Protein AF-0000000083251722 (afdb_homodimer)

Sequence (498 aa):
MFTFEGQTVLITGATGGIGRHLSYGYAAAGARTIMTDKDGAAGQQLAKKIRESGGQAEFIAADLSSPAHIAALFNGVNEQGGTLDILVNNAGFGIWKSPLELSVEEWDSVMNVNLRGTFLCAREAAIRMKAQGKGRIVNIASTRAAMSEPNGEAYAATKGGIVSLTHALAVSLGGHGITVNCISPGWIENGDYDALRPADHEQHPSGRVGKPDDILKACFYLTGAGNDFVTGINLTVDGGMTHRMIYEEMFTFEGQTVLITGATGGIGRHLSYGYAAAGARTIMTDKDGAAGQQLAKKIRESGGQAEFIAADLSSPAHIAALFNGVNEQGGTLDILVNNAGFGIWKSPLELSVEEWDSVMNVNLRGTFLCAREAAIRMKAQGKGRIVNIASTRAAMSEPNGEAYAATKGGIVSLTHALAVSLGGHGITVNCISPGWIENGDYDALRPADHEQHPSGRVGKPDDILKACFYLTGAGNDFVTGINLTVDGGMTHRMIYEE

Solvent-accessible surface area (backbone atoms only — not comparable to full-atom values): 24567 Å² total; per-residue (Å²): 129,76,62,34,67,92,35,25,35,40,32,31,28,22,72,41,65,56,25,38,48,40,51,51,50,43,14,72,32,42,13,40,29,36,32,25,25,66,54,51,68,63,32,46,52,51,23,48,54,38,38,74,72,71,27,41,48,43,59,50,62,28,46,48,62,35,70,68,34,46,54,50,42,53,51,51,52,56,72,71,52,84,66,62,40,32,40,36,39,50,38,66,67,74,60,81,41,53,63,79,68,57,46,69,67,59,42,47,56,37,39,30,29,38,32,49,24,40,50,53,51,49,28,58,48,46,57,55,11,46,76,72,48,36,29,27,37,40,37,54,43,27,42,38,27,81,45,61,59,63,21,33,37,57,36,13,17,28,21,10,13,42,50,10,29,22,28,16,45,14,55,52,34,41,88,37,47,26,35,18,29,25,39,16,46,42,65,56,52,69,71,70,65,83,74,58,51,68,67,63,17,59,67,14,78,66,55,36,64,41,40,47,62,62,54,40,52,51,49,44,57,61,58,28,82,86,46,78,78,72,52,33,47,73,47,73,53,36,38,52,42,95,76,54,87,84,76,89,128,129,77,61,34,66,90,33,26,34,40,33,31,29,24,72,42,64,55,24,37,47,42,50,50,50,44,14,73,33,45,13,38,28,37,30,25,24,67,54,51,68,63,32,48,52,52,23,50,54,38,37,74,72,72,27,41,49,44,60,48,63,28,49,49,63,33,70,67,34,45,52,50,42,51,50,52,52,56,72,72,52,85,67,63,40,32,38,36,40,49,39,64,66,75,62,82,43,53,62,78,68,57,43,70,68,60,42,47,57,38,39,29,29,36,32,51,24,42,50,52,50,49,29,58,48,45,58,56,10,46,78,73,49,38,30,26,36,38,36,54,43,26,42,39,27,80,45,59,60,64,23,33,37,57,36,13,16,29,20,10,13,42,50,11,27,22,28,16,46,15,55,51,33,42,89,36,47,26,36,18,29,26,37,16,44,42,66,57,52,69,71,70,65,83,73,57,52,68,66,63,17,60,67,15,80,67,56,37,63,40,42,47,62,63,54,39,53,52,51,43,57,61,57,28,81,86,45,79,79,71,54,33,46,72,47,74,53,35,39,50,41,94,76,53,88,83,77,87,130

InterPro domains:
  IPR002347 Short-chain dehydrogenase/reductase SDR [PF13561] (13-242)
  IPR002347 Short-chain dehydrogenase/reductase SDR [PR00080] (82-93)
  IPR002347 Short-chain dehydrogenase/reductase SDR [PR00080] (135-143)
  IPR002347 Short-chain dehydrogenase/reductase SDR [PR00080] (155-174)
  IPR002347 Short-chain dehydrogenase/reductase SDR [PR00081] (8-25)
  IPR002347 Short-chain dehydrogenase/reductase SDR [PR00081] (82-93)
  IPR002347 Short-chain dehydrogenase/reductase SDR [PR00081] (129-145)
  IPR002347 Short-chain dehydrogenase/reductase SDR [PR00081] (155-174)
  IPR002347 Short-chain dehydrogenase/reductase SDR [PR00081] (176-193)
  IPR002347 Short-chain dehydrogenase/reductase SDR [PR00081] (205-225)
  IPR020904 Short-chain dehydrogenase/reductase, conserved site [PS00061] (142-170)
  IPR036291 NAD(P)-binding domain superfamily [SSF51735] (5-243)

Nearest PDB structures (foldseek):
  3ftp-assembly1_C  TM=9.431E-01  e=7.122E-26  Burkholderia pseudomallei
  3o03-assembly1_A  TM=9.396E-01  e=1.318E-25  Streptococcus suis 05ZYH33
  3sj7-assembly1_A-2  TM=9.397E-01  e=6.954E-25  Staphylococcus aureus subsp. aureus NCTC 8325
  3lyl-assembly1_B  TM=9.299E-01  e=4.805E-25  Francisella tularensis subsp. tularensis SCHU S4
  4weo-assembly1_D  TM=9.131E-01  e=3.532E-25  Burkholderia cenocepacia J2315

pLDDT: mean 95.4, std 5.18, range [64.5, 98.88]

Structure (mmCIF, N/CA/C/O backbone):
data_AF-0000000083251722-model_v1
#
loop_
_entity.id
_entity.type
_entity.pdbx_description
1 polymer 'NAD(P)-dependent dehydrogenase (Short-subunit alcohol dehydrogenase family)'
#
loop_
_atom_site.group_PDB
_atom_site.id
_atom_site.type_symbol
_atom_site.label_atom_id
_atom_site.label_alt_id
_atom_site.label_comp_id
_atom_site.label_asym_id
_atom_site.label_entity_id
_atom_site.label_seq_id
_atom_site.pdbx_PDB_ins_code
_atom_site.Cartn_x
_atom_site.Cartn_y
_atom_site.Cartn_z
_atom_site.occupancy
_atom_site.B_iso_or_equiv
_atom_site.auth_seq_id
_atom_site.auth_comp_id
_atom_site.auth_asym_id
_atom_site.auth_atom_id
_atom_site.pdbx_PDB_model_num
ATOM 1 N N . MET A 1 1 ? 6.008 -34 0.042 1 64.62 1 MET A N 1
ATOM 2 C CA . MET A 1 1 ? 6.395 -33.062 -1.015 1 64.62 1 MET A CA 1
ATOM 3 C C . MET A 1 1 ? 5.176 -32.625 -1.808 1 64.62 1 MET A C 1
ATOM 5 O O . MET A 1 1 ? 4.238 -33.375 -2.021 1 64.62 1 MET A O 1
ATOM 9 N N . PHE A 1 2 ? 4.996 -31.219 -1.867 1 80.06 2 PHE A N 1
ATOM 10 C CA . PHE A 1 2 ? 3.822 -30.734 -2.588 1 80.06 2 PHE A CA 1
ATOM 11 C C . PHE A 1 2 ? 3.883 -31.156 -4.055 1 80.06 2 PHE A C 1
ATOM 13 O O . PHE A 1 2 ? 4.965 -31.234 -4.641 1 80.06 2 PHE A O 1
ATOM 20 N N . THR A 1 3 ? 2.832 -31.766 -4.488 1 90.75 3 THR A N 1
ATOM 21 C CA . THR A 1 3 ? 2.682 -32.031 -5.914 1 90.75 3 THR A CA 1
ATOM 22 C C . THR A 1 3 ? 1.596 -31.156 -6.52 1 90.75 3 THR A C 1
ATOM 24 O O . THR A 1 3 ? 0.587 -30.859 -5.871 1 90.75 3 THR A O 1
ATOM 27 N N . PHE A 1 4 ? 1.862 -30.766 -7.805 1 96.75 4 PHE A N 1
ATOM 28 C CA . PHE A 1 4 ? 0.933 -29.875 -8.5 1 96.75 4 PHE A CA 1
ATOM 29 C C . PHE A 1 4 ? 0.532 -30.469 -9.844 1 96.75 4 PHE A C 1
ATOM 31 O O . PHE A 1 4 ? 0.292 -29.734 -10.805 1 96.75 4 PHE A O 1
ATOM 38 N N . GLU A 1 5 ? 0.574 -31.828 -9.859 1 94.81 5 GLU A N 1
ATOM 39 C CA . GLU A 1 5 ? 0.159 -32.531 -11.07 1 94.81 5 GLU A CA 1
ATOM 40 C C . GLU A 1 5 ? -1.268 -32.156 -11.461 1 94.81 5 GLU A C 1
ATOM 42 O O . GLU A 1 5 ? -2.17 -32.156 -10.625 1 94.81 5 GLU A O 1
ATOM 47 N N . GLY A 1 6 ? -1.412 -31.828 -12.727 1 94.25 6 GLY A N 1
ATOM 48 C CA . GLY A 1 6 ? -2.73 -31.5 -13.242 1 94.25 6 GLY A CA 1
ATOM 49 C C . GLY A 1 6 ? -3.137 -30.062 -12.961 1 94.25 6 GLY A C 1
ATOM 50 O O . GLY A 1 6 ? -4.227 -29.641 -13.344 1 94.25 6 GLY A O 1
ATOM 51 N N . GLN A 1 7 ? -2.289 -29.312 -12.312 1 95.69 7 GLN A N 1
ATOM 52 C CA . GLN A 1 7 ? -2.584 -27.906 -12.008 1 95.69 7 GLN A CA 1
ATOM 53 C C . GLN A 1 7 ? -1.82 -26.969 -12.93 1 95.69 7 GLN A C 1
ATOM 55 O O . GLN A 1 7 ? -0.713 -27.297 -13.375 1 95.69 7 GLN A O 1
ATOM 60 N N . THR A 1 8 ? -2.439 -25.875 -13.258 1 97.69 8 THR A N 1
ATOM 61 C CA . THR A 1 8 ? -1.793 -24.828 -14.039 1 97.69 8 THR A CA 1
ATOM 62 C C . THR A 1 8 ? -1.459 -23.625 -13.164 1 97.69 8 THR A C 1
ATOM 64 O O . THR A 1 8 ? -2.307 -23.141 -12.406 1 97.69 8 THR A O 1
ATOM 67 N N . VAL A 1 9 ? -0.208 -23.188 -13.266 1 98.5 9 VAL A N 1
ATOM 68 C CA . VAL A 1 9 ? 0.252 -22.031 -12.5 1 98.5 9 VAL A CA 1
ATOM 69 C C . VAL A 1 9 ? 0.737 -20.938 -13.461 1 98.5 9 VAL A C 1
ATOM 71 O O . VAL A 1 9 ? 1.379 -21.234 -14.469 1 98.5 9 VAL A O 1
ATOM 74 N N . LEU A 1 10 ? 0.265 -19.703 -13.242 1 98.81 10 LEU A N 1
ATOM 75 C CA . LEU A 1 10 ? 0.809 -18.531 -13.922 1 98.81 10 LEU A CA 1
ATOM 76 C C . LEU A 1 10 ? 1.748 -17.766 -13 1 98.81 10 LEU A C 1
ATOM 78 O O . LEU A 1 10 ? 1.373 -17.406 -11.875 1 98.81 10 LEU A O 1
ATOM 82 N N . ILE A 1 11 ? 2.961 -17.547 -13.445 1 98.88 11 ILE A N 1
ATOM 83 C CA . ILE A 1 11 ? 3.971 -16.812 -12.688 1 98.88 11 ILE A CA 1
ATOM 84 C C . ILE A 1 11 ? 4.371 -15.547 -13.438 1 98.88 11 ILE A C 1
ATOM 86 O O . ILE A 1 11 ? 4.848 -15.617 -14.57 1 98.88 11 ILE A O 1
ATOM 90 N N . THR A 1 12 ? 4.18 -14.414 -12.812 1 98.81 12 THR A N 1
ATOM 91 C CA . THR A 1 12 ? 4.609 -13.156 -13.414 1 98.81 12 THR A CA 1
ATOM 92 C C . THR A 1 12 ? 6.039 -12.82 -13 1 98.81 12 THR A C 1
ATOM 94 O O . THR A 1 12 ? 6.496 -13.234 -11.938 1 98.81 12 THR A O 1
ATOM 97 N N . GLY A 1 13 ? 6.711 -11.992 -13.844 1 98.38 13 GLY A N 1
ATOM 98 C CA . GLY A 1 13 ? 8.109 -11.719 -13.555 1 98.38 13 GLY A CA 1
ATOM 99 C C . GLY A 1 13 ? 8.969 -12.961 -13.547 1 98.38 13 GLY A C 1
ATOM 100 O O . GLY A 1 13 ? 9.867 -13.102 -12.711 1 98.38 13 GLY A O 1
ATOM 101 N N . ALA A 1 14 ? 8.742 -13.875 -14.422 1 98.12 14 ALA A N 1
ATOM 102 C CA . ALA A 1 14 ? 9.281 -15.227 -14.375 1 98.12 14 ALA A CA 1
ATOM 103 C C . ALA A 1 14 ? 10.781 -15.234 -14.648 1 98.12 14 ALA A C 1
ATOM 105 O O . ALA A 1 14 ? 11.484 -16.156 -14.242 1 98.12 14 ALA A O 1
ATOM 106 N N . THR A 1 15 ? 11.297 -14.227 -15.281 1 95.88 15 THR A N 1
ATOM 107 C CA . THR A 1 15 ? 12.703 -14.258 -15.656 1 95.88 15 THR A CA 1
ATOM 108 C C . THR A 1 15 ? 13.562 -13.594 -14.586 1 95.88 15 THR A C 1
ATOM 110 O O . THR A 1 15 ? 14.797 -13.594 -14.688 1 95.88 15 THR A O 1
ATOM 113 N N . GLY A 1 16 ? 12.953 -13.031 -13.625 1 93.5 16 GLY A N 1
ATOM 114 C CA . GLY A 1 16 ? 13.703 -12.461 -12.516 1 93.5 16 GLY A CA 1
ATOM 115 C C . GLY A 1 16 ? 14.273 -13.508 -11.578 1 93.5 16 GLY A C 1
ATOM 116 O O . GLY A 1 16 ? 14.102 -14.711 -11.805 1 93.5 16 GLY A O 1
ATOM 117 N N . GLY A 1 17 ? 15.008 -13.078 -10.562 1 89.81 17 GLY A N 1
ATOM 118 C CA . GLY A 1 17 ? 15.695 -13.977 -9.648 1 89.81 17 GLY A CA 1
ATOM 119 C C . GLY A 1 17 ? 14.773 -14.969 -8.977 1 89.81 17 GLY A C 1
ATOM 120 O O . GLY A 1 17 ? 14.914 -16.188 -9.164 1 89.81 17 GLY A O 1
ATOM 121 N N . ILE A 1 18 ? 13.773 -14.484 -8.258 1 94.94 18 ILE A N 1
ATOM 122 C CA . ILE A 1 18 ? 12.836 -15.359 -7.57 1 94.94 18 ILE A CA 1
ATOM 123 C C . ILE A 1 18 ? 11.93 -16.047 -8.586 1 94.94 18 ILE A C 1
ATOM 125 O O . ILE A 1 18 ? 11.664 -17.25 -8.484 1 94.94 18 ILE A O 1
ATOM 129 N N . GLY A 1 19 ? 11.492 -15.352 -9.609 1 97.75 19 GLY A N 1
ATOM 130 C CA . GLY A 1 19 ? 10.562 -15.852 -10.609 1 97.75 19 GLY A CA 1
ATOM 131 C C . GLY A 1 19 ? 11.078 -17.078 -11.344 1 97.75 19 GLY A C 1
ATOM 132 O O . GLY A 1 19 ? 10.328 -18.031 -11.57 1 97.75 19 GLY A O 1
ATOM 133 N N . ARG A 1 20 ? 12.344 -17.031 -11.664 1 96.94 20 ARG A N 1
ATOM 134 C CA . ARG A 1 20 ? 12.961 -18.156 -12.344 1 96.94 20 ARG A CA 1
ATOM 135 C C . ARG A 1 20 ? 12.906 -19.422 -11.492 1 96.94 20 ARG A C 1
ATOM 137 O O . ARG A 1 20 ? 12.578 -20.5 -11.984 1 96.94 20 ARG A O 1
ATOM 144 N N . HIS A 1 21 ? 13.18 -19.25 -10.242 1 96.62 21 HIS A N 1
ATOM 145 C CA . HIS A 1 21 ? 13.203 -20.391 -9.328 1 96.62 21 HIS A CA 1
ATOM 146 C C . HIS A 1 21 ? 11.797 -20.922 -9.078 1 96.62 21 HIS A C 1
ATOM 148 O O . HIS A 1 21 ? 11.602 -22.141 -8.961 1 96.62 21 HIS A O 1
ATOM 154 N N . LEU A 1 22 ? 10.852 -20 -8.961 1 98.25 22 LEU A N 1
ATOM 155 C CA . LEU A 1 22 ? 9.461 -20.438 -8.836 1 98.25 22 LEU A CA 1
ATOM 156 C C . LEU A 1 22 ? 9.023 -21.234 -10.047 1 98.25 22 LEU A C 1
ATOM 158 O O . LEU A 1 22 ? 8.375 -22.281 -9.914 1 98.25 22 LEU A O 1
ATOM 162 N N . SER A 1 23 ? 9.398 -20.766 -11.227 1 98.5 23 SER A N 1
ATOM 163 C CA . SER A 1 23 ? 9.023 -21.422 -12.477 1 98.5 23 SER A CA 1
ATOM 164 C C . SER A 1 23 ? 9.578 -22.844 -12.547 1 98.5 23 SER A C 1
ATOM 166 O O . SER A 1 23 ? 8.844 -23.797 -12.797 1 98.5 23 SER A O 1
ATOM 168 N N . TYR A 1 24 ? 10.875 -22.953 -12.266 1 97.56 24 TYR A N 1
ATOM 169 C CA . TYR A 1 24 ? 11.492 -24.281 -12.25 1 97.56 24 TYR A CA 1
ATOM 170 C C . TYR A 1 24 ? 10.844 -25.172 -11.203 1 97.56 24 TYR A C 1
ATOM 172 O O . TYR A 1 24 ? 10.578 -26.344 -11.469 1 97.56 24 TYR A O 1
ATOM 180 N N . GLY A 1 25 ? 10.633 -24.609 -10.023 1 97.44 25 GLY A N 1
ATOM 181 C CA . GLY A 1 25 ? 10.102 -25.375 -8.906 1 97.44 25 GLY A CA 1
ATOM 182 C C . GLY A 1 25 ? 8.719 -25.953 -9.172 1 97.44 25 GLY A C 1
ATOM 183 O O . GLY A 1 25 ? 8.477 -27.125 -8.945 1 97.44 25 GLY A O 1
ATOM 184 N N . TYR A 1 26 ? 7.816 -25.141 -9.664 1 98.31 26 TYR A N 1
ATOM 185 C CA . TYR A 1 26 ? 6.461 -25.594 -9.938 1 98.31 26 TYR A CA 1
ATOM 186 C C . TYR A 1 26 ? 6.457 -26.625 -11.07 1 98.31 26 TYR A C 1
ATOM 188 O O . TYR A 1 26 ? 5.734 -27.625 -11 1 98.31 26 TYR A O 1
ATOM 196 N N . ALA A 1 27 ? 7.262 -26.375 -12.102 1 98.31 27 ALA A N 1
ATOM 197 C CA . ALA A 1 27 ? 7.352 -27.328 -13.203 1 98.31 27 ALA A CA 1
ATOM 198 C C . ALA A 1 27 ? 7.867 -28.672 -12.719 1 98.31 27 ALA A C 1
ATOM 200 O O . ALA A 1 27 ? 7.328 -29.719 -13.078 1 98.31 27 ALA A O 1
ATOM 201 N N . ALA A 1 28 ? 8.867 -28.625 -11.891 1 97.5 28 ALA A N 1
ATOM 202 C CA . ALA A 1 28 ? 9.461 -29.859 -11.359 1 97.5 28 ALA A CA 1
ATOM 203 C C . ALA A 1 28 ? 8.469 -30.609 -10.477 1 97.5 28 ALA A C 1
ATOM 205 O O . ALA A 1 28 ? 8.523 -31.844 -10.383 1 97.5 28 ALA A O 1
ATOM 206 N N . ALA A 1 29 ? 7.586 -29.875 -9.883 1 97.19 29 ALA A N 1
ATOM 207 C CA . ALA A 1 29 ? 6.586 -30.469 -9 1 97.19 29 ALA A CA 1
ATOM 208 C C . ALA A 1 29 ? 5.367 -30.938 -9.789 1 97.19 29 ALA A C 1
ATOM 210 O O . ALA A 1 29 ? 4.371 -31.375 -9.211 1 97.19 29 ALA A O 1
ATOM 211 N N . GLY A 1 30 ? 5.418 -30.766 -11.133 1 97.56 30 GLY A N 1
ATOM 212 C CA . GLY A 1 30 ? 4.426 -31.406 -11.984 1 97.56 30 GLY A CA 1
ATOM 213 C C . GLY A 1 30 ? 3.43 -30.438 -12.57 1 97.56 30 GLY A C 1
ATOM 214 O O . GLY A 1 30 ? 2.564 -30.812 -13.359 1 97.56 30 GLY A O 1
ATOM 215 N N . AL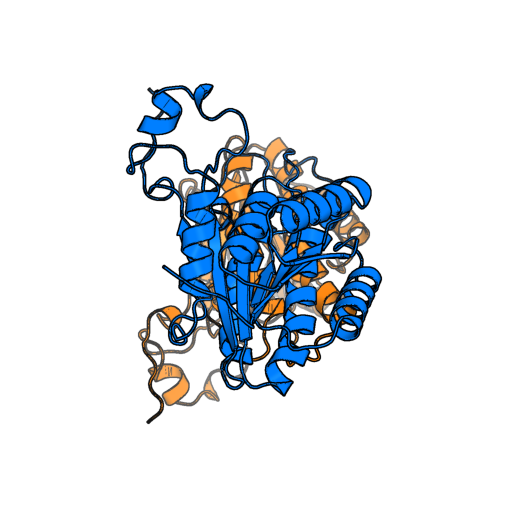A A 1 31 ? 3.514 -29.219 -12.25 1 97.88 31 ALA A N 1
ATOM 216 C CA . ALA A 1 31 ? 2.553 -28.234 -12.727 1 97.88 31 ALA A CA 1
ATOM 217 C C . ALA A 1 31 ? 2.785 -27.906 -14.203 1 97.88 31 ALA A C 1
ATOM 219 O O . ALA A 1 31 ? 3.916 -27.984 -14.688 1 97.88 31 ALA A O 1
ATOM 220 N N . ARG A 1 32 ? 1.701 -27.609 -14.883 1 97.88 32 ARG A N 1
ATOM 221 C CA . ARG A 1 32 ? 1.822 -26.844 -16.109 1 97.88 32 ARG A CA 1
ATOM 222 C C . ARG A 1 32 ? 2.107 -25.375 -15.812 1 97.88 32 ARG A C 1
ATOM 224 O O . ARG A 1 32 ? 1.247 -24.656 -15.281 1 97.88 32 ARG A O 1
ATOM 231 N N . THR A 1 33 ? 3.291 -24.953 -16.219 1 98.38 33 THR A N 1
ATOM 232 C CA . THR A 1 33 ? 3.754 -23.641 -15.797 1 98.38 33 THR A CA 1
ATOM 233 C C . THR A 1 33 ? 3.666 -22.625 -16.953 1 98.38 33 THR A C 1
ATOM 235 O O . THR A 1 33 ? 4.32 -22.797 -17.969 1 98.38 33 THR A O 1
ATOM 238 N N . ILE A 1 34 ? 2.775 -21.609 -16.797 1 98.56 34 ILE A N 1
ATOM 239 C CA . ILE A 1 34 ? 2.734 -20.469 -17.703 1 98.56 34 ILE A CA 1
ATOM 240 C C . ILE A 1 34 ? 3.496 -19.297 -17.078 1 98.56 34 ILE A C 1
ATOM 242 O O . ILE A 1 34 ? 3.293 -18.969 -15.906 1 98.56 34 ILE A O 1
ATOM 246 N N . MET A 1 35 ? 4.375 -18.766 -17.875 1 98.56 35 MET A N 1
ATOM 247 C CA . MET A 1 35 ? 5.262 -17.719 -17.391 1 98.56 35 MET A CA 1
ATOM 248 C C . MET A 1 35 ? 5.082 -16.438 -18.203 1 98.56 35 MET A C 1
ATOM 250 O O . MET A 1 35 ? 4.785 -16.484 -19.391 1 98.56 35 MET A O 1
ATOM 254 N N . THR A 1 36 ? 5.234 -15.305 -17.531 1 98.69 36 THR A N 1
ATOM 255 C CA . THR A 1 36 ? 5.211 -14.031 -18.234 1 98.69 36 THR A CA 1
ATOM 256 C C . THR A 1 36 ? 6.266 -13.086 -17.688 1 98.69 36 THR A C 1
ATOM 258 O O . THR A 1 36 ? 6.629 -13.164 -16.5 1 98.69 36 THR A O 1
ATOM 261 N N . ASP A 1 37 ? 6.738 -12.297 -18.484 1 98.31 37 ASP A N 1
ATOM 262 C CA . ASP A 1 37 ? 7.688 -11.211 -18.234 1 98.31 37 ASP A CA 1
ATOM 263 C C . ASP A 1 37 ? 7.773 -10.273 -19.438 1 98.31 37 ASP A C 1
ATOM 265 O O . ASP A 1 37 ? 7.18 -10.547 -20.484 1 98.31 37 ASP A O 1
ATOM 269 N N . LYS A 1 38 ? 8.453 -9.188 -19.219 1 95.44 38 LYS A N 1
ATOM 270 C CA . LYS A 1 38 ? 8.594 -8.219 -20.297 1 95.44 38 LYS A CA 1
ATOM 271 C C . LYS A 1 38 ? 9.586 -8.711 -21.344 1 95.44 38 LYS A C 1
ATOM 273 O O . LYS A 1 38 ? 9.383 -8.492 -22.547 1 95.44 38 LYS A O 1
ATOM 278 N N . ASP A 1 39 ? 10.586 -9.375 -20.953 1 90.62 39 ASP A N 1
ATOM 279 C CA . ASP A 1 39 ? 11.648 -9.836 -21.844 1 90.62 39 ASP A CA 1
ATOM 280 C C . ASP A 1 39 ? 11.25 -11.141 -22.531 1 90.62 39 ASP A C 1
ATOM 282 O O . ASP A 1 39 ? 11.398 -12.219 -21.953 1 90.62 39 ASP A O 1
ATOM 286 N N . GLY A 1 40 ? 11 -11.047 -23.812 1 93.75 40 GLY A N 1
ATOM 287 C CA . GLY A 1 40 ? 10.523 -12.211 -24.547 1 93.75 40 GLY A CA 1
ATOM 288 C C . GLY A 1 40 ? 11.602 -13.258 -24.766 1 93.75 40 GLY A C 1
ATOM 289 O O . GLY A 1 40 ? 11.367 -14.453 -24.609 1 93.75 40 GLY A O 1
ATOM 290 N N . ALA A 1 41 ? 12.742 -12.797 -25.094 1 95.94 41 ALA A N 1
ATOM 291 C CA . ALA A 1 41 ? 13.836 -13.711 -25.406 1 95.94 41 ALA A CA 1
ATOM 292 C C . ALA A 1 41 ? 14.258 -14.508 -24.172 1 95.94 41 ALA A C 1
ATOM 294 O O . ALA A 1 41 ? 14.383 -15.734 -24.234 1 95.94 41 ALA A O 1
ATOM 295 N N . ALA A 1 42 ? 14.484 -13.867 -23.078 1 95.69 42 ALA A N 1
ATOM 296 C CA . ALA A 1 42 ? 14.875 -14.523 -21.828 1 95.69 42 ALA A CA 1
ATOM 297 C C . ALA A 1 42 ? 13.797 -15.5 -21.359 1 95.69 42 ALA A C 1
ATOM 299 O O . ALA A 1 42 ? 14.102 -16.578 -20.844 1 95.69 42 ALA A O 1
ATOM 300 N N . GLY A 1 43 ? 12.57 -15.133 -21.594 1 97.69 43 GLY A N 1
ATOM 301 C CA . GLY A 1 43 ? 11.445 -15.969 -21.188 1 97.69 43 GLY A CA 1
ATOM 302 C C . GLY A 1 43 ? 11.336 -17.234 -22.016 1 97.69 43 GLY A C 1
ATOM 303 O O . GLY A 1 43 ? 11.094 -18.312 -21.469 1 97.69 43 GLY A O 1
ATOM 304 N N . GLN A 1 44 ? 11.508 -17.078 -23.281 1 97.88 44 GLN A N 1
ATOM 305 C CA . GLN A 1 44 ? 11.453 -18.234 -24.156 1 97.88 44 GLN A CA 1
ATOM 306 C C . GLN A 1 44 ? 12.586 -19.219 -23.844 1 97.88 44 GLN A C 1
ATOM 308 O O . GLN A 1 44 ? 12.391 -20.422 -23.891 1 97.88 44 GLN A O 1
ATOM 313 N N . GLN A 1 45 ? 13.719 -18.672 -23.578 1 97.94 45 GLN A N 1
ATOM 314 C CA . GLN A 1 45 ? 14.844 -19.516 -23.203 1 97.94 45 GLN A CA 1
ATOM 315 C C . GLN A 1 45 ? 14.555 -20.266 -21.906 1 97.94 45 GLN A C 1
ATOM 317 O O . GLN A 1 45 ? 14.891 -21.453 -21.781 1 97.94 45 GLN A O 1
ATOM 322 N N . LEU A 1 46 ? 13.945 -19.609 -20.953 1 97.62 46 LEU A N 1
ATOM 323 C CA . LEU A 1 46 ? 13.57 -20.234 -19.688 1 97.62 46 LEU A CA 1
ATOM 324 C C . LEU A 1 46 ? 12.586 -21.375 -19.922 1 97.62 46 LEU A C 1
ATOM 326 O O . LEU A 1 46 ? 12.742 -22.453 -19.359 1 97.62 46 LEU A O 1
ATOM 330 N N . ALA A 1 47 ? 11.57 -21.156 -20.719 1 98.31 47 ALA A N 1
ATOM 331 C CA . ALA A 1 47 ? 10.578 -22.188 -21.031 1 98.31 47 ALA A CA 1
ATOM 332 C C . ALA A 1 47 ? 11.227 -23.391 -21.688 1 98.31 47 ALA A C 1
ATOM 334 O O . ALA A 1 47 ? 10.906 -24.531 -21.344 1 98.31 47 ALA A O 1
ATOM 335 N N . LYS A 1 48 ? 12.133 -23.125 -22.609 1 98.31 48 LYS A N 1
ATOM 336 C CA . LYS A 1 48 ? 12.844 -24.203 -23.297 1 98.31 48 LYS A CA 1
ATOM 337 C C . LYS A 1 48 ? 13.641 -25.047 -22.312 1 98.31 48 LYS A C 1
ATOM 339 O O . LYS A 1 48 ? 13.594 -26.281 -22.375 1 98.31 48 LYS A O 1
ATOM 344 N N . LYS A 1 49 ? 14.328 -24.391 -21.469 1 98 49 LYS A N 1
ATOM 345 C CA . LYS A 1 49 ? 15.133 -25.094 -20.469 1 98 49 LYS A CA 1
ATOM 346 C C . LYS A 1 49 ? 14.258 -25.969 -19.578 1 98 49 LYS A C 1
ATOM 348 O O . LYS A 1 49 ? 14.641 -27.109 -19.25 1 98 49 LYS A O 1
ATOM 353 N N . ILE A 1 50 ? 13.109 -25.484 -19.172 1 98.31 50 ILE A N 1
ATOM 354 C CA . ILE A 1 50 ? 12.188 -26.234 -18.312 1 98.31 50 ILE A CA 1
ATOM 355 C C . ILE A 1 50 ? 11.664 -27.453 -19.078 1 98.31 50 ILE A C 1
ATOM 357 O O . ILE A 1 50 ? 11.625 -28.562 -18.531 1 98.31 50 ILE A O 1
ATOM 361 N N . ARG A 1 51 ? 11.32 -27.281 -20.328 1 98.25 51 ARG A N 1
ATOM 362 C CA . ARG A 1 51 ? 10.82 -28.375 -21.141 1 98.25 51 ARG A CA 1
ATOM 363 C C . ARG A 1 51 ? 11.898 -29.438 -21.344 1 98.25 51 ARG A C 1
ATOM 365 O O . ARG A 1 51 ? 11.617 -30.641 -21.312 1 98.25 51 ARG A O 1
ATOM 372 N N . GLU A 1 52 ? 13.086 -28.969 -21.547 1 98.06 52 GLU A N 1
ATOM 373 C CA . GLU A 1 52 ? 14.203 -29.891 -21.75 1 98.06 52 GLU A CA 1
ATOM 374 C C . GLU A 1 52 ? 14.477 -30.703 -20.484 1 98.06 52 GLU A C 1
ATOM 376 O O . GLU A 1 52 ? 15.023 -31.812 -20.562 1 98.06 52 GLU A O 1
ATOM 381 N N . SER A 1 53 ? 14.094 -30.172 -19.406 1 97.06 53 SER A N 1
ATOM 382 C CA . SER A 1 53 ? 14.281 -30.875 -18.141 1 97.06 53 SER A CA 1
ATOM 383 C C . SER A 1 53 ? 13.078 -31.766 -17.812 1 97.06 53 SER A C 1
ATOM 385 O O . SER A 1 53 ? 12.992 -32.312 -16.719 1 97.06 53 SER A O 1
ATOM 387 N N . GLY A 1 54 ? 12.086 -31.812 -18.703 1 97.31 54 GLY A N 1
ATOM 388 C CA . GLY A 1 54 ? 10.961 -32.719 -18.562 1 97.31 54 GLY A CA 1
ATOM 389 C C . GLY A 1 54 ? 9.711 -32.031 -18.031 1 97.31 54 GLY A C 1
ATOM 390 O O . GLY A 1 54 ? 8.688 -32.688 -17.812 1 97.31 54 GLY A O 1
ATOM 391 N N . GLY A 1 55 ? 9.789 -30.781 -17.766 1 97.75 55 GLY A N 1
ATOM 392 C CA . GLY A 1 55 ? 8.641 -30.047 -17.266 1 97.75 55 GLY A CA 1
ATOM 393 C C . GLY A 1 55 ? 7.75 -29.484 -18.359 1 97.75 55 GLY A C 1
ATOM 394 O O . GLY A 1 55 ? 8.055 -29.641 -19.547 1 97.75 55 GLY A O 1
ATOM 395 N N . GLN A 1 56 ? 6.617 -28.953 -17.953 1 97.56 56 GLN A N 1
ATOM 396 C CA . GLN A 1 56 ? 5.703 -28.25 -18.844 1 97.56 56 GLN A CA 1
ATOM 397 C C . GLN A 1 56 ? 5.781 -26.734 -18.609 1 97.56 56 GLN A C 1
ATOM 399 O O . GLN A 1 56 ? 5.535 -26.25 -17.516 1 97.56 56 GLN A O 1
ATOM 404 N N . ALA A 1 57 ? 6.121 -26.062 -19.703 1 98 57 ALA A N 1
ATOM 405 C CA . ALA A 1 57 ? 6.289 -24.625 -19.547 1 98 57 ALA A CA 1
ATOM 406 C C . ALA A 1 57 ? 5.945 -23.891 -20.828 1 98 57 ALA A C 1
ATOM 408 O O . ALA A 1 57 ? 6.285 -24.344 -21.922 1 98 57 ALA A O 1
ATOM 409 N N . GLU A 1 58 ? 5.211 -22.812 -20.703 1 97.69 58 GLU A N 1
ATOM 410 C CA . GLU A 1 58 ? 4.91 -21.875 -21.781 1 97.69 58 GLU A CA 1
ATOM 411 C C . GLU A 1 58 ? 5.188 -20.438 -21.344 1 97.69 58 GLU A C 1
ATOM 413 O O . GLU A 1 58 ? 4.992 -20.094 -20.172 1 97.69 58 GLU A O 1
ATOM 418 N N . PHE A 1 59 ? 5.688 -19.672 -22.328 1 98.44 59 PHE A N 1
ATOM 419 C CA . PHE A 1 59 ? 5.98 -18.266 -22.031 1 98.44 59 PHE A CA 1
ATOM 420 C C . PHE A 1 59 ? 5.141 -17.344 -22.906 1 98.44 59 PHE A C 1
ATOM 422 O O . PHE A 1 59 ? 5.055 -17.547 -24.109 1 98.44 59 PHE A O 1
ATOM 429 N N . ILE A 1 60 ? 4.449 -16.391 -22.281 1 98.25 60 ILE A N 1
ATOM 430 C CA . ILE A 1 60 ? 3.688 -15.336 -22.953 1 98.25 60 ILE A CA 1
ATOM 431 C C . ILE A 1 60 ? 4.203 -13.969 -22.5 1 98.25 60 ILE A C 1
ATOM 433 O O . ILE A 1 60 ? 4.023 -13.57 -21.344 1 98.25 60 ILE A O 1
ATOM 437 N N . ALA A 1 61 ? 4.828 -13.258 -23.406 1 98.25 61 ALA A N 1
ATOM 438 C CA . ALA A 1 61 ? 5.406 -11.953 -23.062 1 98.25 61 ALA A CA 1
ATOM 439 C C . ALA A 1 61 ? 4.316 -10.93 -22.781 1 98.25 61 ALA A C 1
ATOM 441 O O . ALA A 1 61 ? 3.291 -10.891 -23.469 1 98.25 61 ALA A O 1
ATOM 442 N N . ALA A 1 62 ? 4.496 -10.164 -21.734 1 98.31 62 ALA A N 1
ATOM 443 C CA . ALA A 1 62 ? 3.572 -9.086 -21.406 1 98.31 62 ALA A CA 1
ATOM 444 C C . ALA A 1 62 ? 4.266 -8 -20.578 1 98.31 62 ALA A C 1
ATOM 446 O O . ALA A 1 62 ? 5.059 -8.305 -19.688 1 98.31 62 ALA A O 1
ATOM 447 N N . ASP A 1 63 ? 4.035 -6.809 -20.906 1 98.44 63 ASP A N 1
ATOM 448 C CA . ASP A 1 63 ? 4.352 -5.668 -20.062 1 98.44 63 ASP A CA 1
ATOM 449 C C . ASP A 1 63 ? 3.223 -5.391 -19.062 1 98.44 63 ASP A C 1
ATOM 451 O O . ASP A 1 63 ? 2.178 -4.852 -19.438 1 98.44 63 ASP A O 1
ATOM 455 N N . LEU A 1 64 ? 3.484 -5.676 -17.828 1 98.12 64 LEU A N 1
ATOM 456 C CA . LEU A 1 64 ? 2.42 -5.648 -16.828 1 98.12 64 LEU A CA 1
ATOM 457 C C . LEU A 1 64 ? 2.1 -4.219 -16.422 1 98.12 64 LEU A C 1
ATOM 459 O O . LEU A 1 64 ? 1.168 -3.986 -15.641 1 98.12 64 LEU A O 1
ATOM 463 N N . SER A 1 65 ? 2.893 -3.254 -16.859 1 97.88 65 SER A N 1
ATOM 464 C CA . SER A 1 65 ? 2.477 -1.869 -16.672 1 97.88 65 SER A CA 1
ATOM 465 C C . SER A 1 65 ? 1.304 -1.512 -17.578 1 97.88 65 SER A C 1
ATOM 467 O O . SER A 1 65 ? 0.656 -0.48 -17.391 1 97.88 65 SER A O 1
ATOM 469 N N . SER A 1 66 ? 1.004 -2.33 -18.562 1 98.19 66 SER A N 1
ATOM 470 C CA . SER A 1 66 ? -0.023 -2.072 -19.562 1 98.19 66 SER A CA 1
ATOM 471 C C . SER A 1 66 ? -1.253 -2.941 -19.328 1 98.19 66 SER A C 1
ATOM 473 O O . SER A 1 66 ? -1.203 -4.16 -19.531 1 98.19 66 SER A O 1
ATOM 475 N N . PRO A 1 67 ? -2.393 -2.291 -19.031 1 98.19 67 PRO A N 1
ATOM 476 C CA . PRO A 1 67 ? -3.623 -3.072 -18.875 1 98.19 67 PRO A CA 1
ATOM 477 C C . PRO A 1 67 ? -3.951 -3.893 -20.125 1 98.19 67 PRO A C 1
ATOM 479 O O . PRO A 1 67 ? -4.445 -5.02 -20.016 1 98.19 67 PRO A O 1
ATOM 482 N N . ALA A 1 68 ? -3.691 -3.344 -21.266 1 98.12 68 ALA A N 1
ATOM 483 C CA . ALA A 1 68 ? -3.957 -4.055 -22.516 1 98.12 68 ALA A CA 1
ATOM 484 C C . ALA A 1 68 ? -3.1 -5.312 -22.625 1 98.12 68 ALA A C 1
ATOM 486 O O . ALA A 1 68 ? -3.564 -6.348 -23.094 1 98.12 68 ALA A O 1
ATOM 487 N N . HIS A 1 69 ? -1.853 -5.234 -22.219 1 98.38 69 HIS A N 1
ATOM 488 C CA . HIS A 1 69 ? -0.984 -6.41 -22.234 1 98.38 69 HIS A CA 1
ATOM 489 C C . HIS A 1 69 ? -1.465 -7.457 -21.234 1 98.38 69 HIS A C 1
ATOM 491 O O . HIS A 1 69 ? -1.355 -8.656 -21.484 1 98.38 69 HIS A O 1
ATOM 497 N N . ILE A 1 70 ? -1.979 -7.031 -20.125 1 98.56 70 ILE A N 1
ATOM 498 C CA . ILE A 1 70 ? -2.486 -7.961 -19.125 1 98.56 70 ILE A CA 1
ATOM 499 C C . ILE A 1 70 ? -3.711 -8.688 -19.672 1 98.56 70 ILE A C 1
ATOM 501 O O . ILE A 1 70 ? -3.83 -9.906 -19.516 1 98.56 70 ILE A O 1
ATOM 505 N N . ALA A 1 71 ? -4.574 -7.941 -20.281 1 97.75 71 ALA A N 1
ATOM 506 C CA . ALA A 1 71 ? -5.73 -8.578 -20.922 1 97.75 71 ALA A CA 1
ATOM 507 C C . ALA A 1 71 ? -5.293 -9.602 -21.953 1 97.75 71 ALA A C 1
ATOM 509 O O . ALA A 1 71 ? -5.824 -10.719 -22 1 97.75 71 ALA A O 1
ATOM 510 N N . ALA A 1 72 ? -4.328 -9.234 -22.781 1 98 72 ALA A N 1
ATOM 511 C CA . ALA A 1 72 ? -3.814 -10.133 -23.812 1 98 72 ALA A CA 1
ATOM 512 C C . ALA A 1 72 ? -3.16 -11.367 -23.203 1 98 72 ALA A C 1
ATOM 514 O O . ALA A 1 72 ? -3.281 -12.469 -23.734 1 98 72 ALA A O 1
ATOM 515 N N . LEU A 1 73 ? -2.434 -11.172 -22.156 1 98.31 73 LEU A N 1
ATOM 516 C CA . LEU A 1 73 ? -1.809 -12.273 -21.438 1 98.31 73 LEU A CA 1
ATOM 517 C C . LEU A 1 73 ? -2.846 -13.32 -21.031 1 98.31 73 LEU A C 1
ATOM 519 O O . LEU A 1 73 ? -2.678 -14.508 -21.312 1 98.31 73 LEU A O 1
ATOM 523 N N . PHE A 1 74 ? -3.945 -12.906 -20.438 1 98.25 74 PHE A N 1
ATOM 524 C CA . PHE A 1 74 ? -4.926 -13.852 -19.922 1 98.25 74 PHE A CA 1
ATOM 525 C C . PHE A 1 74 ? -5.762 -14.438 -21.047 1 98.25 74 PHE A C 1
ATOM 527 O O . PHE A 1 74 ? -6.234 -15.578 -20.953 1 98.25 74 PHE A O 1
ATOM 534 N N . ASN A 1 75 ? -5.922 -13.641 -22.125 1 97.31 75 ASN A N 1
ATOM 535 C CA . ASN A 1 75 ? -6.465 -14.258 -23.328 1 97.31 75 ASN A CA 1
ATOM 536 C C . ASN A 1 75 ? -5.582 -15.398 -23.812 1 97.31 75 ASN A C 1
ATOM 538 O O . ASN A 1 75 ? -6.086 -16.453 -24.219 1 97.31 75 ASN A O 1
ATOM 542 N N . GLY A 1 76 ? -4.305 -15.148 -23.812 1 96.62 76 GLY A N 1
ATOM 543 C CA . GLY A 1 76 ? -3.363 -16.203 -24.172 1 96.62 76 GLY A CA 1
ATOM 544 C C . GLY A 1 76 ? -3.443 -17.406 -23.25 1 96.62 76 GLY A C 1
ATOM 545 O O . GLY A 1 76 ? -3.334 -18.547 -23.719 1 96.62 76 GLY A O 1
ATOM 546 N N . VAL A 1 77 ? -3.598 -17.156 -21.953 1 96.12 77 VAL A N 1
ATOM 547 C CA . VAL A 1 77 ? -3.764 -18.234 -21 1 96.12 77 VAL A CA 1
ATOM 548 C C . VAL A 1 77 ? -4.996 -19.062 -21.344 1 96.12 77 VAL A C 1
ATOM 550 O O . VAL A 1 77 ? -4.949 -20.297 -21.328 1 96.12 77 VAL A O 1
ATOM 553 N N . ASN A 1 78 ? -6.094 -18.406 -21.719 1 94.06 78 ASN A N 1
ATOM 554 C CA . ASN A 1 78 ? -7.316 -19.094 -22.141 1 94.06 78 ASN A CA 1
ATOM 555 C C . ASN A 1 78 ? -7.09 -19.953 -23.375 1 94.06 78 ASN A C 1
ATOM 557 O O . ASN A 1 78 ? -7.641 -21.047 -23.469 1 94.06 78 ASN A O 1
ATOM 561 N N . GLU A 1 79 ? -6.348 -19.438 -24.25 1 93.44 79 GLU A N 1
ATOM 562 C CA . GLU A 1 79 ? -6.113 -20.109 -25.516 1 93.44 79 GLU A CA 1
ATOM 563 C C . GLU A 1 79 ? -5.324 -21.406 -25.312 1 93.44 79 GLU A C 1
ATOM 565 O O . GLU A 1 79 ? -5.379 -22.312 -26.156 1 93.44 79 GLU A O 1
ATOM 570 N N . GLN A 1 80 ? -4.531 -21.438 -24.25 1 89.12 80 GLN A N 1
ATOM 571 C CA . GLN A 1 80 ? -3.777 -22.641 -23.953 1 89.12 80 GLN A CA 1
ATOM 572 C C . GLN A 1 80 ? -4.703 -23.781 -23.531 1 89.12 80 GLN A C 1
ATOM 574 O O . GLN A 1 80 ? -4.316 -24.953 -23.562 1 89.12 80 GLN A O 1
ATOM 579 N N . GLY A 1 81 ? -5.91 -23.453 -23.109 1 87.06 81 GLY A N 1
ATOM 580 C CA . GLY A 1 81 ? -6.867 -24.438 -22.625 1 87.06 81 GLY A CA 1
ATOM 581 C C . GLY A 1 81 ? -6.641 -24.812 -21.172 1 87.06 81 GLY A C 1
ATOM 582 O O . GLY A 1 81 ? -5.648 -24.406 -20.562 1 87.06 81 GLY A O 1
ATOM 583 N N . GLY A 1 82 ? -7.574 -25.469 -20.531 1 88.94 82 GLY A N 1
ATOM 584 C CA . GLY A 1 82 ? -7.48 -25.906 -19.141 1 88.94 82 GLY A CA 1
ATOM 585 C C . GLY A 1 82 ? -7.867 -24.828 -18.156 1 88.94 82 GLY A C 1
ATOM 586 O O . GLY A 1 82 ? -8.422 -23.797 -18.531 1 88.94 82 GLY A O 1
ATOM 587 N N . THR A 1 83 ? -7.637 -25.156 -16.953 1 91.88 83 THR A N 1
ATOM 588 C CA . THR A 1 83 ? -7.992 -24.25 -15.859 1 91.88 83 THR A CA 1
ATOM 589 C C . THR A 1 83 ? -6.762 -23.5 -15.359 1 91.88 83 THR A C 1
ATOM 591 O O . THR A 1 83 ? -5.629 -23.953 -15.547 1 91.88 83 THR A O 1
ATOM 594 N N . LEU A 1 84 ? -6.934 -22.312 -14.898 1 97.38 84 LEU A N 1
ATOM 595 C CA . LEU A 1 84 ? -5.902 -21.625 -14.133 1 97.38 84 LEU A CA 1
ATOM 596 C C . LEU A 1 84 ? -6.109 -21.828 -12.633 1 97.38 84 LEU A C 1
ATOM 598 O O . LEU A 1 84 ? -7.035 -21.25 -12.047 1 97.38 84 LEU A O 1
ATOM 602 N N . ASP A 1 85 ? -5.227 -22.547 -12.023 1 97.56 85 ASP A N 1
ATOM 603 C CA . ASP A 1 85 ? -5.422 -22.969 -10.641 1 97.56 85 ASP A CA 1
ATOM 604 C C . ASP A 1 85 ? -4.688 -22.031 -9.68 1 97.56 85 ASP A C 1
ATOM 606 O O . ASP A 1 85 ? -5.137 -21.812 -8.547 1 97.56 85 ASP A O 1
ATOM 610 N N . ILE A 1 86 ? -3.514 -21.578 -10.109 1 98.44 86 ILE A N 1
ATOM 611 C CA . ILE A 1 86 ? -2.627 -20.812 -9.234 1 98.44 86 ILE A CA 1
ATOM 612 C C . ILE A 1 86 ? -2.092 -19.594 -9.977 1 98.44 86 ILE A C 1
ATOM 614 O O . ILE A 1 86 ? -1.699 -19.688 -11.141 1 98.44 86 ILE A O 1
ATOM 618 N N . LEU A 1 87 ? -2.193 -18.438 -9.398 1 98.81 87 LEU A N 1
ATOM 619 C CA . LEU A 1 87 ? -1.486 -17.234 -9.828 1 98.81 87 LEU A CA 1
ATOM 620 C C . LEU A 1 87 ? -0.437 -16.812 -8.805 1 98.81 87 LEU A C 1
ATOM 622 O O . LEU A 1 87 ? -0.748 -16.656 -7.617 1 98.81 87 LEU A O 1
ATOM 626 N N . VAL A 1 88 ? 0.794 -16.719 -9.195 1 98.88 88 VAL A N 1
ATOM 627 C CA . VAL A 1 88 ? 1.84 -16.109 -8.383 1 98.88 88 VAL A CA 1
ATOM 628 C C . VAL A 1 88 ? 2.234 -14.766 -8.984 1 98.88 88 VAL A C 1
ATOM 630 O O . VAL A 1 88 ? 2.957 -14.711 -9.984 1 98.88 88 VAL A O 1
ATOM 633 N N . ASN A 1 89 ? 1.717 -13.695 -8.398 1 98.88 89 ASN A N 1
ATOM 634 C CA . ASN A 1 89 ? 2.146 -12.344 -8.734 1 98.88 89 ASN A CA 1
ATOM 635 C C . ASN A 1 89 ? 3.521 -12.031 -8.148 1 98.88 89 ASN A C 1
ATOM 637 O O . ASN A 1 89 ? 3.629 -11.594 -7 1 98.88 89 ASN A O 1
ATOM 641 N N . ASN A 1 90 ? 4.504 -12.188 -8.961 1 98.62 90 ASN A N 1
ATOM 642 C CA . ASN A 1 90 ? 5.887 -12.039 -8.516 1 98.62 90 ASN A CA 1
ATOM 643 C C . ASN A 1 90 ? 6.555 -10.82 -9.156 1 98.62 90 ASN A C 1
ATOM 645 O O . ASN A 1 90 ? 7.527 -10.289 -8.617 1 98.62 90 ASN A O 1
ATOM 649 N N . ALA A 1 91 ? 5.992 -10.383 -10.266 1 98.19 91 ALA A N 1
ATOM 650 C CA . ALA A 1 91 ? 6.602 -9.273 -10.992 1 98.19 91 ALA A CA 1
ATOM 651 C C . ALA A 1 91 ? 6.684 -8.023 -10.125 1 98.19 91 ALA A C 1
ATOM 653 O O . ALA A 1 91 ? 5.75 -7.715 -9.375 1 98.19 91 ALA A O 1
ATOM 654 N N . GLY A 1 92 ? 7.746 -7.379 -10.188 1 96.69 92 GLY A N 1
ATOM 655 C CA . GLY A 1 92 ? 7.957 -6.121 -9.492 1 96.69 92 GLY A CA 1
ATOM 656 C C . GLY A 1 92 ? 9.375 -5.594 -9.625 1 96.69 92 GLY A C 1
ATOM 657 O O . GLY A 1 92 ? 10.281 -6.332 -10.023 1 96.69 92 GLY A O 1
ATOM 658 N N . PHE A 1 93 ? 9.492 -4.324 -9.367 1 96.56 93 PHE A N 1
ATOM 659 C CA . PHE A 1 93 ? 10.812 -3.693 -9.352 1 96.56 93 PHE A CA 1
ATOM 660 C C . PHE A 1 93 ? 10.797 -2.445 -8.477 1 96.56 93 PHE A C 1
ATOM 662 O O . PHE A 1 93 ? 9.742 -2.018 -8.008 1 96.56 93 PHE A O 1
ATOM 669 N N . GLY A 1 94 ? 12.039 -1.979 -8.141 1 96.94 94 GLY A N 1
ATOM 670 C CA . GLY A 1 94 ? 12.164 -0.782 -7.32 1 96.94 94 GLY A CA 1
ATOM 671 C C . GLY A 1 94 ? 13.016 0.293 -7.969 1 96.94 94 GLY A C 1
ATOM 672 O O . GLY A 1 94 ? 13.805 0.008 -8.867 1 96.94 94 GLY A O 1
ATOM 673 N N . ILE A 1 95 ? 12.75 1.513 -7.609 1 96.69 95 ILE A N 1
ATOM 674 C CA . ILE A 1 95 ? 13.602 2.67 -7.871 1 96.69 95 ILE A CA 1
ATOM 675 C C . ILE A 1 95 ? 14.078 3.268 -6.551 1 96.69 95 ILE A C 1
ATOM 677 O O . ILE A 1 95 ? 13.266 3.619 -5.691 1 96.69 95 ILE A O 1
ATOM 681 N N . TRP A 1 96 ? 15.383 3.277 -6.387 1 96.81 96 TRP A N 1
ATOM 682 C CA . TRP A 1 96 ? 15.984 3.832 -5.18 1 96.81 96 TRP A CA 1
ATOM 683 C C . TRP A 1 96 ? 16.531 5.23 -5.434 1 96.81 96 TRP A C 1
ATOM 685 O O . TRP A 1 96 ? 17.594 5.383 -6.047 1 96.81 96 TRP A O 1
ATOM 695 N N . LYS A 1 97 ? 15.773 6.121 -5.027 1 96.94 97 LYS A N 1
ATOM 696 C CA . LYS A 1 97 ? 16.016 7.543 -5.25 1 96.94 97 LYS A CA 1
ATOM 697 C C . LYS A 1 97 ? 15.414 8.391 -4.133 1 96.94 97 LYS A C 1
ATOM 699 O O . LYS A 1 97 ? 14.328 8.086 -3.641 1 96.94 97 LYS A O 1
ATOM 704 N N . SER A 1 98 ? 16.188 9.445 -3.721 1 97.06 98 SER A N 1
ATOM 705 C CA . SER A 1 98 ? 15.641 10.344 -2.715 1 97.06 98 SER A CA 1
ATOM 706 C C . SER A 1 98 ? 14.195 10.711 -3.029 1 97.06 98 SER A C 1
ATOM 708 O O . SER A 1 98 ? 13.859 11.031 -4.172 1 97.06 98 SER A O 1
ATOM 710 N N . PRO A 1 99 ? 13.281 10.625 -1.962 1 96.81 99 PRO A N 1
ATOM 711 C CA . PRO A 1 99 ? 11.891 11.031 -2.219 1 96.81 99 PRO A CA 1
ATOM 712 C C . PRO A 1 99 ? 11.781 12.492 -2.66 1 96.81 99 PRO A C 1
ATOM 714 O O . PRO A 1 99 ? 10.789 12.875 -3.289 1 96.81 99 PRO A O 1
ATOM 717 N N . LEU A 1 100 ? 12.781 13.281 -2.391 1 96.62 100 LEU A N 1
ATOM 718 C CA . LEU A 1 100 ? 12.773 14.68 -2.783 1 96.62 100 LEU A CA 1
ATOM 719 C C . LEU A 1 100 ? 12.984 14.828 -4.285 1 96.62 100 LEU A C 1
ATOM 721 O O . LEU A 1 100 ? 12.703 15.883 -4.859 1 96.62 100 LEU A O 1
ATOM 725 N N . GLU A 1 101 ? 13.477 13.773 -4.895 1 96.5 101 GLU A N 1
ATOM 726 C CA . GLU A 1 101 ? 13.875 13.836 -6.297 1 96.5 101 GLU A CA 1
ATOM 727 C C . GLU A 1 101 ? 13.078 12.844 -7.141 1 96.5 101 GLU A C 1
ATOM 729 O O . GLU A 1 101 ? 13.125 12.891 -8.375 1 96.5 101 GLU A O 1
ATOM 734 N N . LEU A 1 102 ? 12.367 11.961 -6.504 1 96.88 102 LEU A N 1
ATOM 735 C CA . LEU A 1 102 ? 11.609 10.938 -7.223 1 96.88 102 LEU A CA 1
ATOM 736 C C . LEU A 1 102 ? 10.516 11.57 -8.07 1 96.88 102 LEU A C 1
ATOM 738 O O . LEU A 1 102 ? 9.617 12.234 -7.543 1 96.88 102 LEU A O 1
ATOM 742 N N . SER A 1 103 ? 10.602 11.383 -9.422 1 97.06 103 SER A N 1
ATOM 743 C CA . SER A 1 103 ? 9.641 12 -10.328 1 97.06 103 SER A CA 1
ATOM 744 C C . SER A 1 103 ? 8.312 11.258 -10.32 1 97.06 103 SER A C 1
ATOM 746 O O . SER A 1 103 ? 8.242 10.102 -9.891 1 97.06 103 SER A O 1
ATOM 748 N N . VAL A 1 104 ? 7.309 11.945 -10.844 1 97.69 104 VAL A N 1
ATOM 749 C CA . VAL A 1 104 ? 5.996 11.328 -10.984 1 97.69 104 VAL A CA 1
ATOM 750 C C . VAL A 1 104 ? 6.086 10.125 -11.922 1 97.69 104 VAL A C 1
ATOM 752 O O . VAL A 1 104 ? 5.461 9.086 -11.672 1 97.69 104 VAL A O 1
ATOM 755 N N . GLU A 1 105 ? 6.777 10.32 -12.938 1 97.81 105 GLU A N 1
ATOM 756 C CA . GLU A 1 105 ? 6.926 9.242 -13.922 1 97.81 105 GLU A CA 1
ATOM 757 C C . GLU A 1 105 ? 7.582 8.016 -13.297 1 97.81 105 GLU A C 1
ATOM 759 O O . GLU A 1 105 ? 7.176 6.883 -13.562 1 97.81 105 GLU A O 1
ATOM 764 N N . GLU A 1 106 ? 8.625 8.227 -12.523 1 98.12 106 GLU A N 1
ATOM 765 C CA . GLU A 1 106 ? 9.289 7.133 -11.836 1 98.12 106 GLU A CA 1
ATOM 766 C C . GLU A 1 106 ? 8.352 6.457 -10.836 1 98.12 106 GLU A C 1
ATOM 768 O O . GLU A 1 106 ? 8.281 5.227 -10.773 1 98.12 106 GLU A O 1
ATOM 773 N N . TRP A 1 107 ? 7.625 7.262 -10.062 1 98.44 107 TRP A N 1
ATOM 774 C CA . TRP A 1 107 ? 6.621 6.75 -9.133 1 98.44 107 TRP A CA 1
ATOM 775 C C . TRP A 1 107 ? 5.594 5.891 -9.867 1 98.44 107 TRP A C 1
ATOM 777 O O . TRP A 1 107 ? 5.348 4.742 -9.484 1 98.44 107 TRP A O 1
ATOM 787 N N . ASP A 1 108 ? 5.078 6.43 -10.906 1 98.38 108 ASP A N 1
ATOM 788 C CA . ASP A 1 108 ? 4.02 5.758 -11.648 1 98.38 108 ASP A CA 1
ATOM 789 C C . ASP A 1 108 ? 4.527 4.449 -12.258 1 98.38 108 ASP A C 1
ATOM 791 O O . ASP A 1 108 ? 3.785 3.467 -12.336 1 98.38 108 ASP A O 1
ATOM 795 N N . SER A 1 109 ? 5.758 4.484 -12.742 1 98.19 109 SER A N 1
ATOM 796 C CA . SER A 1 109 ? 6.289 3.273 -13.359 1 98.19 109 SER A CA 1
ATOM 797 C C . SER A 1 109 ? 6.312 2.115 -12.367 1 98.19 109 SER A C 1
ATOM 799 O O . SER A 1 109 ? 5.969 0.984 -12.719 1 98.19 109 SER A O 1
ATOM 801 N N . VAL A 1 110 ? 6.664 2.412 -11.102 1 98.56 110 VAL A N 1
ATOM 802 C CA . VAL A 1 110 ? 6.707 1.391 -10.062 1 98.56 110 VAL A CA 1
ATOM 803 C C . VAL A 1 110 ? 5.289 0.967 -9.688 1 98.56 110 VAL A C 1
ATOM 805 O O . VAL A 1 110 ? 4.996 -0.227 -9.594 1 98.56 110 VAL A O 1
ATOM 808 N N . MET A 1 111 ? 4.379 1.909 -9.547 1 98.69 111 MET A N 1
ATOM 809 C CA . MET A 1 111 ? 2.998 1.633 -9.164 1 98.69 111 MET A CA 1
ATOM 810 C C . MET A 1 111 ? 2.309 0.769 -10.219 1 98.69 111 MET A C 1
ATOM 812 O O . MET A 1 111 ? 1.578 -0.164 -9.883 1 98.69 111 MET A O 1
ATOM 816 N N . ASN A 1 112 ? 2.561 1.087 -11.438 1 98.62 112 ASN A N 1
ATOM 817 C CA . ASN A 1 112 ? 1.847 0.455 -12.539 1 98.62 112 ASN A CA 1
ATOM 818 C C . ASN A 1 112 ? 2.188 -1.028 -12.656 1 98.62 112 ASN A C 1
ATOM 820 O O . ASN A 1 112 ? 1.319 -1.849 -12.953 1 98.62 112 ASN A O 1
ATOM 824 N N . VAL A 1 113 ? 3.393 -1.339 -12.383 1 98.44 113 VAL A N 1
ATOM 825 C CA . VAL A 1 113 ? 3.811 -2.732 -12.492 1 98.44 113 VAL A CA 1
ATOM 826 C C . VAL A 1 113 ? 3.506 -3.465 -11.188 1 98.44 113 VAL A C 1
ATOM 828 O O . VAL A 1 113 ? 2.793 -4.473 -11.18 1 98.44 113 VAL A O 1
ATOM 831 N N . ASN A 1 114 ? 4.02 -2.922 -10.062 1 98.75 114 ASN A N 1
ATOM 832 C CA . ASN A 1 114 ? 4.027 -3.648 -8.797 1 98.75 114 ASN A CA 1
ATOM 833 C C . ASN A 1 114 ? 2.621 -3.805 -8.227 1 98.75 114 ASN A C 1
ATOM 835 O O . ASN A 1 114 ? 2.258 -4.879 -7.742 1 98.75 114 ASN A O 1
ATOM 839 N N . LEU A 1 115 ? 1.886 -2.699 -8.258 1 98.81 115 LEU A N 1
ATOM 840 C CA . LEU A 1 115 ? 0.628 -2.699 -7.52 1 98.81 115 LEU A CA 1
ATOM 841 C C . LEU A 1 115 ? -0.559 -2.852 -8.469 1 98.81 115 LEU A C 1
ATOM 843 O O . LEU A 1 115 ? -1.345 -3.793 -8.336 1 98.81 115 LEU A O 1
ATOM 847 N N . ARG A 1 116 ? -0.684 -2.012 -9.484 1 98.62 116 ARG A N 1
ATOM 848 C CA . ARG A 1 116 ? -1.784 -2.143 -10.438 1 98.62 116 ARG A CA 1
ATOM 849 C C . ARG A 1 116 ? -1.702 -3.465 -11.188 1 98.62 116 ARG A C 1
ATOM 851 O O . ARG A 1 116 ? -2.713 -4.148 -11.367 1 98.62 116 ARG A O 1
ATOM 858 N N . GLY A 1 117 ? -0.509 -3.773 -11.688 1 98.81 117 GLY A N 1
ATOM 859 C CA . GLY A 1 117 ? -0.333 -5.047 -12.367 1 98.81 117 GLY A CA 1
ATOM 860 C C . GLY A 1 117 ? -0.765 -6.234 -11.531 1 98.81 117 GLY A C 1
ATOM 861 O O . GLY A 1 117 ? -1.422 -7.148 -12.031 1 98.81 117 GLY A O 1
ATOM 862 N N . THR A 1 118 ? -0.381 -6.215 -10.219 1 98.81 118 THR A N 1
ATOM 863 C CA . THR A 1 118 ? -0.769 -7.266 -9.289 1 98.81 118 THR A CA 1
ATOM 864 C C . THR A 1 118 ? -2.287 -7.359 -9.18 1 98.81 118 THR A C 1
ATOM 866 O O . THR A 1 118 ? -2.854 -8.453 -9.25 1 98.81 118 THR A O 1
ATOM 869 N N . PHE A 1 119 ? -2.984 -6.27 -9.031 1 98.81 119 PHE A N 1
ATOM 870 C CA . PHE A 1 119 ? -4.438 -6.262 -8.93 1 98.81 119 PHE A CA 1
ATOM 871 C C . PHE A 1 119 ? -5.078 -6.797 -10.203 1 98.81 119 PHE A C 1
ATOM 873 O O . PHE A 1 119 ? -5.953 -7.66 -10.148 1 98.81 119 PHE A O 1
ATOM 880 N N . LEU A 1 120 ? -4.641 -6.273 -11.344 1 98.81 120 LEU A N 1
ATOM 881 C CA . LEU A 1 120 ? -5.27 -6.641 -12.602 1 98.81 120 LEU A CA 1
ATOM 882 C C . LEU A 1 120 ? -5.062 -8.117 -12.906 1 98.81 120 LEU A C 1
ATOM 884 O O . LEU A 1 120 ? -5.969 -8.789 -13.406 1 98.81 120 LEU A O 1
ATOM 888 N N . CYS A 1 121 ? -3.881 -8.594 -12.633 1 98.81 121 CYS A N 1
ATOM 889 C CA . CYS A 1 121 ? -3.645 -10.023 -12.805 1 98.81 121 CYS A CA 1
ATOM 890 C C . CYS A 1 121 ? -4.531 -10.844 -11.875 1 98.81 121 CYS A C 1
ATOM 892 O O . CYS A 1 121 ? -5.102 -11.852 -12.281 1 98.81 121 CYS A O 1
ATOM 894 N N . ALA A 1 122 ? -4.625 -10.406 -10.609 1 98.81 122 ALA A N 1
ATOM 895 C CA . ALA A 1 122 ? -5.473 -11.102 -9.648 1 98.81 122 ALA A CA 1
ATOM 896 C C . ALA A 1 122 ? -6.93 -11.102 -10.102 1 98.81 122 ALA A C 1
ATOM 898 O O . ALA A 1 122 ? -7.625 -12.117 -9.992 1 98.81 122 ALA A O 1
ATOM 899 N N . ARG A 1 123 ? -7.363 -9.945 -10.578 1 98.38 123 ARG A N 1
ATOM 900 C CA . ARG A 1 123 ? -8.734 -9.828 -11.078 1 98.38 123 ARG A CA 1
ATOM 901 C C . ARG A 1 123 ? -8.992 -10.82 -12.203 1 98.38 123 ARG A C 1
ATOM 903 O O . ARG A 1 123 ? -9.953 -11.586 -12.156 1 98.38 123 ARG A O 1
ATOM 910 N N . GLU A 1 124 ? -8.148 -10.82 -13.211 1 98.25 124 GLU A N 1
ATOM 911 C CA . GLU A 1 124 ? -8.32 -11.688 -14.375 1 98.25 124 GLU A CA 1
ATOM 912 C C . GLU A 1 124 ? -8.266 -13.164 -13.977 1 98.25 124 GLU A C 1
ATOM 914 O O . GLU A 1 124 ? -9.039 -13.977 -14.477 1 98.25 124 GLU A O 1
ATOM 919 N N . ALA A 1 125 ? -7.332 -13.492 -13.102 1 98.56 125 ALA A N 1
ATOM 920 C CA . ALA A 1 125 ? -7.242 -14.859 -12.609 1 98.56 125 ALA A CA 1
ATOM 921 C C . ALA A 1 125 ? -8.5 -15.258 -11.852 1 98.56 125 ALA A C 1
ATOM 923 O O . ALA A 1 125 ? -9.039 -16.344 -12.055 1 98.56 125 ALA A O 1
ATOM 924 N N . ALA A 1 126 ? -8.961 -14.367 -10.992 1 98.31 126 ALA A N 1
ATOM 925 C CA . ALA A 1 126 ? -10.109 -14.648 -10.133 1 98.31 126 ALA A CA 1
ATOM 926 C C . ALA A 1 126 ? -11.367 -14.883 -10.961 1 98.31 126 ALA A C 1
ATOM 928 O O . ALA A 1 126 ? -12.211 -15.703 -10.602 1 98.31 126 ALA A O 1
ATOM 929 N N . ILE A 1 127 ? -11.508 -14.109 -12.078 1 97.25 127 ILE A N 1
ATOM 930 C CA . ILE A 1 127 ? -12.648 -14.297 -12.969 1 97.25 127 ILE A CA 1
ATOM 931 C C . ILE A 1 127 ? -12.688 -15.742 -13.453 1 97.25 127 ILE A C 1
ATOM 933 O O . ILE A 1 127 ? -13.742 -16.375 -13.445 1 97.25 127 ILE A O 1
ATOM 937 N N . ARG A 1 128 ? -11.609 -16.312 -13.773 1 96.19 128 ARG A N 1
ATOM 938 C CA . ARG A 1 128 ? -11.5 -17.672 -14.289 1 96.19 128 ARG A CA 1
ATOM 939 C C . ARG A 1 128 ? -11.633 -18.688 -13.164 1 96.19 128 ARG A C 1
ATOM 941 O O . ARG A 1 128 ? -12.297 -19.719 -13.328 1 96.19 128 ARG A O 1
ATOM 948 N N . MET A 1 129 ? -11.062 -18.406 -12.039 1 97.12 129 MET A N 1
ATOM 949 C CA . MET A 1 129 ? -11.086 -19.312 -10.891 1 97.12 129 MET A CA 1
ATOM 950 C C . MET A 1 129 ? -12.492 -19.422 -10.312 1 97.12 129 MET A C 1
ATOM 952 O O . MET A 1 129 ? -12.898 -20.484 -9.844 1 97.12 129 MET A O 1
ATOM 956 N N . LYS A 1 130 ? -13.148 -18.297 -10.359 1 95.81 130 LYS A N 1
ATOM 957 C CA . LYS A 1 130 ? -14.531 -18.297 -9.906 1 95.81 130 LYS A CA 1
ATOM 958 C C . LYS A 1 130 ? -15.367 -19.297 -10.703 1 95.81 130 LYS A C 1
ATOM 960 O O . LYS A 1 130 ? -16.203 -20.016 -10.141 1 95.81 130 LYS A O 1
ATOM 965 N N . ALA A 1 131 ? -15.156 -19.328 -11.984 1 93.31 131 ALA A N 1
ATOM 966 C CA . ALA A 1 131 ? -15.898 -20.234 -12.867 1 93.31 131 ALA A CA 1
ATOM 967 C C . ALA A 1 131 ? -15.641 -21.688 -12.492 1 93.31 131 ALA A C 1
ATOM 969 O O . ALA A 1 131 ? -16.516 -22.547 -12.648 1 93.31 131 ALA A O 1
ATOM 970 N N . GLN A 1 132 ? -14.531 -21.984 -11.953 1 92.44 132 GLN A N 1
ATOM 971 C CA . GLN A 1 132 ? -14.156 -23.344 -11.578 1 92.44 132 GLN A CA 1
ATOM 972 C C . GLN A 1 132 ? -14.484 -23.625 -10.109 1 92.44 132 GLN A C 1
ATOM 974 O O . GLN A 1 132 ? -14.5 -24.781 -9.68 1 92.44 132 GLN A O 1
ATOM 979 N N . GLY A 1 133 ? -14.656 -22.578 -9.305 1 94 133 GLY A N 1
ATOM 980 C CA . GLY A 1 133 ? -15.023 -22.688 -7.898 1 94 133 GLY A CA 1
ATOM 981 C C . GLY A 1 133 ? -13.828 -22.922 -6.988 1 94 133 GLY A C 1
ATOM 982 O O . GLY A 1 133 ? -13.992 -23.406 -5.863 1 94 133 GLY A O 1
ATOM 983 N N . LYS A 1 134 ? -12.625 -22.719 -7.496 1 94.69 134 LYS A N 1
ATOM 984 C CA . LYS A 1 134 ? -11.391 -22.891 -6.727 1 94.69 134 LYS A CA 1
ATOM 985 C C . LYS A 1 134 ? -10.25 -22.078 -7.34 1 94.69 134 LYS A C 1
ATOM 987 O O . LYS A 1 134 ? -10.234 -21.844 -8.547 1 94.69 134 LYS A O 1
ATOM 992 N N . GLY A 1 135 ? -9.328 -21.672 -6.516 1 97.19 135 GLY A N 1
ATOM 993 C CA . GLY A 1 135 ? -8.141 -20.969 -6.984 1 97.19 135 GLY A CA 1
ATOM 994 C C . GLY A 1 135 ? -7.234 -20.516 -5.859 1 97.19 135 GLY A C 1
ATOM 995 O O . GLY A 1 135 ? -7.672 -20.391 -4.711 1 97.19 135 GLY A O 1
ATOM 996 N N . ARG A 1 136 ? -5.973 -20.359 -6.148 1 98.25 136 ARG A N 1
ATOM 997 C CA . ARG A 1 136 ? -4.953 -19.859 -5.23 1 98.25 136 ARG A CA 1
ATOM 998 C C . ARG A 1 136 ? -4.195 -18.688 -5.84 1 98.25 136 ARG A C 1
ATOM 1000 O O . ARG A 1 136 ? -3.676 -18.781 -6.953 1 98.25 136 ARG A O 1
ATOM 1007 N N . ILE A 1 137 ? -4.242 -17.578 -5.125 1 98.62 137 ILE A N 1
ATOM 1008 C CA . ILE A 1 137 ? -3.467 -16.406 -5.543 1 98.62 137 ILE A CA 1
ATOM 1009 C C . ILE A 1 137 ? -2.418 -16.078 -4.48 1 98.62 137 ILE A C 1
ATOM 1011 O O . ILE A 1 137 ? -2.738 -15.969 -3.297 1 98.62 137 ILE A O 1
ATOM 1015 N N . VAL A 1 138 ? -1.161 -16.047 -4.879 1 98.81 138 VAL A N 1
ATOM 1016 C CA . VAL A 1 138 ? -0.072 -15.602 -4.012 1 98.81 138 VAL A CA 1
ATOM 1017 C C . VAL A 1 138 ? 0.551 -14.328 -4.57 1 98.81 138 VAL A C 1
ATOM 1019 O O . VAL A 1 138 ? 1.02 -14.305 -5.711 1 98.81 138 VAL A O 1
ATOM 1022 N N . ASN A 1 139 ? 0.493 -13.234 -3.826 1 98.88 139 ASN A N 1
ATOM 1023 C CA . ASN A 1 139 ? 1.165 -11.984 -4.156 1 98.88 139 ASN A CA 1
ATOM 1024 C C . ASN A 1 139 ? 2.52 -11.875 -3.463 1 98.88 139 ASN A C 1
ATOM 1026 O O . ASN A 1 139 ? 2.617 -12.07 -2.25 1 98.88 139 ASN A O 1
ATOM 1030 N N . ILE A 1 140 ? 3.566 -11.609 -4.246 1 98.69 140 ILE A N 1
ATOM 1031 C CA . ILE A 1 140 ? 4.867 -11.406 -3.621 1 98.69 140 ILE A CA 1
ATOM 1032 C C . ILE A 1 140 ? 5.027 -9.938 -3.229 1 98.69 140 ILE A C 1
ATOM 1034 O O . ILE A 1 140 ? 5.125 -9.062 -4.094 1 98.69 140 ILE A O 1
ATOM 1038 N N . ALA A 1 141 ? 4.992 -9.703 -1.98 1 98.31 141 ALA A N 1
ATOM 1039 C CA . ALA A 1 141 ? 5.258 -8.391 -1.399 1 98.31 141 ALA A CA 1
ATOM 1040 C C . ALA A 1 141 ? 6.742 -8.227 -1.074 1 98.31 141 ALA A C 1
ATOM 1042 O O . ALA A 1 141 ? 7.598 -8.383 -1.949 1 98.31 141 ALA A O 1
ATOM 1043 N N . SER A 1 142 ? 7.07 -7.738 0.112 1 97.62 142 SER A N 1
ATOM 1044 C CA . SER A 1 142 ? 8.414 -7.523 0.634 1 97.62 142 SER A CA 1
ATOM 1045 C C . SER A 1 142 ? 8.383 -7.094 2.096 1 97.62 142 SER A C 1
ATOM 1047 O O . SER A 1 142 ? 7.395 -6.516 2.555 1 97.62 142 SER A O 1
ATOM 1049 N N . THR A 1 143 ? 9.484 -7.418 2.795 1 95.81 143 THR A N 1
ATOM 1050 C CA . THR A 1 143 ? 9.617 -6.871 4.141 1 95.81 143 THR A CA 1
ATOM 1051 C C . THR A 1 143 ? 9.648 -5.344 4.102 1 95.81 143 THR A C 1
ATOM 1053 O O . THR A 1 143 ? 9.484 -4.688 5.133 1 95.81 143 THR A O 1
ATOM 1056 N N . ARG A 1 144 ? 9.805 -4.797 2.898 1 95.25 144 ARG A N 1
ATOM 1057 C CA . ARG A 1 144 ? 9.742 -3.346 2.74 1 95.25 144 ARG A CA 1
ATOM 1058 C C . ARG A 1 144 ? 8.328 -2.828 2.979 1 95.25 144 ARG A C 1
ATOM 1060 O O . ARG A 1 144 ? 8.125 -1.621 3.117 1 95.25 144 ARG A O 1
ATOM 1067 N N . ALA A 1 145 ? 7.379 -3.693 3.084 1 96 145 ALA A N 1
ATOM 1068 C CA . ALA A 1 145 ? 6.047 -3.303 3.535 1 96 145 ALA A CA 1
ATOM 1069 C C . ALA A 1 145 ? 6.059 -2.908 5.012 1 96 145 ALA A C 1
ATOM 1071 O O . ALA A 1 145 ? 5.242 -2.098 5.449 1 96 145 ALA A O 1
ATOM 1072 N N . ALA A 1 146 ? 7.016 -3.475 5.727 1 92.19 146 ALA A N 1
ATOM 1073 C CA . ALA A 1 146 ? 7.031 -3.309 7.176 1 92.19 146 ALA A CA 1
ATOM 1074 C C . ALA A 1 146 ? 8.188 -2.418 7.617 1 92.19 146 ALA A C 1
ATOM 1076 O O . ALA A 1 146 ? 8.117 -1.777 8.672 1 92.19 146 ALA A O 1
ATOM 1077 N N . MET A 1 147 ? 9.266 -2.465 6.867 1 92.12 147 MET A N 1
ATOM 1078 C CA . MET A 1 147 ? 10.492 -1.743 7.207 1 92.12 147 MET A CA 1
ATOM 1079 C C . MET A 1 147 ? 11.18 -1.225 5.953 1 92.12 147 MET A C 1
ATOM 1081 O O . MET A 1 147 ? 10.984 -1.761 4.859 1 92.12 147 MET A O 1
ATOM 1085 N N . SER A 1 148 ? 11.93 -0.077 6.168 1 92.81 148 SER A N 1
ATOM 1086 C CA . SER A 1 148 ? 12.547 0.508 4.977 1 92.81 148 SER A CA 1
ATOM 1087 C C . SER A 1 148 ? 13.961 1 5.27 1 92.81 148 SER A C 1
ATOM 1089 O O . SER A 1 148 ? 14.289 1.303 6.418 1 92.81 148 SER A O 1
ATOM 1091 N N . GLU A 1 149 ? 14.82 0.95 4.258 1 90.5 149 GLU A N 1
ATOM 1092 C CA . GLU A 1 149 ? 15.992 1.815 4.16 1 90.5 149 GLU A CA 1
ATOM 1093 C C . GLU A 1 149 ? 15.664 3.107 3.42 1 90.5 149 GLU A C 1
ATOM 1095 O O . GLU A 1 149 ? 14.625 3.205 2.758 1 90.5 149 GLU A O 1
ATOM 1100 N N . PRO A 1 150 ? 16.531 4.07 3.529 1 93.44 150 PRO A N 1
ATOM 1101 C CA . PRO A 1 150 ? 16.25 5.32 2.826 1 93.44 150 PRO A CA 1
ATOM 1102 C C . PRO A 1 150 ? 16.094 5.133 1.32 1 93.44 150 PRO A C 1
ATOM 1104 O O . PRO A 1 150 ? 16.734 4.262 0.733 1 93.44 150 PRO A O 1
ATOM 1107 N N . ASN A 1 151 ? 15.164 5.938 0.704 1 96.12 151 ASN A N 1
ATOM 1108 C CA . ASN A 1 151 ? 15.102 6.172 -0.735 1 96.12 151 ASN A CA 1
ATOM 1109 C C . ASN A 1 151 ? 14.391 5.035 -1.461 1 96.12 151 ASN A C 1
ATOM 1111 O O . ASN A 1 151 ? 14.672 4.77 -2.631 1 96.12 151 ASN A O 1
ATOM 1115 N N . GLY A 1 152 ? 13.484 4.328 -0.737 1 96.81 152 GLY A N 1
ATOM 1116 C CA . GLY A 1 152 ? 12.711 3.254 -1.348 1 96.81 152 GLY A CA 1
ATOM 1117 C C . GLY A 1 152 ? 11.219 3.488 -1.302 1 96.81 152 GLY A C 1
ATOM 1118 O O . GLY A 1 152 ? 10.438 2.539 -1.205 1 96.81 152 GLY A O 1
ATOM 1119 N N . GLU A 1 153 ? 10.75 4.707 -1.367 1 97.94 153 GLU A N 1
ATOM 1120 C CA . GLU A 1 153 ? 9.391 5.098 -1.016 1 97.94 153 GLU A CA 1
ATOM 1121 C C . GLU A 1 153 ? 8.375 4.484 -1.977 1 97.94 153 GLU A C 1
ATOM 1123 O O . GLU A 1 153 ? 7.344 3.965 -1.549 1 97.94 153 GLU A O 1
ATOM 1128 N N . ALA A 1 154 ? 8.672 4.629 -3.301 1 98.25 154 ALA A N 1
ATOM 1129 C CA . ALA A 1 154 ? 7.719 4.066 -4.254 1 98.25 154 ALA A CA 1
ATOM 1130 C C . ALA A 1 154 ? 7.578 2.559 -4.066 1 98.25 154 ALA A C 1
ATOM 1132 O O . ALA A 1 154 ? 6.469 2.025 -4.059 1 98.25 154 ALA A O 1
ATOM 1133 N N . TYR A 1 155 ? 8.68 1.907 -3.916 1 98.06 155 TYR A N 1
ATOM 1134 C CA . TYR A 1 155 ? 8.695 0.462 -3.725 1 98.06 155 TYR A CA 1
ATOM 1135 C C . TYR A 1 155 ? 7.973 0.072 -2.441 1 98.06 155 TYR A C 1
ATOM 1137 O O . TYR A 1 155 ? 7.082 -0.779 -2.459 1 98.06 155 TYR A O 1
ATOM 1145 N N . ALA A 1 156 ? 8.312 0.736 -1.332 1 98.12 156 ALA A N 1
ATOM 1146 C CA . ALA A 1 156 ? 7.68 0.457 -0.047 1 98.12 156 ALA A CA 1
ATOM 1147 C C . ALA A 1 156 ? 6.168 0.644 -0.129 1 98.12 156 ALA A C 1
ATOM 1149 O O . ALA A 1 156 ? 5.402 -0.177 0.386 1 98.12 156 ALA A O 1
ATOM 1150 N N . ALA A 1 157 ? 5.77 1.687 -0.76 1 98.5 157 ALA A N 1
ATOM 1151 C CA . ALA A 1 157 ? 4.344 1.964 -0.906 1 98.5 157 ALA A CA 1
ATOM 1152 C C . ALA A 1 157 ? 3.633 0.821 -1.626 1 98.5 157 ALA A C 1
ATOM 1154 O O . ALA A 1 157 ? 2.557 0.388 -1.207 1 98.5 157 ALA A O 1
ATOM 1155 N N . THR A 1 158 ? 4.211 0.32 -2.732 1 98.62 158 THR A N 1
ATOM 1156 C CA . THR A 1 158 ? 3.576 -0.761 -3.479 1 98.62 158 THR A CA 1
ATOM 1157 C C . THR A 1 158 ? 3.506 -2.031 -2.637 1 98.62 158 THR A C 1
ATOM 1159 O O . THR A 1 158 ? 2.508 -2.754 -2.676 1 98.62 158 THR A O 1
ATOM 1162 N N . LYS A 1 159 ? 4.539 -2.295 -1.91 1 98.62 159 LYS A N 1
ATOM 1163 C CA . LYS A 1 159 ? 4.57 -3.541 -1.151 1 98.62 159 LYS A CA 1
ATOM 1164 C C . LYS A 1 159 ? 3.615 -3.486 0.036 1 98.62 159 LYS A C 1
ATOM 1166 O O . LYS A 1 159 ? 2.979 -4.488 0.374 1 98.62 159 LYS A O 1
ATOM 1171 N N . GLY A 1 160 ? 3.537 -2.35 0.703 1 98.44 160 GLY A N 1
ATOM 1172 C CA . GLY A 1 160 ? 2.457 -2.176 1.662 1 98.44 160 GLY A CA 1
ATOM 1173 C C . GLY A 1 160 ? 1.08 -2.295 1.038 1 98.44 160 GLY A C 1
ATOM 1174 O O . GLY A 1 160 ? 0.177 -2.896 1.624 1 98.44 160 GLY A O 1
ATOM 1175 N N . GLY A 1 161 ? 0.887 -1.688 -0.13 1 98.69 161 GLY A N 1
ATOM 1176 C CA . GLY A 1 161 ? -0.356 -1.811 -0.875 1 98.69 161 GLY A CA 1
ATOM 1177 C C . GLY A 1 161 ? -0.714 -3.246 -1.208 1 98.69 161 GLY A C 1
ATOM 1178 O O . GLY A 1 161 ? -1.88 -3.637 -1.119 1 98.69 161 GLY A O 1
ATOM 1179 N N . ILE A 1 162 ? 0.258 -4.016 -1.592 1 98.75 162 ILE A N 1
ATOM 1180 C CA . ILE A 1 162 ? 0.047 -5.418 -1.932 1 98.75 162 ILE A CA 1
ATOM 1181 C C . ILE A 1 162 ? -0.42 -6.184 -0.695 1 98.75 162 ILE A C 1
ATOM 1183 O O . ILE A 1 162 ? -1.319 -7.023 -0.78 1 98.75 162 ILE A O 1
ATOM 1187 N N . VAL A 1 163 ? 0.199 -5.934 0.487 1 98.5 163 VAL A N 1
ATOM 1188 C CA . VAL A 1 163 ? -0.201 -6.605 1.718 1 98.5 163 VAL A CA 1
ATOM 1189 C C . VAL A 1 163 ? -1.677 -6.332 2 1 98.5 163 VAL A C 1
ATOM 1191 O O . VAL A 1 163 ? -2.447 -7.262 2.262 1 98.5 163 VAL A O 1
ATOM 1194 N N . SER A 1 164 ? -2.076 -5.09 1.883 1 98.5 164 SER A N 1
ATOM 1195 C CA . SER A 1 164 ? -3.463 -4.738 2.166 1 98.5 164 SER A CA 1
ATOM 1196 C C . SER A 1 164 ? -4.395 -5.246 1.071 1 98.5 164 SER A C 1
ATOM 1198 O O . SER A 1 164 ? -5.52 -5.668 1.353 1 98.5 164 SER A O 1
ATOM 1200 N N . LEU A 1 165 ? -3.973 -5.168 -0.191 1 98.5 165 LEU A N 1
ATOM 1201 C CA . LEU A 1 165 ? -4.742 -5.711 -1.308 1 98.5 165 LEU A CA 1
ATOM 1202 C C . LEU A 1 165 ? -5.016 -7.199 -1.105 1 98.5 165 LEU A C 1
ATOM 1204 O O . LEU A 1 165 ? -6.094 -7.688 -1.456 1 98.5 165 LEU A O 1
ATOM 1208 N N . THR A 1 166 ? -4.074 -7.883 -0.513 1 98.56 166 THR A N 1
ATOM 1209 C CA . THR A 1 166 ? -4.152 -9.328 -0.316 1 98.56 166 THR A CA 1
ATOM 1210 C C . THR A 1 166 ? -5.328 -9.688 0.59 1 98.56 166 THR A C 1
ATOM 1212 O O . THR A 1 166 ? -6.176 -10.5 0.222 1 98.56 166 THR A O 1
ATOM 1215 N N . HIS A 1 167 ? -5.414 -9.062 1.789 1 96.94 167 HIS A N 1
ATOM 1216 C CA . HIS A 1 167 ? -6.516 -9.438 2.67 1 96.94 167 HIS A CA 1
ATOM 1217 C C . HIS A 1 167 ? -7.852 -8.93 2.131 1 96.94 167 HIS A C 1
ATOM 1219 O O . HIS A 1 167 ? -8.891 -9.57 2.334 1 96.94 167 HIS A O 1
ATOM 1225 N N . ALA A 1 168 ? -7.816 -7.809 1.403 1 97.94 168 ALA A N 1
ATOM 1226 C CA . ALA A 1 168 ? -9.047 -7.32 0.788 1 97.94 168 ALA A CA 1
ATOM 1227 C C . ALA A 1 168 ? -9.578 -8.32 -0.237 1 97.94 168 ALA A C 1
ATOM 1229 O O . ALA A 1 168 ? -10.773 -8.633 -0.244 1 97.94 168 ALA A O 1
ATOM 1230 N N . LEU A 1 169 ? -8.742 -8.797 -1.12 1 98.44 169 LEU A N 1
ATOM 1231 C CA . LEU A 1 169 ? -9.125 -9.805 -2.109 1 98.44 169 LEU A CA 1
ATOM 1232 C C . LEU A 1 169 ? -9.594 -11.086 -1.43 1 98.44 169 LEU A C 1
ATOM 1234 O O . LEU A 1 169 ? -10.555 -11.711 -1.873 1 98.44 169 LEU A O 1
ATOM 1238 N N . ALA A 1 170 ? -8.867 -11.477 -0.358 1 97.81 170 ALA A N 1
ATOM 1239 C CA . ALA A 1 170 ? -9.227 -12.695 0.36 1 97.81 170 ALA A CA 1
ATOM 1240 C C . ALA A 1 170 ? -10.672 -12.633 0.85 1 97.81 170 ALA A C 1
ATOM 1242 O O . ALA A 1 170 ? -11.422 -13.602 0.72 1 97.81 170 ALA A O 1
ATOM 1243 N N . VAL A 1 171 ? -11.039 -11.477 1.383 1 96.25 171 VAL A N 1
ATOM 1244 C CA . VAL A 1 171 ? -12.375 -11.297 1.934 1 96.25 171 VAL A CA 1
ATOM 1245 C C . VAL A 1 171 ? -13.406 -11.312 0.806 1 96.25 171 VAL A C 1
ATOM 1247 O O . VAL A 1 171 ? -14.469 -11.93 0.93 1 96.25 171 VAL A O 1
ATOM 1250 N N . SER A 1 172 ? -13.109 -10.75 -0.337 1 97.31 172 SER A N 1
ATOM 1251 C CA . SER A 1 172 ? -14.047 -10.617 -1.447 1 97.31 172 SER A CA 1
ATOM 1252 C C . SER A 1 172 ? -14.195 -11.938 -2.197 1 97.31 172 SER A C 1
ATOM 1254 O O . SER A 1 172 ? -15.266 -12.234 -2.734 1 97.31 172 SER A O 1
ATOM 1256 N N . LEU A 1 173 ? -13.148 -12.727 -2.227 1 97.12 173 LEU A N 1
ATOM 1257 C CA . LEU A 1 173 ? -13.117 -13.852 -3.15 1 97.12 173 LEU A CA 1
ATOM 1258 C C . LEU A 1 173 ? -13.305 -15.172 -2.404 1 97.12 173 LEU A C 1
ATOM 1260 O O . LEU A 1 173 ? -13.492 -16.219 -3.025 1 97.12 173 LEU A O 1
ATOM 1264 N N . GLY A 1 174 ? -13.258 -15.133 -1.079 1 95.19 174 GLY A N 1
ATOM 1265 C CA . GLY A 1 174 ? -13.336 -16.344 -0.28 1 95.19 174 GLY A CA 1
ATOM 1266 C C . GLY A 1 174 ? -14.555 -17.188 -0.601 1 95.19 174 GLY A C 1
ATOM 1267 O O . GLY A 1 174 ? -14.469 -18.422 -0.643 1 95.19 174 GLY A O 1
ATOM 1268 N N . GLY A 1 175 ? -15.672 -16.516 -0.856 1 94.12 175 GLY A N 1
ATOM 1269 C CA . GLY A 1 175 ? -16.922 -17.219 -1.134 1 94.12 175 GLY A CA 1
ATOM 1270 C C . GLY A 1 175 ? -16.891 -18 -2.432 1 94.12 175 GLY A C 1
ATOM 1271 O O . GLY A 1 175 ? -17.75 -18.844 -2.676 1 94.12 175 GLY A O 1
ATOM 1272 N N . HIS A 1 176 ? -15.859 -17.766 -3.244 1 95.25 176 HIS A N 1
ATOM 1273 C CA . HIS A 1 176 ? -15.727 -18.453 -4.523 1 95.25 176 HIS A CA 1
ATOM 1274 C C . HIS A 1 176 ? -14.688 -19.562 -4.445 1 95.25 176 HIS A C 1
ATOM 1276 O O . HIS A 1 176 ? -14.273 -20.109 -5.469 1 95.25 176 HIS A O 1
ATOM 1282 N N . GLY A 1 177 ? -14.219 -19.906 -3.174 1 94.81 177 GLY A N 1
ATOM 1283 C CA . GLY A 1 177 ? -13.227 -20.938 -3.008 1 94.81 177 GLY A CA 1
ATOM 1284 C C . GLY A 1 177 ? -11.82 -20.5 -3.383 1 94.81 177 GLY A C 1
ATOM 1285 O O . GLY A 1 177 ? -10.961 -21.328 -3.666 1 94.81 177 GLY A O 1
ATOM 1286 N N . ILE A 1 178 ? -11.617 -19.188 -3.459 1 96.81 178 ILE A N 1
ATOM 1287 C CA . ILE A 1 178 ? -10.32 -18.641 -3.838 1 96.81 178 ILE A CA 1
ATOM 1288 C C . ILE A 1 178 ? -9.609 -18.094 -2.602 1 96.81 178 ILE A C 1
ATOM 1290 O O . ILE A 1 178 ? -10.156 -17.281 -1.87 1 96.81 178 ILE A O 1
ATOM 1294 N N . THR A 1 179 ? -8.406 -18.656 -2.311 1 97.31 179 THR A N 1
ATOM 1295 C CA . THR A 1 179 ? -7.586 -18.062 -1.264 1 97.31 179 THR A CA 1
ATOM 1296 C C . THR A 1 179 ? -6.617 -17.031 -1.853 1 97.31 179 THR A C 1
ATOM 1298 O O . THR A 1 179 ? -6.141 -17.203 -2.979 1 97.31 179 THR A O 1
ATOM 1301 N N . VAL A 1 180 ? -6.418 -15.938 -1.157 1 98.56 180 VAL A N 1
ATOM 1302 C CA . VAL A 1 180 ? -5.457 -14.906 -1.525 1 98.56 180 VAL A CA 1
ATOM 1303 C C . VAL A 1 180 ? -4.527 -14.617 -0.349 1 98.56 180 VAL A C 1
ATOM 1305 O O . VAL A 1 180 ? -4.98 -14.234 0.732 1 98.56 180 VAL A O 1
ATOM 1308 N N . ASN A 1 181 ? -3.209 -14.859 -0.546 1 98.44 181 ASN A N 1
ATOM 1309 C CA . ASN A 1 181 ? -2.182 -14.586 0.452 1 98.44 181 ASN A CA 1
ATOM 1310 C C . ASN A 1 181 ? -0.995 -13.844 -0.155 1 98.44 181 ASN A C 1
ATOM 1312 O O . ASN A 1 181 ? -0.881 -13.742 -1.378 1 98.44 181 ASN A O 1
ATOM 1316 N N . CYS A 1 182 ? -0.231 -13.234 0.677 1 98.5 182 CYS A N 1
ATOM 1317 C CA . CYS A 1 182 ? 1.02 -12.68 0.171 1 98.5 182 CYS A CA 1
ATOM 1318 C C . CYS A 1 182 ? 2.205 -13.172 0.995 1 98.5 182 CYS A C 1
ATOM 1320 O O . CYS A 1 182 ? 2.029 -13.688 2.1 1 98.5 182 CYS A O 1
ATOM 1322 N N . ILE A 1 183 ? 3.373 -13.242 0.349 1 98 183 ILE A N 1
ATOM 1323 C CA . ILE A 1 183 ? 4.668 -13.516 0.967 1 98 183 ILE A CA 1
ATOM 1324 C C . ILE A 1 183 ? 5.512 -12.242 0.977 1 98 183 ILE A C 1
ATOM 1326 O O . ILE A 1 183 ? 5.551 -11.508 -0.013 1 98 183 ILE A O 1
ATOM 1330 N N . SER A 1 184 ? 6.094 -11.93 2.102 1 98.5 184 SER A N 1
ATOM 1331 C CA . SER A 1 184 ? 7.055 -10.836 2.215 1 98.5 184 SER A CA 1
ATOM 1332 C C . SER A 1 184 ? 8.477 -11.359 2.4 1 98.5 184 SER A C 1
ATOM 1334 O O . SER A 1 184 ? 8.891 -11.656 3.521 1 98.5 184 SER A O 1
ATOM 1336 N N . PRO A 1 185 ? 9.234 -11.43 1.223 1 97.62 185 PRO A N 1
ATOM 1337 C CA . PRO A 1 185 ? 10.633 -11.859 1.335 1 97.62 185 PRO A CA 1
ATOM 1338 C C . PRO A 1 185 ? 11.523 -10.797 1.971 1 97.62 185 PRO A C 1
ATOM 1340 O O . PRO A 1 185 ? 11.328 -9.594 1.737 1 97.62 185 PRO A O 1
ATOM 1343 N N . GLY A 1 186 ? 12.422 -11.234 2.785 1 96.75 186 GLY A N 1
ATOM 1344 C CA . GLY A 1 186 ? 13.562 -10.406 3.127 1 96.75 186 GLY A CA 1
ATOM 1345 C C . GLY A 1 186 ? 14.68 -10.469 2.1 1 96.75 186 GLY A C 1
ATOM 1346 O O . GLY A 1 186 ? 14.422 -10.406 0.896 1 96.75 186 GLY A O 1
ATOM 1347 N N . TRP A 1 187 ? 15.898 -10.461 2.58 1 95.31 187 TRP A N 1
ATOM 1348 C CA . TRP A 1 187 ? 17.031 -10.609 1.672 1 95.31 187 TRP A CA 1
ATOM 1349 C C . TRP A 1 187 ? 17.094 -12.023 1.107 1 95.31 187 TRP A C 1
ATOM 1351 O O . TRP A 1 187 ? 17.344 -12.984 1.844 1 95.31 187 TRP A O 1
ATOM 1361 N N . ILE A 1 188 ? 16.812 -12.156 -0.143 1 96.38 188 ILE A N 1
ATOM 1362 C CA . ILE A 1 188 ? 16.938 -13.406 -0.889 1 96.38 188 ILE A CA 1
ATOM 1363 C C . ILE A 1 188 ? 18.062 -13.273 -1.917 1 96.38 188 ILE A C 1
ATOM 1365 O O . ILE A 1 188 ? 17.953 -12.492 -2.865 1 96.38 188 ILE A O 1
ATOM 1369 N N . GLU A 1 189 ? 19.062 -13.938 -1.744 1 95.56 189 GLU A N 1
ATOM 1370 C CA . GLU A 1 189 ? 20.188 -13.875 -2.68 1 95.56 189 GLU A CA 1
ATOM 1371 C C . GLU A 1 189 ? 19.953 -14.789 -3.877 1 95.56 189 GLU A C 1
ATOM 1373 O O . GLU A 1 189 ? 19.703 -15.984 -3.711 1 95.56 189 GLU A O 1
ATOM 1378 N N . ASN A 1 190 ? 20 -14.203 -5.094 1 91.56 190 ASN A N 1
ATOM 1379 C CA . ASN A 1 190 ? 19.734 -14.977 -6.305 1 91.56 190 ASN A CA 1
ATOM 1380 C C . ASN A 1 190 ? 20.953 -15.008 -7.227 1 91.56 190 ASN A C 1
ATOM 1382 O O . ASN A 1 190 ? 20.859 -15.484 -8.359 1 91.56 190 ASN A O 1
ATOM 1386 N N . GLY A 1 191 ? 21.984 -14.406 -6.793 1 92.69 191 GLY A N 1
ATOM 1387 C CA . GLY A 1 191 ? 23.25 -14.453 -7.52 1 92.69 191 GLY A CA 1
ATOM 1388 C C . GLY A 1 191 ? 24.266 -15.398 -6.898 1 92.69 191 GLY A C 1
ATOM 1389 O O . GLY A 1 191 ? 23.969 -16.578 -6.691 1 92.69 191 GLY A O 1
ATOM 1390 N N . ASP A 1 192 ? 25.469 -14.836 -6.625 1 94.56 192 ASP A N 1
ATOM 1391 C CA . ASP A 1 192 ? 26.547 -15.625 -6.051 1 94.56 192 ASP A CA 1
ATOM 1392 C C . ASP A 1 192 ? 26.438 -15.68 -4.527 1 94.56 192 ASP A C 1
ATOM 1394 O O . ASP A 1 192 ? 27.047 -14.867 -3.83 1 94.56 192 ASP A O 1
ATOM 1398 N N . TYR A 1 193 ? 25.781 -16.75 -4.102 1 94.62 193 TYR A N 1
ATOM 1399 C CA . TYR A 1 193 ? 25.531 -16.922 -2.674 1 94.62 193 TYR A CA 1
ATOM 1400 C C . TYR A 1 193 ? 26.828 -17.031 -1.899 1 94.62 193 TYR A C 1
ATOM 1402 O O . TYR A 1 193 ? 26.922 -16.578 -0.76 1 94.62 193 TYR A O 1
ATOM 1410 N N . ASP A 1 194 ? 27.828 -17.531 -2.475 1 94.94 194 ASP A N 1
ATOM 1411 C CA . ASP A 1 194 ? 29.109 -17.781 -1.806 1 94.94 194 ASP A CA 1
ATOM 1412 C C . ASP A 1 194 ? 29.891 -16.484 -1.634 1 94.94 194 ASP A C 1
ATOM 1414 O O . ASP A 1 194 ? 30.859 -16.438 -0.873 1 94.94 194 ASP A O 1
ATOM 1418 N N . ALA A 1 195 ? 29.469 -15.453 -2.355 1 96.19 195 ALA A N 1
ATOM 1419 C CA . ALA A 1 195 ? 30.141 -14.164 -2.26 1 96.19 195 ALA A CA 1
ATOM 1420 C C . ALA A 1 195 ? 29.688 -13.391 -1.03 1 96.19 195 ALA A C 1
ATOM 1422 O O . ALA A 1 195 ? 30.297 -12.391 -0.655 1 96.19 195 ALA A O 1
ATOM 1423 N N . LEU A 1 196 ? 28.641 -13.883 -0.362 1 96.44 196 LEU A N 1
ATOM 1424 C CA . LEU A 1 196 ? 28.109 -13.211 0.819 1 96.44 196 LEU A CA 1
ATOM 1425 C C . LEU A 1 196 ? 29.078 -13.336 1.995 1 96.44 196 LEU A C 1
ATOM 1427 O O . LEU A 1 196 ? 29.703 -14.391 2.186 1 96.44 196 LEU A O 1
ATOM 1431 N N . ARG A 1 197 ? 29.219 -12.25 2.766 1 95.75 197 ARG A N 1
ATOM 1432 C CA . ARG A 1 197 ? 30.062 -12.219 3.945 1 95.75 197 ARG A CA 1
ATOM 1433 C C . ARG A 1 197 ? 29.406 -12.93 5.121 1 95.75 197 ARG A C 1
ATOM 1435 O O . ARG A 1 197 ? 28.172 -13.008 5.191 1 95.75 197 ARG A O 1
ATOM 1442 N N . PRO A 1 198 ? 30.156 -13.438 5.98 1 94 198 PRO A N 1
ATOM 1443 C CA . PRO A 1 198 ? 29.578 -14.023 7.195 1 94 198 PRO A CA 1
ATOM 1444 C C . PRO A 1 198 ? 28.625 -13.078 7.91 1 94 198 PRO A C 1
ATOM 1446 O O . PRO A 1 198 ? 27.562 -13.516 8.383 1 94 198 PRO A O 1
ATOM 1449 N N . ALA A 1 199 ? 28.953 -11.82 7.992 1 92.69 199 ALA A N 1
ATOM 1450 C CA . ALA A 1 199 ? 28.109 -10.836 8.664 1 92.69 199 ALA A CA 1
ATOM 1451 C C . ALA A 1 199 ? 26.75 -10.734 8 1 92.69 199 ALA A C 1
ATOM 1453 O O . ALA A 1 199 ? 25.734 -10.477 8.664 1 92.69 199 ALA A O 1
ATOM 1454 N N . ASP A 1 200 ? 26.703 -10.883 6.707 1 94.19 200 ASP A N 1
ATOM 1455 C CA . ASP A 1 200 ? 25.438 -10.875 5.98 1 94.19 200 ASP A CA 1
ATOM 1456 C C . ASP A 1 200 ? 24.531 -11.992 6.469 1 94.19 200 ASP A C 1
ATOM 1458 O O . ASP A 1 200 ? 23.312 -11.805 6.578 1 94.19 200 ASP A O 1
ATOM 1462 N N . HIS A 1 201 ? 25.078 -13.133 6.723 1 93.94 201 HIS A N 1
ATOM 1463 C CA . HIS A 1 201 ? 24.312 -14.273 7.223 1 93.94 201 HIS A CA 1
ATOM 1464 C C . HIS A 1 201 ? 23.938 -14.086 8.688 1 93.94 201 HIS A C 1
ATOM 1466 O O . HIS A 1 201 ? 22.781 -14.242 9.062 1 93.94 201 HIS A O 1
ATOM 1472 N N . GLU A 1 202 ? 24.875 -13.648 9.492 1 90.06 202 GLU A N 1
ATOM 1473 C CA . GLU A 1 202 ? 24.766 -13.641 10.945 1 90.06 202 GLU A CA 1
ATOM 1474 C C . GLU A 1 202 ? 23.766 -12.594 11.422 1 90.06 202 GLU A C 1
ATOM 1476 O O . GLU A 1 202 ? 23.203 -12.711 12.516 1 90.06 202 GLU A O 1
ATOM 1481 N N . GLN A 1 203 ? 23.516 -11.68 10.547 1 90.44 203 GLN A N 1
ATOM 1482 C CA . GLN A 1 203 ? 22.594 -10.641 10.977 1 90.44 203 GLN A CA 1
ATOM 1483 C C . GLN A 1 203 ? 21.156 -11.148 10.977 1 90.44 203 GLN A C 1
ATOM 1485 O O . GLN A 1 203 ? 20.266 -10.523 11.562 1 90.44 203 GLN A O 1
ATOM 1490 N N . HIS A 1 204 ? 20.938 -12.227 10.438 1 91.94 204 HIS A N 1
ATOM 1491 C CA . HIS A 1 204 ? 19.625 -12.852 10.461 1 91.94 204 HIS A CA 1
ATOM 1492 C C . HIS A 1 204 ? 19.484 -13.805 11.641 1 91.94 204 HIS A C 1
ATOM 1494 O O . HIS A 1 204 ? 20.328 -14.664 11.852 1 91.94 204 HIS A O 1
ATOM 1500 N N . PRO A 1 205 ? 18.406 -13.742 12.43 1 87.31 205 PRO A N 1
ATOM 1501 C CA . PRO A 1 205 ? 18.156 -14.727 13.484 1 87.31 205 PRO A CA 1
ATOM 1502 C C . PRO A 1 205 ? 18.234 -16.172 12.984 1 87.31 205 PRO A C 1
ATOM 1504 O O . PRO A 1 205 ? 18.625 -17.062 13.727 1 87.31 205 PRO A O 1
ATOM 1507 N N . SER A 1 206 ? 17.922 -16.438 11.734 1 91.56 206 SER A N 1
ATOM 1508 C CA . SER A 1 206 ? 17.984 -17.766 11.148 1 91.56 206 SER A CA 1
ATOM 1509 C C . SER A 1 206 ? 19.422 -18.219 10.914 1 91.56 206 SER A C 1
ATOM 1511 O O . SER A 1 206 ? 19.672 -19.391 10.641 1 91.56 206 SER A O 1
ATOM 1513 N N . GLY A 1 207 ? 20.328 -17.203 10.977 1 90.31 207 GLY A N 1
ATOM 1514 C CA . GLY A 1 207 ? 21.75 -17.5 10.805 1 90.31 207 GLY A CA 1
ATOM 1515 C C . GLY A 1 207 ? 22.188 -17.531 9.352 1 90.31 207 GLY A C 1
ATOM 1516 O O . GLY A 1 207 ? 23.281 -17.969 9.039 1 90.31 207 GLY A O 1
ATOM 1517 N N . ARG A 1 208 ? 21.219 -17.094 8.469 1 93.81 208 ARG A N 1
ATOM 1518 C CA . ARG A 1 208 ? 21.609 -17.078 7.062 1 93.81 208 ARG A CA 1
ATOM 1519 C C . ARG A 1 208 ? 20.734 -16.141 6.258 1 93.81 208 ARG A C 1
ATOM 1521 O O . ARG A 1 208 ? 19.594 -15.844 6.648 1 93.81 208 ARG A O 1
ATOM 1528 N N . VAL A 1 209 ? 21.359 -15.656 5.117 1 95.75 209 VAL A N 1
ATOM 1529 C CA . VAL A 1 209 ? 20.609 -14.961 4.074 1 95.75 209 VAL A CA 1
ATOM 1530 C C . VAL A 1 209 ? 19.703 -15.953 3.352 1 95.75 209 VAL A C 1
ATOM 1532 O O . VAL A 1 209 ? 20.031 -17.125 3.217 1 95.75 209 VAL A O 1
ATOM 1535 N N . GLY A 1 210 ? 18.547 -15.555 2.939 1 96.12 210 GLY A N 1
ATOM 1536 C CA . GLY A 1 210 ? 17.594 -16.406 2.262 1 96.12 210 GLY A CA 1
ATOM 1537 C C . GLY A 1 210 ? 18.016 -16.781 0.855 1 96.12 210 GLY A C 1
ATOM 1538 O O . GLY A 1 210 ? 18.844 -16.109 0.254 1 96.12 210 GLY A O 1
ATOM 1539 N N . LYS A 1 211 ? 17.422 -17.859 0.396 1 95.38 211 LYS A N 1
ATOM 1540 C CA . LYS A 1 211 ? 17.547 -18.344 -0.977 1 95.38 211 LYS A CA 1
ATOM 1541 C C . LYS A 1 211 ? 16.188 -18.406 -1.663 1 95.38 211 LYS A C 1
ATOM 1543 O O . LYS A 1 211 ? 15.156 -18.484 -0.996 1 95.38 211 LYS A O 1
ATOM 1548 N N . PRO A 1 212 ? 16.172 -18.375 -3.006 1 95.69 212 PRO A N 1
ATOM 1549 C CA . PRO A 1 212 ? 14.898 -18.438 -3.719 1 95.69 212 PRO A CA 1
ATOM 1550 C C . PRO A 1 212 ? 14.062 -19.641 -3.332 1 95.69 212 PRO A C 1
ATOM 1552 O O . PRO A 1 212 ? 12.828 -19.578 -3.328 1 95.69 212 PRO A O 1
ATOM 1555 N N . ASP A 1 213 ? 14.656 -20.688 -2.893 1 94.19 213 ASP A N 1
ATOM 1556 C CA . ASP A 1 213 ? 13.945 -21.891 -2.475 1 94.19 213 ASP A CA 1
ATOM 1557 C C . ASP A 1 213 ? 13.109 -21.625 -1.227 1 94.19 213 ASP A C 1
ATOM 1559 O O . ASP A 1 213 ? 12.07 -22.266 -1.023 1 94.19 213 ASP A O 1
ATOM 1563 N N . ASP A 1 214 ? 13.547 -20.781 -0.413 1 95.19 214 ASP A N 1
ATOM 1564 C CA . ASP A 1 214 ? 12.773 -20.422 0.775 1 95.19 214 ASP A CA 1
ATOM 1565 C C . ASP A 1 214 ? 11.43 -19.797 0.394 1 95.19 214 ASP A C 1
ATOM 1567 O O . ASP A 1 214 ? 10.43 -20.016 1.075 1 95.19 214 ASP A O 1
ATOM 1571 N N . ILE A 1 215 ? 11.445 -19.031 -0.689 1 97.12 215 ILE A N 1
ATOM 1572 C CA . ILE A 1 215 ? 10.203 -18.422 -1.176 1 97.12 215 ILE A CA 1
ATOM 1573 C C . ILE A 1 215 ? 9.352 -19.484 -1.874 1 97.12 215 ILE A C 1
ATOM 1575 O O . ILE A 1 215 ? 8.133 -19.516 -1.717 1 97.12 215 ILE A O 1
ATOM 1579 N N . LEU A 1 216 ? 10 -20.391 -2.611 1 96.44 216 LEU A N 1
ATOM 1580 C CA . LEU A 1 216 ? 9.297 -21.469 -3.297 1 96.44 216 LEU A CA 1
ATOM 1581 C C . LEU A 1 216 ? 8.523 -22.328 -2.305 1 96.44 216 LEU A C 1
ATOM 1583 O O . LEU A 1 216 ? 7.355 -22.641 -2.535 1 96.44 216 LEU A O 1
ATOM 1587 N N . LYS A 1 217 ? 9.156 -22.672 -1.182 1 94.12 217 LYS A N 1
ATOM 1588 C CA . LYS A 1 217 ? 8.508 -23.5 -0.172 1 94.12 217 LYS A CA 1
ATOM 1589 C C . LYS A 1 217 ? 7.277 -22.812 0.401 1 94.12 217 LYS A C 1
ATOM 1591 O O . LYS A 1 217 ? 6.262 -23.453 0.674 1 94.12 217 LYS A O 1
ATOM 1596 N N . ALA A 1 218 ? 7.434 -21.547 0.592 1 95.56 218 ALA A N 1
ATOM 1597 C CA . ALA A 1 218 ? 6.289 -20.766 1.073 1 95.56 218 ALA A CA 1
ATOM 1598 C C . ALA A 1 218 ? 5.152 -20.781 0.054 1 95.56 218 ALA A C 1
ATOM 1600 O O . ALA A 1 218 ? 3.986 -20.938 0.417 1 95.56 218 ALA A O 1
ATOM 1601 N N . CYS A 1 219 ? 5.465 -20.609 -1.245 1 97.56 219 CYS A N 1
ATOM 1602 C CA . CYS A 1 219 ? 4.465 -20.672 -2.303 1 97.56 219 CYS A CA 1
ATOM 1603 C C . CYS A 1 219 ? 3.799 -22.031 -2.342 1 97.56 219 CYS A C 1
ATOM 1605 O O . CYS A 1 219 ? 2.576 -22.141 -2.463 1 97.56 219 CYS A O 1
ATOM 1607 N N . PHE A 1 220 ? 4.609 -23.094 -2.205 1 96.56 220 PHE A N 1
ATOM 1608 C CA . PHE A 1 220 ? 4.074 -24.453 -2.205 1 96.56 220 PHE A CA 1
ATOM 1609 C C . PHE A 1 220 ? 3.066 -24.641 -1.077 1 96.56 220 PHE A C 1
ATOM 1611 O O . PHE A 1 220 ? 1.985 -25.188 -1.287 1 96.56 220 PHE A O 1
ATOM 1618 N N . TYR A 1 221 ? 3.436 -24.203 0.064 1 93.75 221 TYR A N 1
ATOM 1619 C CA . TYR A 1 221 ? 2.543 -24.312 1.212 1 93.75 221 TYR A CA 1
ATOM 1620 C C . TYR A 1 221 ? 1.225 -23.594 0.951 1 93.75 221 TYR A C 1
ATOM 1622 O O . TYR A 1 221 ? 0.149 -24.172 1.138 1 93.75 221 TYR A O 1
ATOM 1630 N N . LEU A 1 222 ? 1.316 -22.375 0.438 1 96.5 222 LEU A N 1
ATOM 1631 C CA . LEU A 1 222 ? 0.136 -21.531 0.314 1 96.5 222 LEU A CA 1
ATOM 1632 C C . LEU A 1 222 ? -0.737 -21.984 -0.853 1 96.5 222 LEU A C 1
ATOM 1634 O O . LEU A 1 222 ? -1.93 -21.672 -0.896 1 96.5 222 LEU A O 1
ATOM 1638 N N . THR A 1 223 ? -0.167 -22.734 -1.841 1 97.19 223 THR A N 1
ATOM 1639 C CA . THR A 1 223 ? -0.927 -23.078 -3.037 1 97.19 223 THR A CA 1
ATOM 1640 C C . THR A 1 223 ? -1.183 -24.578 -3.102 1 97.19 223 THR A C 1
ATOM 1642 O O . THR A 1 223 ? -1.774 -25.078 -4.062 1 97.19 223 THR A O 1
ATOM 1645 N N . GLY A 1 224 ? -0.649 -25.281 -2.131 1 92.12 224 GLY A N 1
ATOM 1646 C CA . GLY A 1 224 ? -0.813 -26.734 -2.111 1 92.12 224 GLY A CA 1
ATOM 1647 C C . GLY A 1 224 ? -2.264 -27.172 -2.039 1 92.12 224 GLY A C 1
ATOM 1648 O O . GLY A 1 224 ? -3.076 -26.531 -1.363 1 92.12 224 GLY A O 1
ATOM 1649 N N . ALA A 1 225 ? -2.471 -28.297 -2.697 1 86.69 225 ALA A N 1
ATOM 1650 C CA . ALA A 1 225 ? -3.816 -28.859 -2.652 1 86.69 225 ALA A CA 1
ATOM 1651 C C . ALA A 1 225 ? -4.234 -29.172 -1.218 1 86.69 225 ALA A C 1
ATOM 1653 O O . ALA A 1 225 ? -3.447 -29.703 -0.437 1 86.69 225 ALA A O 1
ATOM 1654 N N . GLY A 1 226 ? -5.367 -28.766 -0.792 1 81 226 GLY A N 1
ATOM 1655 C CA . GLY A 1 226 ? -5.895 -29.047 0.531 1 81 226 GLY A CA 1
ATOM 1656 C C . GLY A 1 226 ? -5.652 -27.938 1.529 1 81 226 GLY A C 1
ATOM 1657 O O . GLY A 1 226 ? -6.27 -27.906 2.596 1 81 226 GLY A O 1
ATOM 1658 N N . ASN A 1 227 ? -4.648 -27.078 1.254 1 84.81 227 ASN A N 1
ATOM 1659 C CA . ASN A 1 227 ? -4.438 -25.938 2.143 1 84.81 227 ASN A CA 1
ATOM 1660 C C . ASN A 1 227 ? -5.387 -24.797 1.819 1 84.81 227 ASN A C 1
ATOM 1662 O O . ASN A 1 227 ? -4.977 -23.781 1.238 1 84.81 227 ASN A O 1
ATOM 1666 N N . ASP A 1 228 ? -6.574 -25.016 2.199 1 87.88 228 ASP A N 1
ATOM 1667 C CA . ASP A 1 228 ? -7.617 -24.109 1.745 1 87.88 228 ASP A CA 1
ATOM 1668 C C . ASP A 1 228 ? -8.141 -23.25 2.898 1 87.88 228 ASP A C 1
ATOM 1670 O O . ASP A 1 228 ? -9.141 -22.547 2.754 1 87.88 228 ASP A O 1
ATOM 1674 N N . PHE A 1 229 ? -7.371 -23.312 4.012 1 88.62 229 PHE A N 1
ATOM 1675 C CA . PHE A 1 229 ? -7.879 -22.594 5.18 1 88.62 229 PHE A CA 1
ATOM 1676 C C . PHE A 1 229 ? -7.133 -21.281 5.375 1 88.62 229 PHE A C 1
ATOM 1678 O O . PHE A 1 229 ? -7.652 -20.359 5.996 1 88.62 229 PHE A O 1
ATOM 1685 N N . VAL A 1 230 ? -5.918 -21.141 4.922 1 92.5 230 VAL A N 1
ATOM 1686 C CA . VAL A 1 230 ? -5.102 -19.953 5.102 1 92.5 230 VAL A CA 1
ATOM 1687 C C . VAL A 1 230 ? -5.387 -18.953 3.979 1 92.5 230 VAL A C 1
ATOM 1689 O O . VAL A 1 230 ? -5.129 -19.25 2.807 1 92.5 230 VAL A O 1
ATOM 1692 N N . THR A 1 231 ? -5.961 -17.844 4.348 1 95.94 231 THR A N 1
ATOM 1693 C CA . THR A 1 231 ? -6.238 -16.797 3.379 1 95.94 231 THR A CA 1
ATOM 1694 C C . THR A 1 231 ? -6.129 -15.422 4.031 1 95.94 231 THR A C 1
ATOM 1696 O O . THR A 1 231 ? -6.328 -15.281 5.238 1 95.94 231 THR A O 1
ATOM 1699 N N . GLY A 1 232 ? -5.648 -14.406 3.273 1 96.88 232 GLY A N 1
ATOM 1700 C CA . GLY A 1 232 ? -5.625 -13.016 3.686 1 96.88 232 GLY A CA 1
ATOM 1701 C C . GLY A 1 232 ? -4.383 -12.641 4.473 1 96.88 232 GLY A C 1
ATOM 1702 O O . GLY A 1 232 ? -4.273 -11.523 4.973 1 96.88 232 GLY A O 1
ATOM 1703 N N . ILE A 1 233 ? -3.383 -13.555 4.57 1 92.94 233 ILE A N 1
ATOM 1704 C CA . ILE A 1 233 ? -2.279 -13.281 5.484 1 92.94 233 ILE A CA 1
ATOM 1705 C C . ILE A 1 233 ? -1.067 -12.789 4.699 1 92.94 233 ILE A C 1
ATOM 1707 O O . ILE A 1 233 ? -1.026 -12.906 3.473 1 92.94 233 ILE A O 1
ATOM 1711 N N . ASN A 1 234 ? -0.187 -12.086 5.375 1 97.06 234 ASN A N 1
ATOM 1712 C CA . ASN A 1 234 ? 1.18 -11.812 4.941 1 97.06 234 ASN A CA 1
ATOM 1713 C C . ASN A 1 234 ? 2.178 -12.75 5.617 1 97.06 234 ASN A C 1
ATOM 1715 O O . ASN A 1 234 ? 2.404 -12.656 6.824 1 97.06 234 ASN A O 1
ATOM 1719 N N . LEU A 1 235 ? 2.713 -13.664 4.828 1 93.31 235 LEU A N 1
ATOM 1720 C CA . LEU A 1 235 ? 3.738 -14.57 5.332 1 93.31 235 LEU A CA 1
ATOM 1721 C C . LEU A 1 235 ? 5.129 -13.977 5.16 1 93.31 235 LEU A C 1
ATOM 1723 O O . LEU A 1 235 ? 5.652 -13.922 4.043 1 93.31 235 LEU A O 1
ATOM 1727 N N . THR A 1 236 ? 5.715 -13.531 6.258 1 95.69 236 THR A N 1
ATOM 1728 C CA . THR A 1 236 ? 7.043 -12.938 6.203 1 95.69 236 THR A CA 1
ATOM 1729 C C . THR A 1 236 ? 8.125 -14.016 6.168 1 95.69 236 THR A C 1
ATOM 1731 O O . THR A 1 236 ? 8.156 -14.891 7.035 1 95.69 236 THR A O 1
ATOM 1734 N N . VAL A 1 237 ? 8.922 -14.023 5.152 1 95 237 VAL A N 1
ATOM 1735 C CA . VAL A 1 237 ? 10.023 -14.961 4.961 1 95 237 VAL A CA 1
ATOM 1736 C C . VAL A 1 237 ? 11.344 -14.203 4.871 1 95 237 VAL A C 1
ATOM 1738 O O . VAL A 1 237 ? 11.82 -13.906 3.773 1 95 237 VAL A O 1
ATOM 1741 N N . ASP A 1 238 ? 11.906 -13.922 6.078 1 95.62 238 ASP A N 1
ATOM 1742 C CA . ASP A 1 238 ? 13.039 -13 6.07 1 95.62 238 ASP A CA 1
ATOM 1743 C C . ASP A 1 238 ? 14.109 -13.438 7.07 1 95.62 238 ASP A C 1
ATOM 1745 O O . ASP A 1 238 ? 14.914 -12.617 7.523 1 95.62 238 ASP A O 1
ATOM 1749 N N . GLY A 1 239 ? 14.086 -14.68 7.484 1 91.88 239 GLY A N 1
ATOM 1750 C CA . GLY A 1 239 ? 15.047 -15.156 8.461 1 91.88 239 GLY A CA 1
ATOM 1751 C C . GLY A 1 239 ? 14.969 -14.422 9.789 1 91.88 239 GLY A C 1
ATOM 1752 O O . GLY A 1 239 ? 15.953 -14.367 10.531 1 91.88 239 GLY A O 1
ATOM 1753 N N . GLY A 1 240 ? 13.945 -13.742 10.039 1 88.62 240 GLY A N 1
ATOM 1754 C CA . GLY A 1 240 ? 13.711 -13.047 11.297 1 88.62 240 GLY A CA 1
ATOM 1755 C C . GLY A 1 240 ? 14.172 -11.602 11.273 1 88.62 240 GLY A C 1
ATOM 1756 O O . GLY A 1 240 ? 14.102 -10.906 12.289 1 88.62 240 GLY A O 1
ATOM 1757 N N . MET A 1 241 ? 14.547 -11.062 10.125 1 89.25 241 MET A N 1
ATOM 1758 C CA . MET A 1 241 ? 15.234 -9.781 10.023 1 89.25 241 MET A CA 1
ATOM 1759 C C . MET A 1 241 ? 14.336 -8.648 10.508 1 89.25 241 MET A C 1
ATOM 1761 O O . MET A 1 241 ? 14.805 -7.73 11.195 1 89.25 241 MET A O 1
ATOM 1765 N N . THR A 1 242 ? 13.031 -8.68 10.234 1 90.75 242 THR A N 1
ATOM 1766 C CA . THR A 1 242 ? 12.156 -7.562 10.57 1 90.75 242 THR A CA 1
ATOM 1767 C C . THR A 1 242 ? 11.891 -7.516 12.07 1 90.75 242 THR A C 1
ATOM 1769 O O . THR A 1 242 ? 11.344 -6.531 12.578 1 90.75 242 THR A O 1
ATOM 1772 N N . HIS A 1 243 ? 12.398 -8.555 12.75 1 81.25 243 HIS A N 1
ATOM 1773 C CA . HIS A 1 243 ? 12.164 -8.586 14.188 1 81.25 243 HIS A CA 1
ATOM 1774 C C . HIS A 1 243 ? 13.461 -8.383 14.961 1 81.25 243 HIS A C 1
ATOM 1776 O O . HIS A 1 243 ? 13.453 -8.344 16.203 1 81.25 243 HIS A O 1
ATOM 1782 N N . ARG A 1 244 ? 14.508 -8.273 14.195 1 80.06 244 ARG A N 1
ATOM 1783 C CA . ARG A 1 244 ? 15.812 -8.109 14.828 1 80.06 244 ARG A CA 1
ATOM 1784 C C . ARG A 1 244 ? 16.109 -6.637 15.094 1 80.06 244 ARG A C 1
ATOM 1786 O O . ARG A 1 244 ? 15.992 -5.801 14.195 1 80.06 244 ARG A O 1
ATOM 1793 N N . MET A 1 245 ? 16.5 -6.355 16.344 1 73 245 MET A N 1
ATOM 1794 C CA . MET A 1 245 ? 17.047 -5.027 16.625 1 73 245 MET A CA 1
ATOM 1795 C C . MET A 1 245 ? 18.5 -4.918 16.172 1 73 245 MET A C 1
ATOM 1797 O O . MET A 1 245 ? 19.312 -5.777 16.5 1 73 245 MET A O 1
ATOM 1801 N N . ILE A 1 246 ? 18.828 -3.984 15.25 1 74.5 246 ILE A N 1
ATOM 1802 C CA . ILE A 1 246 ? 20.188 -3.842 14.727 1 74.5 246 ILE A CA 1
ATOM 1803 C C . ILE A 1 246 ? 20.766 -2.502 15.172 1 74.5 246 ILE A C 1
ATOM 1805 O O . ILE A 1 246 ? 20.172 -1.449 14.938 1 74.5 246 ILE A O 1
ATOM 1809 N N . TYR A 1 247 ? 21.859 -2.553 15.969 1 72.38 247 TYR A N 1
ATOM 1810 C CA . TYR A 1 247 ? 22.656 -1.381 16.312 1 72.38 247 TYR A CA 1
ATOM 1811 C C . TYR A 1 247 ? 24.016 -1.413 15.625 1 72.38 247 TYR A C 1
ATOM 1813 O O . TYR A 1 247 ? 24.609 -2.479 15.477 1 72.38 247 TYR A O 1
ATOM 1821 N N . GLU A 1 248 ? 24.328 -0.3 14.898 1 74.69 248 GLU A N 1
ATOM 1822 C CA . GLU A 1 248 ? 25.656 -0.215 14.297 1 74.69 248 GLU A CA 1
ATOM 1823 C C . GLU A 1 248 ? 26.75 -0.222 15.359 1 74.69 248 GLU A C 1
ATOM 1825 O O . GLU A 1 248 ? 26.594 0.388 16.422 1 74.69 248 GLU A O 1
ATOM 1830 N N . GLU A 1 249 ? 27.75 -1.079 15.242 1 67.06 249 GLU A N 1
ATOM 1831 C CA . GLU A 1 249 ? 28.906 -1.053 16.141 1 67.06 249 GLU A CA 1
ATOM 1832 C C . GLU A 1 249 ? 29.828 0.125 15.836 1 67.06 249 GLU A C 1
ATOM 1834 O O . GLU A 1 249 ? 29.938 0.542 14.68 1 67.06 249 GLU A O 1
ATOM 1839 N N . MET B 1 1 ? -2.953 21.484 26.594 1 64.5 1 MET B N 1
ATOM 1840 C CA . MET B 1 1 ? -3.605 21.656 25.297 1 64.5 1 MET B CA 1
ATOM 1841 C C . MET B 1 1 ? -2.594 22.062 24.234 1 64.5 1 MET B C 1
ATOM 1843 O O . MET B 1 1 ? -1.645 22.797 24.516 1 64.5 1 MET B O 1
ATOM 1847 N N . PHE B 1 2 ? -2.555 21.219 23.109 1 80 2 PHE B N 1
ATOM 1848 C CA . PHE B 1 2 ? -1.572 21.547 22.078 1 80 2 PHE B CA 1
ATOM 1849 C C . PHE B 1 2 ? -1.862 22.906 21.469 1 80 2 PHE B C 1
ATOM 1851 O O . PHE B 1 2 ? -3.023 23.312 21.344 1 80 2 PHE B O 1
ATOM 1858 N N . THR B 1 3 ? -0.865 23.734 21.484 1 90.62 3 THR B N 1
ATOM 1859 C CA . THR B 1 3 ? -0.951 25 20.75 1 90.62 3 THR B CA 1
ATOM 1860 C C . THR B 1 3 ? -0.073 24.969 19.5 1 90.62 3 THR B C 1
ATOM 1862 O O . THR B 1 3 ? 1.006 24.359 19.516 1 90.62 3 THR B O 1
ATOM 1865 N N . PHE B 1 4 ? -0.603 25.656 18.438 1 96.75 4 PHE B N 1
ATOM 1866 C CA . PHE B 1 4 ? 0.108 25.688 17.172 1 96.75 4 PHE B CA 1
ATOM 1867 C C . PHE B 1 4 ? 0.304 27.109 16.688 1 96.75 4 PHE B C 1
ATOM 1869 O O . PHE B 1 4 ? 0.312 27.375 15.484 1 96.75 4 PHE B O 1
ATOM 1876 N N . GLU B 1 5 ? 0.362 28.016 17.719 1 94.88 5 GLU B N 1
ATOM 1877 C CA . GLU B 1 5 ? 0.606 29.422 17.406 1 94.88 5 GLU B CA 1
ATOM 1878 C C . GLU B 1 5 ? 1.9 29.594 16.609 1 94.88 5 GLU B C 1
ATOM 1880 O O . GLU B 1 5 ? 2.938 29.031 16.984 1 94.88 5 GLU B O 1
ATOM 1885 N N . GLY B 1 6 ? 1.786 30.344 15.547 1 94.25 6 GLY B N 1
ATOM 1886 C CA . GLY B 1 6 ? 2.957 30.625 14.734 1 94.25 6 GLY B CA 1
ATOM 1887 C C . GLY B 1 6 ? 3.293 29.516 13.758 1 94.25 6 GLY B C 1
ATOM 1888 O O . GLY B 1 6 ? 4.254 29.609 12.992 1 94.25 6 GLY B O 1
ATOM 1889 N N . GLN B 1 7 ? 2.529 28.438 13.758 1 95.75 7 GLN B N 1
ATOM 1890 C CA . GLN B 1 7 ? 2.762 27.328 12.844 1 95.75 7 GLN B CA 1
ATOM 1891 C C . GLN B 1 7 ? 1.771 27.344 11.688 1 95.75 7 GLN B C 1
ATOM 1893 O O . GLN B 1 7 ? 0.63 27.781 11.844 1 95.75 7 GLN B O 1
ATOM 1898 N N . THR B 1 8 ? 2.234 26.938 10.547 1 97.69 8 THR B N 1
ATOM 1899 C CA . THR B 1 8 ? 1.377 26.781 9.375 1 97.69 8 THR B CA 1
ATOM 1900 C C . THR B 1 8 ? 1.109 25.312 9.086 1 97.69 8 THR B C 1
ATOM 1902 O O . THR B 1 8 ? 2.039 24.5 9.055 1 97.69 8 THR B O 1
ATOM 1905 N N . VAL B 1 9 ? -0.169 25 8.914 1 98.5 9 VAL B N 1
ATOM 1906 C CA . VAL B 1 9 ? -0.576 23.625 8.609 1 98.5 9 VAL B CA 1
ATOM 1907 C C . VAL B 1 9 ? -1.313 23.594 7.273 1 98.5 9 VAL B C 1
ATOM 1909 O O . VAL B 1 9 ? -2.102 24.5 6.969 1 98.5 9 VAL B O 1
ATOM 1912 N N . LEU B 1 10 ? -0.917 22.672 6.391 1 98.81 10 LEU B N 1
ATOM 1913 C CA . LEU B 1 10 ? -1.67 22.359 5.18 1 98.81 10 LEU B CA 1
ATOM 1914 C C . LEU B 1 10 ? -2.486 21.094 5.352 1 98.81 10 LEU B C 1
ATOM 1916 O O . LEU B 1 10 ? -1.945 20.047 5.727 1 98.81 10 LEU B O 1
ATOM 1920 N N . ILE B 1 11 ? -3.773 21.172 5.121 1 98.88 11 ILE B N 1
ATOM 1921 C CA . ILE B 1 11 ? -4.684 20.047 5.238 1 98.88 11 ILE B CA 1
ATOM 1922 C C . ILE B 1 11 ? -5.316 19.75 3.879 1 98.88 11 ILE B C 1
ATOM 1924 O O . ILE B 1 11 ? -5.98 20.609 3.297 1 98.88 11 ILE B O 1
ATOM 1928 N N . THR B 1 12 ? -5.105 18.562 3.383 1 98.81 12 THR B N 1
ATOM 1929 C CA . THR B 1 12 ? -5.742 18.141 2.135 1 98.81 12 THR B CA 1
ATOM 1930 C C . THR B 1 12 ? -7.094 17.5 2.402 1 98.81 12 THR B C 1
ATOM 1932 O O . THR B 1 12 ? -7.312 16.922 3.475 1 98.81 12 THR B O 1
ATOM 1935 N N . GLY B 1 13 ? -7.969 17.531 1.364 1 98.38 13 GLY B N 1
ATOM 1936 C CA . GLY B 1 13 ? -9.312 17.016 1.593 1 98.38 13 GLY B CA 1
ATOM 1937 C C . GLY B 1 13 ? -10.055 17.75 2.689 1 98.38 13 GLY B C 1
ATOM 1938 O O . GLY B 1 13 ? -10.773 17.141 3.482 1 98.38 13 GLY B O 1
ATOM 1939 N N . ALA B 1 14 ? -9.906 19.016 2.773 1 98.19 14 ALA B N 1
ATOM 1940 C CA . ALA B 1 14 ? -10.312 19.828 3.92 1 98.19 14 ALA B CA 1
ATOM 1941 C C . ALA B 1 14 ? -11.836 19.922 4.016 1 98.19 14 ALA B C 1
ATOM 1943 O O . ALA B 1 14 ? -12.383 20.156 5.094 1 98.19 14 ALA B O 1
ATOM 1944 N N . THR B 1 15 ? -12.531 19.688 2.945 1 96 15 THR B N 1
ATOM 1945 C CA . THR B 1 15 ? -13.977 19.875 2.977 1 96 15 THR B CA 1
ATOM 1946 C C . THR B 1 15 ? -14.688 18.562 3.309 1 96 15 THR B C 1
ATOM 1948 O O . THR B 1 15 ? -15.914 18.547 3.455 1 96 15 THR B O 1
ATOM 1951 N N . GLY B 1 16 ? -13.977 17.516 3.395 1 93.75 16 GLY B N 1
ATOM 1952 C CA . GLY B 1 16 ? -14.555 16.25 3.797 1 93.75 16 GLY B CA 1
ATOM 1953 C C . GLY B 1 16 ? -14.875 16.172 5.277 1 93.75 16 GLY B C 1
ATOM 1954 O O . GLY B 1 16 ? -14.656 17.156 6.008 1 93.75 16 GLY B O 1
ATOM 1955 N N . GLY B 1 17 ? -15.43 15.07 5.734 1 89.81 17 GLY B N 1
ATOM 1956 C CA . GLY B 1 17 ? -15.883 14.906 7.109 1 89.81 17 GLY B CA 1
ATOM 1957 C C . GLY B 1 17 ? -14.773 15.133 8.125 1 89.81 17 GLY B C 1
ATOM 1958 O O . GLY B 1 17 ? -14.859 16.047 8.945 1 89.81 17 GLY B O 1
ATOM 1959 N N . ILE B 1 18 ? -13.695 14.375 8.023 1 95 18 ILE B N 1
ATOM 1960 C CA . ILE B 1 18 ? -12.594 14.508 8.961 1 95 18 ILE B CA 1
ATOM 1961 C C . ILE B 1 18 ? -11.828 15.797 8.672 1 95 18 ILE B C 1
ATOM 1963 O O . ILE B 1 18 ? -11.461 16.531 9.602 1 95 18 ILE B O 1
ATOM 1967 N N . GLY B 1 19 ? -11.633 16.141 7.43 1 97.75 19 GLY B N 1
ATOM 1968 C CA . GLY B 1 19 ? -10.859 17.297 7.008 1 97.75 19 GLY B CA 1
ATOM 1969 C C . GLY B 1 19 ? -11.398 18.609 7.555 1 97.75 19 GLY B C 1
ATOM 1970 O O . GLY B 1 19 ? -10.625 19.469 7.992 1 97.75 19 GLY B O 1
ATOM 1971 N N . ARG B 1 20 ? -12.703 18.719 7.547 1 96.94 20 ARG B N 1
ATOM 1972 C CA . ARG B 1 20 ? -13.336 19.922 8.078 1 96.94 20 ARG B CA 1
ATOM 1973 C C . ARG B 1 20 ? -13.023 20.094 9.555 1 96.94 20 ARG B C 1
ATOM 1975 O O . ARG B 1 20 ? -12.703 21.203 10 1 96.94 20 ARG B O 1
ATOM 1982 N N . HIS B 1 21 ? -13.078 19.031 10.266 1 96.62 21 HIS B N 1
ATOM 1983 C CA . HIS B 1 21 ? -12.844 19.094 11.703 1 96.62 21 HIS B CA 1
ATOM 1984 C C . HIS B 1 21 ? -11.375 19.359 12.016 1 96.62 21 HIS B C 1
ATOM 1986 O O . HIS B 1 21 ? -11.062 20.094 12.969 1 96.62 21 HIS B O 1
ATOM 1992 N N . LEU B 1 22 ? -10.508 18.75 11.219 1 98.25 22 LEU B N 1
ATOM 1993 C CA . LEU B 1 22 ? -9.086 19.047 11.383 1 98.25 22 LEU B CA 1
ATOM 1994 C C . LEU B 1 22 ? -8.805 20.531 11.141 1 98.25 22 LEU B C 1
ATOM 1996 O O . LEU B 1 22 ? -8.062 21.156 11.898 1 98.25 22 LEU B O 1
ATOM 2000 N N . SER B 1 23 ? -9.422 21.078 10.102 1 98.5 23 SER B N 1
ATOM 2001 C CA . SER B 1 23 ? -9.219 22.469 9.734 1 98.5 23 SER B CA 1
ATOM 2002 C C . SER B 1 23 ? -9.664 23.406 10.859 1 98.5 23 SER B C 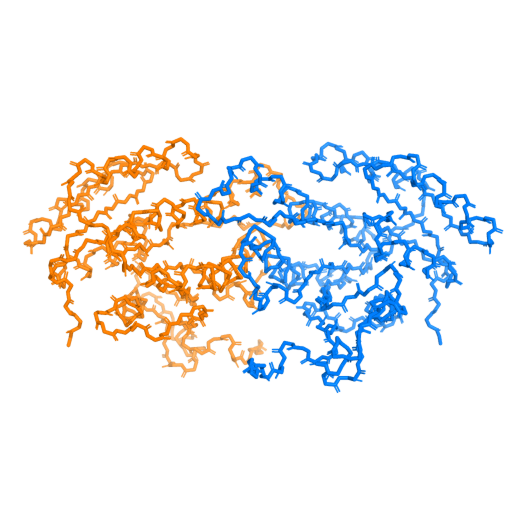1
ATOM 2004 O O . SER B 1 23 ? -8.914 24.281 11.281 1 98.5 23 SER B O 1
ATOM 2006 N N . TYR B 1 24 ? -10.867 23.172 11.352 1 97.56 24 TYR B N 1
ATOM 2007 C CA . TYR B 1 24 ? -11.367 23.969 12.469 1 97.56 24 TYR B CA 1
ATOM 2008 C C . TYR B 1 24 ? -10.477 23.812 13.695 1 97.56 24 TYR B C 1
ATOM 2010 O O . TYR B 1 24 ? -10.164 24.797 14.367 1 97.56 24 TYR B O 1
ATOM 2018 N N . GLY B 1 25 ? -10.094 22.578 13.984 1 97.44 25 GLY B N 1
ATOM 2019 C CA . GLY B 1 25 ? -9.32 22.297 15.172 1 97.44 25 GLY B CA 1
ATOM 2020 C C . GLY B 1 25 ? -7.961 22.969 15.188 1 97.44 25 GLY B C 1
ATOM 2021 O O . GLY B 1 25 ? -7.582 23.594 16.172 1 97.44 25 GLY B O 1
ATOM 2022 N N . TYR B 1 26 ? -7.23 22.891 14.102 1 98.31 26 TYR B N 1
ATOM 2023 C CA . TYR B 1 26 ? -5.914 23.516 14.031 1 98.31 26 TYR B CA 1
ATOM 2024 C C . TYR B 1 26 ? -6.027 25.031 14.086 1 98.31 26 TYR B C 1
ATOM 2026 O O . TYR B 1 26 ? -5.227 25.688 14.75 1 98.31 26 TYR B O 1
ATOM 2034 N N . ALA B 1 27 ? -7.023 25.578 13.391 1 98.31 27 ALA B N 1
ATOM 2035 C CA . ALA B 1 27 ? -7.23 27.016 13.43 1 98.31 27 ALA B CA 1
ATOM 2036 C C . ALA B 1 27 ? -7.539 27.484 14.852 1 98.31 27 ALA B C 1
ATOM 2038 O O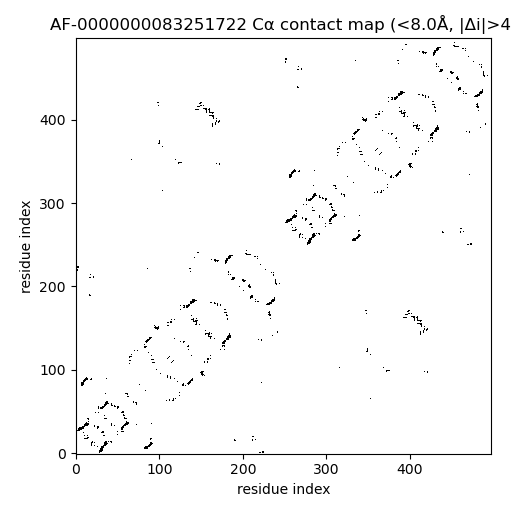 . ALA B 1 27 ? -6.992 28.5 15.312 1 98.31 27 ALA B O 1
ATOM 2039 N N . ALA B 1 28 ? -8.375 26.75 15.508 1 97.44 28 ALA B N 1
ATOM 2040 C CA . ALA B 1 28 ? -8.766 27.094 16.875 1 97.44 28 ALA B CA 1
ATOM 2041 C C . ALA B 1 28 ? -7.574 27.016 17.828 1 97.44 28 ALA B C 1
ATOM 2043 O O . ALA B 1 28 ? -7.508 27.734 18.812 1 97.44 28 ALA B O 1
ATOM 2044 N N . ALA B 1 29 ? -6.66 26.172 17.484 1 97.19 29 ALA B N 1
ATOM 2045 C CA . ALA B 1 29 ? -5.473 25.969 18.312 1 97.19 29 ALA B CA 1
ATOM 2046 C C . ALA B 1 29 ? -4.379 26.969 17.938 1 97.19 29 ALA B C 1
ATOM 2048 O O . ALA B 1 29 ? -3.26 26.891 18.453 1 97.19 29 ALA B O 1
ATOM 2049 N N . GLY B 1 30 ? -4.68 27.875 16.984 1 97.56 30 GLY B N 1
ATOM 2050 C CA . GLY B 1 30 ? -3.807 29.016 16.75 1 97.56 30 GLY B CA 1
ATOM 2051 C C . GLY B 1 30 ? -3.018 28.906 15.453 1 97.56 30 GLY B C 1
ATOM 2052 O O . GLY B 1 30 ? -2.289 29.828 15.086 1 97.56 30 GLY B O 1
ATOM 2053 N N . ALA B 1 31 ? -3.15 27.859 14.766 1 97.88 31 ALA B N 1
ATOM 2054 C CA . ALA B 1 31 ? -2.375 27.656 13.547 1 97.88 31 ALA B CA 1
ATOM 2055 C C . ALA B 1 31 ? -2.895 28.531 12.414 1 97.88 31 ALA B C 1
ATOM 2057 O O . ALA B 1 31 ? -4.082 28.859 12.367 1 97.88 31 ALA B O 1
ATOM 2058 N N . ARG B 1 32 ? -1.977 28.953 11.562 1 97.88 32 ARG B N 1
ATOM 2059 C CA . ARG B 1 32 ? -2.381 29.359 10.219 1 97.88 32 ARG B CA 1
ATOM 2060 C C . ARG B 1 32 ? -2.725 28.156 9.359 1 97.88 32 ARG B C 1
ATOM 2062 O O . ARG B 1 32 ? -1.846 27.359 9.008 1 97.88 32 ARG B O 1
ATOM 2069 N N . THR B 1 33 ? -3.994 28.094 9 1 98.38 33 THR B N 1
ATOM 2070 C CA . THR B 1 33 ? -4.477 26.875 8.359 1 98.38 33 THR B CA 1
ATOM 2071 C C . THR B 1 33 ? -4.68 27.094 6.859 1 98.38 33 THR B C 1
ATOM 2073 O O . THR B 1 33 ? -5.488 27.922 6.453 1 98.38 33 THR B O 1
ATOM 2076 N N . ILE B 1 34 ? -3.859 26.375 6.031 1 98.56 34 ILE B N 1
ATOM 2077 C CA . ILE B 1 34 ? -4.074 26.312 4.59 1 98.56 34 ILE B CA 1
ATOM 2078 C C . ILE B 1 34 ? -4.805 25.016 4.238 1 98.56 34 ILE B C 1
ATOM 2080 O O . ILE B 1 34 ? -4.422 23.938 4.691 1 98.56 34 ILE B O 1
ATOM 2084 N N . MET B 1 35 ? -5.859 25.188 3.494 1 98.56 35 MET B N 1
ATOM 2085 C CA . MET B 1 35 ? -6.727 24.062 3.164 1 98.56 35 MET B CA 1
ATOM 2086 C C . MET B 1 35 ? -6.793 23.859 1.655 1 98.56 35 MET B C 1
ATOM 2088 O O . MET B 1 35 ? -6.711 24.812 0.886 1 98.56 35 MET B O 1
ATOM 2092 N N . THR B 1 36 ? -6.918 22.594 1.259 1 98.69 36 THR B N 1
ATOM 2093 C CA . THR B 1 36 ? -7.121 22.297 -0.155 1 98.69 36 THR B CA 1
ATOM 2094 C C . THR B 1 36 ? -8.133 21.172 -0.332 1 98.69 36 THR B C 1
ATOM 2096 O O . THR B 1 36 ? -8.258 20.312 0.536 1 98.69 36 THR B O 1
ATOM 2099 N N . ASP B 1 37 ? -8.805 21.219 -1.353 1 98.38 37 ASP B N 1
ATOM 2100 C CA . ASP B 1 37 ? -9.773 20.25 -1.847 1 98.38 37 ASP B CA 1
ATOM 2101 C C . ASP B 1 37 ? -10.148 20.531 -3.299 1 98.38 37 ASP B C 1
ATOM 2103 O O . ASP B 1 37 ? -9.734 21.562 -3.861 1 98.38 37 ASP B O 1
ATOM 2107 N N . LYS B 1 38 ? -10.867 19.609 -3.85 1 95.56 38 LYS B N 1
ATOM 2108 C CA . LYS B 1 38 ? -11.281 19.781 -5.238 1 95.56 38 LYS B CA 1
ATOM 2109 C C . LYS B 1 38 ? -12.398 20.812 -5.355 1 95.56 38 LYS B C 1
ATOM 2111 O O . LYS B 1 38 ? -12.445 21.578 -6.316 1 95.56 38 LYS B O 1
ATOM 2116 N N . ASP B 1 39 ? -13.25 20.844 -4.414 1 90.88 39 ASP B N 1
ATOM 2117 C CA . ASP B 1 39 ? -14.422 21.734 -4.438 1 90.88 39 ASP B CA 1
ATOM 2118 C C . ASP B 1 39 ? -14.055 23.141 -3.967 1 90.88 39 ASP B C 1
ATOM 2120 O O . ASP B 1 39 ? -14.008 23.406 -2.764 1 90.88 39 ASP B O 1
ATOM 2124 N N . GLY B 1 40 ? -14.047 24.062 -4.895 1 93.88 40 GLY B N 1
ATOM 2125 C CA . GLY B 1 40 ? -13.617 25.422 -4.574 1 93.88 40 GLY B CA 1
ATOM 2126 C C . GLY B 1 40 ? -14.633 26.188 -3.742 1 93.88 40 GLY B C 1
ATOM 2127 O O . GLY B 1 40 ? -14.266 26.859 -2.777 1 93.88 40 GLY B O 1
ATOM 2128 N N . ALA B 1 41 ? -15.844 26.016 -4.078 1 96.12 41 ALA B N 1
ATOM 2129 C CA . ALA B 1 41 ? -16.891 26.766 -3.395 1 96.12 41 ALA B CA 1
ATOM 2130 C C . ALA B 1 41 ? -17.016 26.328 -1.94 1 96.12 41 ALA B C 1
ATOM 2132 O O . ALA B 1 41 ? -17.047 27.156 -1.032 1 96.12 41 ALA B O 1
ATOM 2133 N N . ALA B 1 42 ? -17.094 25.062 -1.68 1 95.81 42 ALA B N 1
ATOM 2134 C CA . ALA B 1 42 ? -17.203 24.516 -0.326 1 95.81 42 ALA B CA 1
ATOM 2135 C C . ALA B 1 42 ? -15.977 24.891 0.509 1 95.81 42 ALA B C 1
ATOM 2137 O O . ALA B 1 42 ? -16.094 25.188 1.702 1 95.81 42 ALA B O 1
ATOM 2138 N N . GLY B 1 43 ? -14.852 24.922 -0.138 1 97.75 43 GLY B N 1
ATOM 2139 C CA . GLY B 1 43 ? -13.609 25.266 0.544 1 97.75 43 GLY B CA 1
ATOM 2140 C C . GLY B 1 43 ? -13.547 26.719 0.96 1 97.75 43 GLY B C 1
ATOM 2141 O O . GLY B 1 43 ? -13.125 27.047 2.076 1 97.75 43 GLY B O 1
ATOM 2142 N N . GLN B 1 44 ? -13.953 27.547 0.064 1 97.88 44 GLN B N 1
ATOM 2143 C CA . GLN B 1 44 ? -13.961 28.984 0.376 1 97.88 44 GLN B CA 1
ATOM 2144 C C . GLN B 1 44 ? -14.938 29.281 1.507 1 97.88 44 GLN B C 1
ATOM 2146 O O . GLN B 1 44 ? -14.656 30.125 2.363 1 97.88 44 GLN B O 1
ATOM 2151 N N . GLN B 1 45 ? -16.047 28.625 1.47 1 98 45 GLN B N 1
ATOM 2152 C CA . GLN B 1 45 ? -17.016 28.797 2.547 1 98 45 GLN B CA 1
ATOM 2153 C C . GLN B 1 45 ? -16.438 28.344 3.885 1 98 45 GLN B C 1
ATOM 2155 O O . GLN B 1 45 ? -16.656 29 4.91 1 98 45 GLN B O 1
ATOM 2160 N N . LEU B 1 46 ? -15.727 27.25 3.889 1 97.62 46 LEU B N 1
ATOM 2161 C CA . LEU B 1 46 ? -15.086 26.734 5.094 1 97.62 46 LEU B CA 1
ATOM 2162 C C . LEU B 1 46 ? -14.062 27.734 5.625 1 97.62 46 LEU B C 1
ATOM 2164 O O . LEU B 1 46 ? -14.031 28.016 6.824 1 97.62 46 LEU B O 1
ATOM 2168 N N . ALA B 1 47 ? -13.227 28.281 4.781 1 98.31 47 ALA B N 1
ATOM 2169 C CA . ALA B 1 47 ? -12.227 29.281 5.168 1 98.31 47 ALA B CA 1
ATOM 2170 C C . ALA B 1 47 ? -12.883 30.516 5.785 1 98.31 47 ALA B C 1
ATOM 2172 O O . ALA B 1 47 ? -12.414 31.031 6.801 1 98.31 47 ALA B O 1
ATOM 2173 N N . LYS B 1 48 ? -13.953 30.953 5.16 1 98.31 48 LYS B N 1
ATOM 2174 C CA . LYS B 1 48 ? -14.688 32.125 5.656 1 98.31 48 LYS B CA 1
ATOM 2175 C C . LYS B 1 48 ? -15.219 31.859 7.062 1 98.31 48 LYS B C 1
ATOM 2177 O O . LYS B 1 48 ? -15.086 32.719 7.941 1 98.31 48 LYS B O 1
ATOM 2182 N N . LYS B 1 49 ? -15.805 30.719 7.223 1 98.06 49 LYS B N 1
ATOM 2183 C CA . LYS B 1 49 ? -16.359 30.375 8.531 1 98.06 49 LYS B CA 1
ATOM 2184 C C . LYS B 1 49 ? -15.266 30.359 9.602 1 98.06 49 LYS B C 1
ATOM 2186 O O . LYS B 1 49 ? -15.484 30.828 10.719 1 98.06 49 LYS B O 1
ATOM 2191 N N . ILE B 1 50 ? -14.102 29.812 9.289 1 98.31 50 ILE B N 1
ATOM 2192 C CA . ILE B 1 50 ? -12.984 29.75 10.227 1 98.31 50 ILE B CA 1
ATOM 2193 C C . ILE B 1 50 ? -12.508 31.156 10.562 1 98.31 50 ILE B C 1
ATOM 2195 O O . ILE B 1 50 ? -12.289 31.484 11.734 1 98.31 50 ILE B O 1
ATOM 2199 N N . ARG B 1 51 ? -12.414 32.031 9.586 1 98.25 51 ARG B N 1
ATOM 2200 C CA . ARG B 1 51 ? -11.977 33.406 9.812 1 98.25 51 ARG B CA 1
ATOM 2201 C C . ARG B 1 51 ? -12.984 34.156 10.664 1 98.25 51 ARG B C 1
ATOM 2203 O O . ARG B 1 51 ? -12.602 34.938 11.539 1 98.25 51 ARG B O 1
ATOM 2210 N N . GLU B 1 52 ? -14.227 33.906 10.398 1 98.06 52 GLU B N 1
ATOM 2211 C CA . GLU B 1 52 ? -15.281 34.562 11.164 1 98.06 52 GLU B CA 1
ATOM 2212 C C . GLU B 1 52 ? -15.258 34.125 12.625 1 98.06 52 GLU B C 1
ATOM 2214 O O . GLU B 1 52 ? -15.719 34.875 13.5 1 98.06 52 GLU B O 1
ATOM 2219 N N . SER B 1 53 ? -14.734 33 12.836 1 97.06 53 SER B N 1
ATOM 2220 C CA . SER B 1 53 ? -14.633 32.5 14.203 1 97.06 53 SER B CA 1
ATOM 2221 C C . SER B 1 53 ? -13.328 32.938 14.859 1 97.06 53 SER B C 1
ATOM 2223 O O . SER B 1 53 ? -13 32.469 15.961 1 97.06 53 SER B O 1
ATOM 2225 N N . GLY B 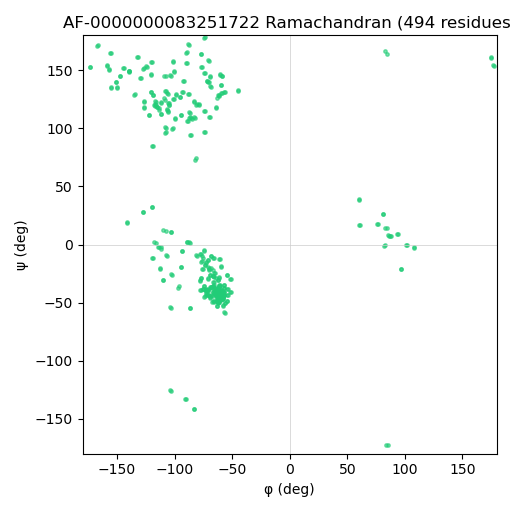1 54 ? -12.508 33.719 14.164 1 97.31 54 GLY B N 1
ATOM 2226 C CA . GLY B 1 54 ? -11.297 34.281 14.734 1 97.31 54 GLY B CA 1
ATOM 2227 C C . GLY B 1 54 ? -10.039 33.531 14.336 1 97.31 54 GLY B C 1
ATOM 2228 O O . GLY B 1 54 ? -8.945 33.875 14.781 1 97.31 54 GLY B O 1
ATOM 2229 N N . GLY B 1 55 ? -10.172 32.5 13.57 1 97.75 55 GLY B N 1
ATOM 2230 C CA . GLY B 1 55 ? -9.016 31.75 13.141 1 97.75 55 GLY B CA 1
ATOM 2231 C C . GLY B 1 55 ? -8.391 32.281 11.867 1 97.75 55 GLY B C 1
ATOM 2232 O O . GLY B 1 55 ? -8.883 33.25 11.289 1 97.75 55 GLY B O 1
ATOM 2233 N N . GLN B 1 56 ? -7.242 31.719 11.516 1 97.56 56 GLN B N 1
ATOM 2234 C CA . GLN B 1 56 ? -6.566 32 10.25 1 97.56 56 GLN B CA 1
ATOM 2235 C C . GLN B 1 56 ? -6.723 30.844 9.273 1 97.56 56 GLN B C 1
ATOM 2237 O O . GLN B 1 56 ? -6.328 29.703 9.57 1 97.56 56 GLN B O 1
ATOM 2242 N N . ALA B 1 57 ? -7.305 31.188 8.133 1 98 57 ALA B N 1
ATOM 2243 C CA . ALA B 1 57 ? -7.559 30.109 7.18 1 98 57 ALA B CA 1
ATOM 2244 C C . ALA B 1 57 ? -7.512 30.625 5.746 1 98 57 ALA B C 1
ATOM 2246 O O . ALA B 1 57 ? -8 31.719 5.457 1 98 57 ALA B O 1
ATOM 2247 N N . GLU B 1 58 ? -6.855 29.906 4.898 1 97.75 58 GLU B N 1
ATOM 2248 C CA . GLU B 1 58 ? -6.828 30.109 3.455 1 97.75 58 GLU B CA 1
ATOM 2249 C C . GLU B 1 58 ? -7.141 28.828 2.699 1 97.75 58 GLU B C 1
ATOM 2251 O O . GLU B 1 58 ? -6.77 27.734 3.143 1 97.75 58 GLU B O 1
ATOM 2256 N N . PHE B 1 59 ? -7.863 29.016 1.584 1 98.44 59 PHE B N 1
ATOM 2257 C CA . PHE B 1 59 ? -8.211 27.859 0.768 1 98.44 59 PHE B CA 1
ATOM 2258 C C . PHE B 1 59 ? -7.617 27.984 -0.629 1 98.44 59 PHE B C 1
ATOM 2260 O O . PHE B 1 59 ? -7.734 29.031 -1.27 1 98.44 59 PHE B O 1
ATOM 2267 N N . ILE B 1 60 ? -6.914 26.938 -1.079 1 98.31 60 ILE B N 1
ATOM 2268 C CA . ILE B 1 60 ? -6.375 26.812 -2.43 1 98.31 60 ILE B CA 1
ATOM 2269 C C . ILE B 1 60 ? -6.914 25.547 -3.086 1 98.31 60 ILE B C 1
ATOM 2271 O O . ILE B 1 60 ? -6.562 24.438 -2.684 1 98.31 60 ILE B O 1
ATOM 2275 N N . ALA B 1 61 ? -7.746 25.703 -4.082 1 98.25 61 ALA B N 1
ATOM 2276 C CA . ALA B 1 61 ? -8.359 24.562 -4.746 1 98.25 61 ALA B CA 1
ATOM 2277 C C . ALA B 1 61 ? -7.316 23.766 -5.527 1 98.25 61 ALA B C 1
ATOM 2279 O O . ALA B 1 61 ? -6.438 24.344 -6.172 1 98.25 61 ALA B O 1
ATOM 2280 N N . ALA B 1 62 ? -7.371 22.453 -5.406 1 98.38 62 ALA B N 1
ATOM 2281 C CA . ALA B 1 62 ? -6.492 21.578 -6.176 1 98.38 62 ALA B CA 1
ATOM 2282 C C . ALA B 1 62 ? -7.109 20.188 -6.344 1 98.38 62 ALA B C 1
ATOM 2284 O O . ALA B 1 62 ? -7.707 19.656 -5.41 1 98.38 62 ALA B O 1
ATOM 2285 N N . ASP B 1 63 ? -7.047 19.688 -7.496 1 98.44 63 ASP B N 1
ATOM 2286 C CA . ASP B 1 63 ? -7.293 18.266 -7.762 1 98.44 63 ASP B CA 1
ATOM 2287 C C . ASP B 1 63 ? -6.031 17.438 -7.543 1 98.44 63 ASP B C 1
ATOM 2289 O O . ASP B 1 63 ? -5.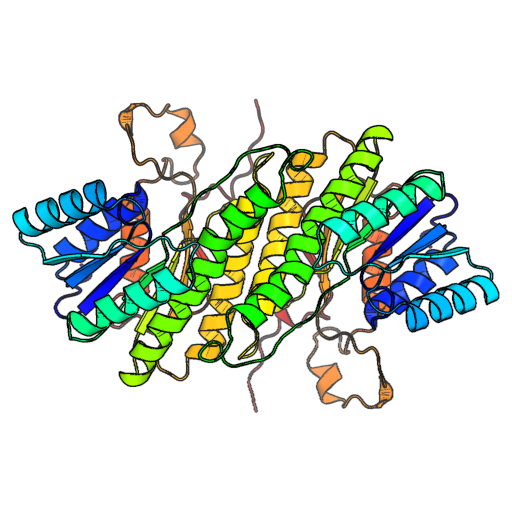121 17.453 -8.375 1 98.44 63 ASP B O 1
ATOM 2293 N N . LEU B 1 64 ? -6.035 16.688 -6.5 1 98.12 64 LEU B N 1
ATOM 2294 C CA . LEU B 1 64 ? -4.812 16 -6.078 1 98.12 64 LEU B CA 1
ATOM 2295 C C . LEU B 1 64 ? -4.539 14.781 -6.949 1 98.12 64 LEU B C 1
ATOM 2297 O O . LEU B 1 64 ? -3.506 14.125 -6.801 1 98.12 64 LEU B O 1
ATOM 2301 N N . SER B 1 65 ? -5.477 14.422 -7.816 1 97.81 65 SER B N 1
ATOM 2302 C CA . SER B 1 65 ? -5.145 13.406 -8.812 1 97.81 65 SER B CA 1
ATOM 2303 C C . SER B 1 65 ? -4.188 13.953 -9.867 1 97.81 65 SER B C 1
ATOM 2305 O O . SER B 1 65 ? -3.604 13.188 -10.641 1 97.81 65 SER B O 1
ATOM 2307 N N . SER B 1 66 ? -4.012 15.25 -9.922 1 98.25 66 SER B N 1
ATOM 2308 C CA . SER B 1 66 ? -3.205 15.922 -10.938 1 98.25 66 SER B CA 1
ATOM 2309 C C . SER B 1 66 ? -1.887 16.422 -10.352 1 98.25 66 SER B C 1
ATOM 2311 O O . SER B 1 66 ? -1.87 17.359 -9.555 1 98.25 66 SER B O 1
ATOM 2313 N N . PRO B 1 67 ? -0.766 15.859 -10.859 1 98.19 67 PRO B N 1
ATOM 2314 C CA . PRO B 1 67 ? 0.531 16.359 -10.398 1 98.19 67 PRO B CA 1
ATOM 2315 C C . PRO B 1 67 ? 0.697 17.859 -10.625 1 98.19 67 PRO B C 1
ATOM 2317 O O . PRO B 1 67 ? 1.293 18.562 -9.797 1 98.19 67 PRO B O 1
ATOM 2320 N N . ALA B 1 68 ? 0.194 18.328 -11.711 1 98.12 68 ALA B N 1
ATOM 2321 C CA . ALA B 1 68 ? 0.292 19.766 -12.016 1 98.12 68 ALA B CA 1
ATOM 2322 C C . ALA B 1 68 ? -0.466 20.594 -10.984 1 98.12 68 ALA B C 1
ATOM 2324 O O . ALA B 1 68 ? -0.011 21.672 -10.594 1 98.12 68 ALA B O 1
ATOM 2325 N N . HIS B 1 69 ? -1.63 20.141 -10.555 1 98.44 69 HIS B N 1
ATOM 2326 C CA . HIS B 1 69 ? -2.385 20.844 -9.523 1 98.44 69 HIS B CA 1
ATOM 2327 C C . HIS B 1 69 ? -1.648 20.812 -8.188 1 98.44 69 HIS B C 1
ATOM 2329 O O . HIS B 1 69 ? -1.703 21.781 -7.426 1 98.44 69 HIS B O 1
ATOM 2335 N N . ILE B 1 70 ? -0.973 19.75 -7.906 1 98.56 70 ILE B N 1
ATOM 2336 C CA . ILE B 1 70 ? -0.22 19.656 -6.66 1 98.56 70 ILE B CA 1
ATOM 2337 C C . ILE B 1 70 ? 0.943 20.641 -6.676 1 98.56 70 ILE B C 1
ATOM 2339 O O . ILE B 1 70 ? 1.186 21.328 -5.688 1 98.56 70 ILE B O 1
ATOM 2343 N N . ALA B 1 71 ? 1.617 20.688 -7.793 1 97.75 71 ALA B N 1
ATOM 2344 C CA . ALA B 1 71 ? 2.688 21.672 -7.922 1 97.75 71 ALA B CA 1
ATOM 2345 C C . ALA B 1 71 ? 2.156 23.078 -7.727 1 97.75 71 ALA B C 1
ATOM 2347 O O . ALA B 1 71 ? 2.758 23.891 -7.008 1 97.75 71 ALA B O 1
ATOM 2348 N N . ALA B 1 72 ? 1.035 23.375 -8.344 1 98.06 72 ALA B N 1
ATOM 2349 C CA . ALA B 1 72 ? 0.418 24.703 -8.234 1 98.06 72 ALA B CA 1
ATOM 2350 C C . ALA B 1 72 ? -0.015 24.984 -6.801 1 98.06 72 ALA B C 1
ATOM 2352 O O . ALA B 1 72 ? 0.097 26.125 -6.328 1 98.06 72 ALA B O 1
ATOM 2353 N N . LEU B 1 73 ? -0.555 24.016 -6.16 1 98.31 73 LEU B N 1
ATOM 2354 C CA . LEU B 1 73 ? -0.95 24.141 -4.762 1 98.31 73 LEU B CA 1
ATOM 2355 C C . LEU B 1 73 ? 0.222 24.609 -3.902 1 98.31 73 LEU B C 1
ATOM 2357 O O . LEU B 1 73 ? 0.104 25.578 -3.152 1 98.31 73 LEU B O 1
ATOM 2361 N N . PHE B 1 74 ? 1.363 23.984 -4.035 1 98.25 74 PHE B N 1
ATOM 2362 C CA . PHE B 1 74 ? 2.496 24.297 -3.168 1 98.25 74 PHE B CA 1
ATOM 2363 C C . PHE B 1 74 ? 3.16 25.594 -3.584 1 98.25 74 PHE B C 1
ATOM 2365 O O . PHE B 1 74 ? 3.734 26.297 -2.75 1 98.25 74 PHE B O 1
ATOM 2372 N N . ASN B 1 75 ? 3.068 25.891 -4.895 1 97.31 75 ASN B N 1
ATOM 2373 C CA . ASN B 1 75 ? 3.436 27.25 -5.289 1 97.31 75 ASN B CA 1
ATOM 2374 C C . ASN B 1 75 ? 2.574 28.297 -4.578 1 97.31 75 ASN B C 1
ATOM 2376 O O . ASN B 1 75 ? 3.08 29.312 -4.125 1 97.31 75 ASN B O 1
ATOM 2380 N N . GLY B 1 76 ? 1.295 28.016 -4.543 1 96.69 76 GLY B N 1
ATOM 2381 C CA . GLY B 1 76 ? 0.392 28.891 -3.807 1 96.69 76 GLY B CA 1
ATOM 2382 C C . GLY B 1 76 ? 0.732 29 -2.332 1 96.69 76 GLY B C 1
ATOM 2383 O O . GLY B 1 76 ? 0.632 30.078 -1.741 1 96.69 76 GLY B O 1
ATOM 2384 N N . VAL B 1 77 ? 1.103 27.875 -1.729 1 96.19 77 VAL B N 1
ATOM 2385 C CA . VAL B 1 77 ? 1.528 27.859 -0.333 1 96.19 77 VAL B CA 1
ATOM 2386 C C . VAL B 1 77 ? 2.736 28.781 -0.151 1 96.19 77 VAL B C 1
ATOM 2388 O O . VAL B 1 77 ? 2.791 29.562 0.802 1 96.19 77 VAL B O 1
ATOM 2391 N N . ASN B 1 78 ? 3.691 28.719 -1.083 1 94.12 78 ASN B N 1
ATOM 2392 C CA . ASN B 1 78 ? 4.871 29.578 -1.045 1 94.12 78 ASN B CA 1
ATOM 2393 C C . ASN B 1 78 ? 4.492 31.062 -1.131 1 94.12 78 ASN B C 1
ATOM 2395 O O . ASN B 1 78 ? 5.098 31.906 -0.466 1 94.12 78 ASN B O 1
ATOM 2399 N N . GLU B 1 79 ? 3.559 31.312 -1.94 1 93.5 79 GLU B N 1
ATOM 2400 C CA . GLU B 1 79 ? 3.154 32.688 -2.188 1 93.5 79 GLU B CA 1
ATOM 2401 C C . GLU B 1 79 ? 2.52 33.312 -0.944 1 93.5 79 GLU B C 1
ATOM 2403 O O . GLU B 1 79 ? 2.49 34.531 -0.801 1 93.5 79 GLU B O 1
ATOM 2408 N N . GLN B 1 80 ? 1.933 32.469 -0.102 1 89.12 80 GLN B N 1
ATOM 2409 C CA . GLN B 1 80 ? 1.347 32.969 1.137 1 89.12 80 GLN B CA 1
ATOM 2410 C C . GLN B 1 80 ? 2.426 33.5 2.086 1 89.12 80 GLN B C 1
ATOM 2412 O O . GLN B 1 80 ? 2.135 34.25 3.012 1 89.12 80 GLN B O 1
ATOM 2417 N N . GLY B 1 81 ? 3.652 33.031 1.888 1 86.88 81 GLY B N 1
ATOM 2418 C CA . GLY B 1 81 ? 4.758 33.406 2.762 1 86.88 81 GLY B CA 1
ATOM 2419 C C . GLY B 1 81 ? 4.84 32.562 4.008 1 86.88 81 GLY B C 1
ATOM 2420 O O . GLY B 1 81 ? 3.947 31.734 4.27 1 86.88 81 GLY B O 1
ATOM 2421 N N . GLY B 1 82 ? 5.93 32.562 4.727 1 88.94 82 GLY B N 1
ATOM 2422 C CA . GLY B 1 82 ? 6.129 31.812 5.945 1 88.94 82 GLY B CA 1
ATOM 2423 C C . GLY B 1 82 ? 6.59 30.391 5.684 1 88.94 82 GLY B C 1
ATOM 2424 O O . GLY B 1 82 ? 6.961 30.047 4.559 1 88.94 82 GLY B O 1
ATOM 2425 N N . THR B 1 83 ? 6.621 29.672 6.727 1 91.88 83 THR B N 1
ATOM 2426 C CA . THR B 1 83 ? 7.082 28.281 6.668 1 91.88 83 THR B CA 1
ATOM 2427 C C . THR B 1 83 ? 5.902 27.328 6.645 1 91.88 83 THR B C 1
ATOM 2429 O O . THR B 1 83 ? 4.801 27.672 7.07 1 91.88 83 THR B O 1
ATOM 2432 N N . LEU B 1 84 ? 6.059 26.203 6.008 1 97.38 84 LEU B N 1
ATOM 2433 C CA . LEU B 1 84 ? 5.125 25.094 6.164 1 97.38 84 LEU B CA 1
ATOM 2434 C C . LEU B 1 84 ? 5.613 24.125 7.227 1 97.38 84 LEU B C 1
ATOM 2436 O O . LEU B 1 84 ? 6.578 23.391 7.004 1 97.38 84 LEU B O 1
ATOM 2440 N N . ASP B 1 85 ? 4.918 24.078 8.32 1 97.56 85 ASP B N 1
ATOM 2441 C CA . ASP B 1 85 ? 5.395 23.312 9.477 1 97.56 85 ASP B CA 1
ATOM 2442 C C . ASP B 1 85 ? 4.773 21.922 9.516 1 97.56 85 ASP B C 1
ATOM 2444 O O . ASP B 1 85 ? 5.398 20.969 9.984 1 97.56 85 ASP B O 1
ATOM 2448 N N . ILE B 1 86 ? 3.51 21.844 9.102 1 98.44 8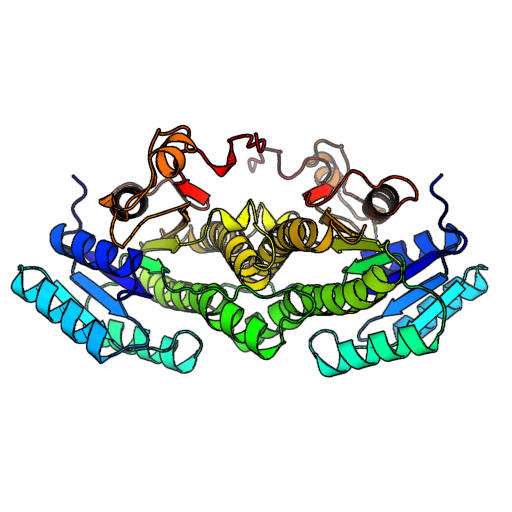6 ILE B N 1
ATOM 2449 C CA . ILE B 1 86 ? 2.734 20.625 9.25 1 98.44 86 ILE B CA 1
ATOM 2450 C C . ILE B 1 86 ? 1.978 20.328 7.953 1 98.44 86 ILE B C 1
ATOM 2452 O O . ILE B 1 86 ? 1.395 21.234 7.355 1 98.44 86 ILE B O 1
ATOM 2456 N N . LEU B 1 87 ? 2.08 19.141 7.426 1 98.88 87 LEU B N 1
ATOM 2457 C CA . LEU B 1 87 ? 1.212 18.625 6.379 1 98.88 87 LEU B CA 1
ATOM 2458 C C . LEU B 1 87 ? 0.334 17.5 6.906 1 98.88 87 LEU B C 1
ATOM 2460 O O . LEU B 1 87 ? 0.839 16.531 7.48 1 98.88 87 LEU B O 1
ATOM 2464 N N . VAL B 1 88 ? -0.951 17.625 6.812 1 98.88 88 VAL B N 1
ATOM 2465 C CA . VAL B 1 88 ? -1.88 16.531 7.051 1 98.88 88 VAL B CA 1
ATOM 2466 C C . VAL B 1 88 ? -2.484 16.062 5.727 1 98.88 88 VAL B C 1
ATOM 2468 O O . VAL B 1 88 ? -3.377 16.719 5.184 1 98.88 88 VAL B O 1
ATOM 2471 N N . ASN B 1 89 ? -1.953 14.977 5.207 1 98.88 89 ASN B N 1
ATOM 2472 C CA . ASN B 1 89 ? -2.547 14.305 4.051 1 98.88 89 ASN B CA 1
ATOM 2473 C C . ASN B 1 89 ? -3.814 13.547 4.434 1 98.88 89 ASN B C 1
ATOM 2475 O O . ASN B 1 89 ? -3.75 12.391 4.855 1 98.88 89 ASN B O 1
ATOM 2479 N N . ASN B 1 90 ? -4.906 14.188 4.211 1 98.62 90 ASN B N 1
ATOM 2480 C CA . ASN B 1 90 ? -6.191 13.633 4.629 1 98.62 90 ASN B CA 1
ATOM 2481 C C . ASN B 1 90 ? -7.062 13.266 3.432 1 98.62 90 ASN B C 1
ATOM 2483 O O . ASN B 1 90 ? -7.965 12.438 3.545 1 98.62 90 ASN B O 1
ATOM 2487 N N . ALA B 1 91 ? -6.75 13.844 2.297 1 98.19 91 ALA B N 1
ATOM 2488 C CA . ALA B 1 91 ? -7.562 13.625 1.105 1 98.19 91 ALA B CA 1
ATOM 2489 C C . ALA B 1 91 ? -7.594 12.141 0.735 1 98.19 91 ALA B C 1
ATOM 2491 O O . ALA B 1 91 ? -6.574 11.453 0.808 1 98.19 91 ALA B O 1
ATOM 2492 N N . GLY B 1 92 ? -8.703 11.688 0.391 1 96.69 92 GLY B N 1
ATOM 2493 C CA . GLY B 1 92 ? -8.891 10.32 -0.07 1 96.69 92 GLY B CA 1
ATOM 2494 C C . GLY B 1 92 ? -10.352 9.969 -0.302 1 96.69 92 GLY B C 1
ATOM 2495 O O . GLY B 1 92 ? -11.25 10.672 0.16 1 96.69 92 GLY B O 1
ATOM 2496 N N . PHE B 1 93 ? -10.523 8.93 -1.065 1 96.62 93 PHE B N 1
ATOM 2497 C CA . PHE B 1 93 ? -11.859 8.406 -1.301 1 96.62 93 PHE B CA 1
ATOM 2498 C C . PHE B 1 93 ? 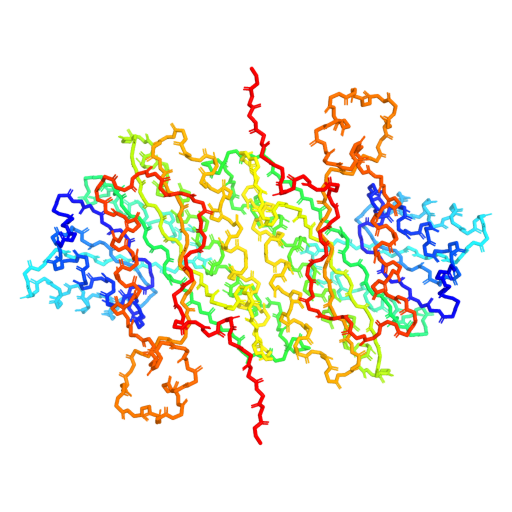-11.805 6.934 -1.687 1 96.62 93 PHE B C 1
ATOM 2500 O O . PHE B 1 93 ? -10.719 6.383 -1.898 1 96.62 93 PHE B O 1
ATOM 2507 N N . GLY B 1 94 ? -13 6.273 -1.605 1 97 94 GLY B N 1
ATOM 2508 C CA . GLY B 1 94 ? -13.078 4.867 -1.966 1 97 94 GLY B CA 1
ATOM 2509 C C . GLY B 1 94 ? -14.117 4.582 -3.037 1 97 94 GLY B C 1
ATOM 2510 O O . GLY B 1 94 ? -15.023 5.387 -3.26 1 97 94 GLY B O 1
ATOM 2511 N N . ILE B 1 95 ? -13.883 3.547 -3.775 1 96.69 95 ILE B N 1
ATOM 2512 C CA . ILE B 1 95 ? -14.859 2.916 -4.66 1 96.69 95 ILE B CA 1
ATOM 2513 C C . ILE B 1 95 ? -15.141 1.492 -4.188 1 96.69 95 ILE B C 1
ATOM 2515 O O . ILE B 1 95 ? -14.219 0.683 -4.047 1 96.69 95 ILE B O 1
ATOM 2519 N N . TRP B 1 96 ? -16.391 1.246 -3.863 1 96.75 96 TRP B N 1
ATOM 2520 C CA . TRP B 1 96 ? -16.812 -0.072 -3.396 1 96.75 96 TRP B CA 1
ATOM 2521 C C . TRP B 1 96 ? -17.516 -0.843 -4.508 1 96.75 96 TRP B C 1
ATOM 2523 O O . TRP B 1 96 ? -18.672 -0.578 -4.816 1 96.75 96 TRP B O 1
ATOM 2533 N N . LYS B 1 97 ? -16.766 -1.663 -5.059 1 96.88 97 LYS B N 1
ATOM 2534 C CA . LYS B 1 97 ? -17.156 -2.445 -6.227 1 96.88 97 LYS B CA 1
ATOM 2535 C C . LYS B 1 97 ? -16.438 -3.789 -6.262 1 96.88 97 LYS B C 1
ATOM 2537 O O . LYS B 1 97 ? -15.258 -3.873 -5.918 1 96.88 97 LYS B O 1
ATOM 2542 N N . SER B 1 98 ? -17.203 -4.859 -6.66 1 97 98 SER B N 1
ATOM 2543 C CA . SER B 1 98 ? -16.562 -6.164 -6.801 1 97 98 SER B CA 1
ATOM 2544 C C . SER B 1 98 ? -15.234 -6.047 -7.535 1 97 98 SER B C 1
ATOM 2546 O O . SER B 1 98 ? -15.148 -5.371 -8.562 1 97 98 SER B O 1
ATOM 2548 N N . PRO B 1 99 ? -14.133 -6.703 -6.957 1 96.88 99 PRO B N 1
ATOM 2549 C CA . PRO B 1 99 ? -12.859 -6.656 -7.672 1 96.88 99 PRO B CA 1
ATOM 2550 C C . PRO B 1 99 ? -12.938 -7.273 -9.07 1 96.88 99 PRO B C 1
ATOM 2552 O O . PRO B 1 99 ? -12.117 -6.969 -9.93 1 96.88 99 PRO B O 1
ATOM 2555 N N . LEU B 1 100 ? -13.953 -8.078 -9.312 1 96.62 100 LEU B N 1
ATOM 2556 C CA . LEU B 1 100 ? -14.125 -8.703 -10.617 1 96.62 100 LEU B CA 1
ATOM 2557 C C . LEU B 1 100 ? -14.609 -7.684 -11.641 1 96.62 100 LEU B C 1
ATOM 2559 O O . LEU B 1 100 ? -14.523 -7.922 -12.852 1 96.62 100 LEU B O 1
ATOM 2563 N N . GLU B 1 101 ? -15.125 -6.586 -11.156 1 96.5 101 GLU B N 1
ATOM 2564 C CA . GLU B 1 101 ? -15.766 -5.602 -12.016 1 96.5 101 GLU B CA 1
ATOM 2565 C C . GLU B 1 101 ? -15.055 -4.258 -11.953 1 96.5 101 GLU B C 1
ATOM 2567 O O . GLU B 1 101 ? -15.336 -3.361 -12.758 1 96.5 101 GLU B O 1
ATOM 2572 N N . LEU B 1 102 ? -14.172 -4.098 -11.008 1 96.88 102 LEU B N 1
ATOM 2573 C CA . LEU B 1 102 ? -13.477 -2.828 -10.828 1 96.88 102 LEU B CA 1
ATOM 2574 C C . LEU B 1 102 ? -12.602 -2.51 -12.039 1 96.88 102 LEU B C 1
ATOM 2576 O O . LEU B 1 102 ? -11.68 -3.262 -12.367 1 96.88 102 LEU B O 1
ATOM 2580 N N . SER B 1 103 ? -12.914 -1.373 -12.727 1 97.12 103 SER B N 1
ATOM 2581 C CA . SER B 1 103 ? -12.188 -1.014 -13.938 1 97.12 103 SER B CA 1
ATOM 2582 C C . SER B 1 103 ? -10.82 -0.425 -13.609 1 97.12 103 SER B C 1
ATOM 2584 O O . SER B 1 103 ? -10.578 0.004 -12.484 1 97.12 103 SER B O 1
ATOM 2586 N N . VAL B 1 104 ? -9.984 -0.391 -14.648 1 97.75 104 VAL B N 1
ATOM 2587 C CA . VAL B 1 104 ? -8.672 0.224 -14.508 1 97.75 104 VAL B CA 1
ATOM 2588 C C . VAL B 1 104 ? -8.82 1.706 -14.172 1 97.75 104 VAL B C 1
ATOM 2590 O O . VAL B 1 104 ? -8.086 2.244 -13.344 1 97.75 104 VAL B O 1
ATOM 2593 N N . GLU B 1 105 ? -9.703 2.297 -14.844 1 97.81 105 GLU B N 1
ATOM 2594 C CA . GLU B 1 105 ? -9.938 3.721 -14.625 1 97.81 105 GLU B CA 1
ATOM 2595 C C . GLU B 1 105 ? -10.367 3.994 -13.188 1 97.81 105 GLU B C 1
ATOM 2597 O O . GLU B 1 105 ? -9.922 4.969 -12.57 1 97.81 105 GLU B O 1
ATOM 2602 N N . GLU B 1 106 ? -11.266 3.186 -12.672 1 98.12 106 GLU B N 1
ATOM 2603 C CA . GLU B 1 106 ? -11.703 3.322 -11.289 1 98.12 106 GLU B CA 1
ATOM 2604 C C . GLU B 1 106 ? -10.547 3.09 -10.32 1 98.12 106 GLU B C 1
ATOM 2606 O O . GLU B 1 106 ? -10.367 3.854 -9.367 1 98.12 106 GLU B O 1
ATOM 2611 N N . TRP B 1 107 ? -9.758 2.041 -10.57 1 98.44 107 TRP B N 1
ATOM 2612 C CA . TRP B 1 107 ? -8.57 1.761 -9.773 1 98.44 107 TRP B CA 1
ATOM 2613 C C . TRP B 1 107 ? -7.621 2.955 -9.773 1 98.44 107 TRP B C 1
ATOM 2615 O O . TRP B 1 107 ? -7.219 3.434 -8.711 1 98.44 107 TRP B O 1
ATOM 2625 N N . ASP B 1 108 ? -7.344 3.428 -10.922 1 98.38 108 ASP B N 1
ATOM 2626 C CA . ASP B 1 108 ? -6.387 4.52 -11.078 1 98.38 108 ASP B CA 1
ATOM 2627 C C . ASP B 1 108 ? -6.883 5.789 -10.391 1 98.38 108 ASP B C 1
ATOM 2629 O O . ASP B 1 108 ? -6.086 6.547 -9.836 1 98.38 108 ASP B O 1
ATOM 2633 N N . SER B 1 109 ? -8.18 6.031 -10.5 1 98.19 109 SER B N 1
ATOM 2634 C CA . SER B 1 109 ? -8.711 7.242 -9.883 1 98.19 109 SER B CA 1
ATOM 2635 C C . SER B 1 109 ? -8.461 7.246 -8.375 1 98.19 109 SER B C 1
ATOM 2637 O O . SER B 1 109 ? -8.094 8.273 -7.805 1 98.19 109 SER B O 1
ATOM 2639 N N . VAL B 1 110 ? -8.609 6.074 -7.742 1 98.56 110 VAL B N 1
ATOM 2640 C CA . VAL B 1 110 ? -8.383 5.949 -6.305 1 98.56 110 VAL B CA 1
ATOM 2641 C C . VAL B 1 110 ? -6.891 6.059 -6.004 1 98.56 110 VAL B C 1
ATOM 2643 O O . VAL B 1 110 ? -6.488 6.785 -5.094 1 98.56 110 VAL B O 1
ATOM 2646 N N . MET B 1 111 ? -6.051 5.414 -6.793 1 98.69 111 MET B N 1
ATOM 2647 C CA . MET B 1 111 ? -4.605 5.422 -6.594 1 98.69 111 MET B CA 1
ATOM 2648 C C . MET B 1 111 ? -4.043 6.832 -6.73 1 98.69 111 MET B C 1
ATOM 2650 O O . MET B 1 111 ? -3.191 7.246 -5.941 1 98.69 111 MET B O 1
ATOM 2654 N N . ASN B 1 112 ? -4.531 7.523 -7.691 1 98.62 112 ASN B N 1
ATOM 2655 C CA . ASN B 1 112 ? -3.98 8.828 -8.039 1 98.62 112 ASN B CA 1
ATOM 2656 C C . ASN B 1 112 ? -4.215 9.852 -6.934 1 98.62 112 ASN B C 1
ATOM 2658 O O . ASN B 1 112 ? -3.35 10.68 -6.652 1 98.62 112 ASN B O 1
ATOM 2662 N N . VAL B 1 113 ? -5.324 9.75 -6.316 1 98.44 113 VAL B N 1
ATOM 2663 C CA . VAL B 1 113 ? -5.641 10.711 -5.262 1 98.44 113 VAL B CA 1
ATOM 2664 C C . VAL B 1 113 ? -5.055 10.234 -3.936 1 98.44 113 VAL B C 1
ATOM 2666 O O . VAL B 1 113 ? -4.277 10.953 -3.301 1 98.44 113 VAL B O 1
ATOM 2669 N N . ASN B 1 114 ? -5.402 8.984 -3.545 1 98.75 114 ASN B N 1
ATOM 2670 C CA . ASN B 1 114 ? -5.121 8.508 -2.195 1 98.75 114 ASN B CA 1
ATOM 2671 C C . ASN B 1 114 ? -3.625 8.305 -1.975 1 98.75 114 ASN B C 1
ATOM 2673 O O . ASN B 1 114 ? -3.09 8.68 -0.931 1 98.75 114 ASN B O 1
ATOM 2677 N N . LEU B 1 115 ? -3.004 7.66 -2.951 1 98.81 115 LEU B N 1
ATOM 2678 C CA . LEU B 1 115 ? -1.638 7.207 -2.711 1 98.81 115 LEU B CA 1
ATOM 2679 C C . LEU B 1 115 ? -0.632 8.117 -3.408 1 98.81 115 LEU B C 1
ATOM 2681 O O . LEU B 1 115 ? 0.24 8.695 -2.758 1 98.81 115 LEU B O 1
ATOM 2685 N N . ARG B 1 116 ? -0.757 8.344 -4.711 1 98.62 116 ARG B N 1
ATOM 2686 C CA . ARG B 1 116 ? 0.161 9.234 -5.414 1 98.62 116 ARG B CA 1
ATOM 2687 C C . ARG B 1 116 ? 0.057 10.656 -4.883 1 98.62 116 ARG B C 1
ATOM 2689 O O . ARG B 1 116 ? 1.073 11.32 -4.668 1 98.62 116 ARG B O 1
ATOM 2696 N N . GLY B 1 117 ? -1.181 11.125 -4.742 1 98.81 117 GLY B N 1
ATOM 2697 C CA . GLY B 1 117 ? -1.372 12.461 -4.184 1 98.81 117 GLY B CA 1
ATOM 2698 C C . GLY B 1 117 ? -0.7 12.641 -2.836 1 98.81 117 GLY B C 1
ATOM 2699 O O . GLY B 1 117 ? -0.075 13.672 -2.584 1 98.81 117 GLY B O 1
ATOM 2700 N N . THR B 1 118 ? -0.834 11.617 -1.959 1 98.81 118 THR B N 1
ATOM 2701 C CA . THR B 1 118 ? -0.198 11.633 -0.646 1 98.81 118 THR B CA 1
ATOM 2702 C C . THR B 1 118 ? 1.318 11.742 -0.782 1 98.81 118 THR B C 1
ATOM 2704 O O . THR B 1 118 ? 1.949 12.562 -0.109 1 98.81 118 THR B O 1
ATOM 2707 N N . PHE B 1 119 ? 1.943 10.977 -1.631 1 98.81 119 PHE B N 1
ATOM 2708 C CA . PHE B 1 119 ? 3.387 11.016 -1.834 1 98.81 119 PHE B CA 1
ATOM 2709 C C . PHE B 1 119 ? 3.826 12.375 -2.355 1 98.81 119 PHE B C 1
ATOM 2711 O O . PHE B 1 119 ? 4.766 12.977 -1.827 1 98.81 119 PHE B O 1
ATOM 2718 N N . LEU B 1 120 ? 3.152 12.852 -3.385 1 98.81 120 LEU B N 1
ATOM 2719 C CA . LEU B 1 120 ? 3.57 14.094 -4.027 1 98.81 120 LEU B CA 1
ATOM 2720 C C . LEU B 1 120 ? 3.432 15.273 -3.068 1 98.81 120 LEU B C 1
ATOM 2722 O O . LEU B 1 120 ? 4.285 16.172 -3.045 1 98.81 120 LEU B O 1
ATOM 2726 N N . CYS B 1 121 ? 2.355 15.281 -2.32 1 98.81 121 CYS B N 1
ATOM 2727 C CA . CYS B 1 121 ? 2.209 16.328 -1.313 1 98.81 121 CYS B CA 1
ATOM 2728 C C . CYS B 1 121 ? 3.311 16.234 -0.265 1 98.81 121 CYS B C 1
ATOM 2730 O O . CYS B 1 121 ? 3.883 17.25 0.132 1 98.81 121 CYS B O 1
ATOM 2732 N N . ALA B 1 122 ? 3.592 15.016 0.188 1 98.81 122 ALA B N 1
ATOM 2733 C CA . ALA B 1 122 ? 4.652 14.82 1.171 1 98.81 122 ALA B CA 1
ATOM 2734 C C . ALA B 1 122 ? 6 15.281 0.62 1 98.81 122 ALA B C 1
ATOM 2736 O O . ALA B 1 122 ? 6.781 15.914 1.328 1 98.81 122 ALA B O 1
ATOM 2737 N N . ARG B 1 123 ? 6.246 14.914 -0.626 1 98.38 123 ARG B N 1
ATOM 2738 C CA . ARG B 1 123 ? 7.488 15.328 -1.274 1 98.38 123 ARG B CA 1
ATOM 2739 C C . ARG B 1 123 ? 7.621 16.844 -1.295 1 98.38 123 ARG B C 1
ATOM 2741 O O . ARG B 1 123 ? 8.641 17.391 -0.866 1 98.38 123 ARG B O 1
ATOM 2748 N N . GLU B 1 124 ? 6.613 17.531 -1.777 1 98.19 124 GLU B N 1
ATOM 2749 C CA . GLU B 1 124 ? 6.645 18.984 -1.894 1 98.19 124 GLU B CA 1
ATOM 2750 C C . GLU B 1 124 ? 6.781 19.641 -0.524 1 98.19 124 GLU B C 1
ATOM 2752 O O . GLU B 1 124 ? 7.523 20.625 -0.368 1 98.19 124 GLU B O 1
ATOM 2757 N N . ALA B 1 125 ? 6.055 19.125 0.442 1 98.56 125 ALA B N 1
ATOM 2758 C CA . ALA B 1 125 ? 6.164 19.641 1.803 1 98.56 125 ALA B CA 1
ATOM 2759 C C . ALA B 1 125 ? 7.57 19.438 2.355 1 98.56 125 ALA B C 1
ATOM 2761 O O . ALA B 1 125 ? 8.156 20.344 2.953 1 98.56 125 ALA B O 1
ATOM 2762 N N . ALA B 1 126 ? 8.102 18.25 2.146 1 98.31 126 ALA B N 1
ATOM 2763 C CA . ALA B 1 126 ? 9.406 17.875 2.691 1 98.31 126 ALA B CA 1
ATOM 2764 C C . ALA B 1 126 ? 10.508 18.766 2.119 1 98.31 126 ALA B C 1
ATOM 2766 O O . ALA B 1 126 ? 11.469 19.094 2.818 1 98.31 126 ALA B O 1
ATOM 2767 N N . ILE B 1 127 ? 10.383 19.109 0.805 1 97.25 127 ILE B N 1
ATOM 2768 C CA . ILE B 1 127 ? 11.352 20 0.177 1 97.25 127 ILE B CA 1
ATOM 2769 C C . ILE B 1 127 ? 11.414 21.312 0.944 1 97.25 127 ILE B C 1
ATOM 2771 O O . ILE B 1 127 ? 12.5 21.812 1.237 1 97.25 127 ILE B O 1
ATOM 2775 N N . ARG B 1 128 ? 10.352 21.828 1.365 1 96.25 128 ARG B N 1
ATOM 2776 C CA . ARG B 1 128 ? 10.25 23.094 2.082 1 96.25 128 ARG B CA 1
ATOM 2777 C C . ARG B 1 128 ? 10.672 22.938 3.539 1 96.25 128 ARG B C 1
ATOM 2779 O O . ARG B 1 128 ? 11.375 23.797 4.086 1 96.25 128 ARG B O 1
ATOM 2786 N N . MET B 1 129 ? 10.305 21.859 4.137 1 97.12 129 MET B N 1
ATOM 2787 C CA . MET B 1 129 ? 10.602 21.578 5.539 1 97.12 129 MET B CA 1
ATOM 2788 C C . MET B 1 129 ? 12.094 21.344 5.738 1 97.12 129 MET B C 1
ATOM 2790 O O . MET B 1 129 ? 12.656 21.703 6.77 1 97.12 129 MET B O 1
ATOM 2794 N N . LYS B 1 130 ? 12.641 20.703 4.742 1 95.81 130 LYS B N 1
ATOM 2795 C CA . LYS B 1 130 ? 14.078 20.469 4.793 1 95.81 130 LYS B CA 1
ATOM 2796 C C . LYS B 1 130 ? 14.844 21.797 4.887 1 95.81 130 LYS B C 1
ATOM 2798 O O . LYS B 1 130 ? 15.812 21.906 5.641 1 95.81 130 LYS B O 1
ATOM 2803 N N . ALA B 1 131 ? 14.406 22.766 4.145 1 93.19 131 ALA B N 1
ATOM 2804 C CA . ALA B 1 131 ? 15.047 24.078 4.145 1 93.19 131 ALA B CA 1
ATOM 2805 C C . ALA B 1 131 ? 14.977 24.719 5.523 1 93.19 131 ALA B C 1
ATOM 2807 O O . ALA B 1 131 ? 15.883 25.469 5.914 1 93.19 131 ALA B O 1
ATOM 2808 N N . GLN B 1 132 ? 14.008 24.406 6.297 1 92.31 132 GLN B N 1
ATOM 2809 C CA . GLN B 1 132 ? 13.812 24.969 7.625 1 92.31 132 GLN B CA 1
ATOM 2810 C C . GLN B 1 132 ? 14.422 24.078 8.703 1 92.31 132 GLN B C 1
ATOM 2812 O O . GLN B 1 132 ? 14.609 24.516 9.844 1 92.31 132 GLN B O 1
ATOM 2817 N N . GLY B 1 133 ? 14.656 22.812 8.383 1 94 133 GLY B N 1
ATOM 2818 C CA . GLY B 1 133 ? 15.273 21.859 9.289 1 94 133 GLY B CA 1
ATOM 2819 C C . GLY B 1 133 ? 14.289 21.234 10.266 1 94 133 GLY B C 1
ATOM 2820 O O . GLY B 1 133 ? 14.68 20.703 11.305 1 94 133 GLY B O 1
ATOM 2821 N N . LYS B 1 134 ? 12.992 21.391 10 1 94.69 134 LYS B N 1
ATOM 2822 C CA . LYS B 1 134 ? 11.938 20.828 10.836 1 94.69 134 LYS B CA 1
ATOM 2823 C C . LYS B 1 134 ? 10.641 20.672 10.047 1 94.69 134 LYS B C 1
ATOM 2825 O O . LYS B 1 134 ? 10.391 21.406 9.094 1 94.69 134 LYS B O 1
ATOM 2830 N N . GLY B 1 135 ? 9.859 19.703 10.422 1 97.19 135 GLY B N 1
ATOM 2831 C CA . GLY B 1 135 ? 8.555 19.484 9.797 1 97.19 135 GLY B CA 1
ATOM 2832 C C . GLY B 1 135 ? 7.832 18.266 10.328 1 97.19 135 GLY B C 1
ATOM 2833 O O . GLY B 1 135 ? 8.453 17.375 10.898 1 97.19 135 GLY B O 1
ATOM 2834 N N . ARG B 1 136 ? 6.527 18.281 10.258 1 98.25 136 ARG B N 1
ATOM 2835 C CA . ARG B 1 136 ? 5.656 17.172 10.648 1 98.25 136 ARG B CA 1
ATOM 2836 C C . ARG B 1 136 ? 4.707 16.812 9.516 1 98.25 136 ARG B C 1
ATOM 2838 O O . ARG B 1 136 ? 4.004 17.672 8.977 1 98.25 136 ARG B O 1
ATOM 2845 N N . ILE B 1 137 ? 4.785 15.539 9.125 1 98.62 137 ILE B N 1
ATOM 2846 C CA . ILE B 1 137 ? 3.855 15.031 8.125 1 98.62 137 ILE B CA 1
ATOM 2847 C C . ILE B 1 137 ? 2.992 13.93 8.734 1 98.62 137 ILE B C 1
ATOM 2849 O O . ILE B 1 137 ? 3.512 12.992 9.352 1 98.62 137 ILE B O 1
ATOM 2853 N N . VAL B 1 138 ? 1.687 14.102 8.68 1 98.81 138 VAL B N 1
ATOM 2854 C CA . VAL B 1 138 ? 0.74 13.07 9.094 1 98.81 138 VAL B CA 1
ATOM 2855 C C . VAL B 1 138 ? -0.075 12.602 7.891 1 98.81 138 VAL B C 1
ATOM 2857 O O . VAL B 1 138 ? -0.739 13.406 7.234 1 98.81 138 VAL B O 1
ATOM 2860 N N . ASN B 1 139 ? 0.035 11.328 7.539 1 98.88 139 ASN B N 1
ATOM 2861 C CA . ASN B 1 139 ? -0.784 10.703 6.504 1 98.88 139 ASN B CA 1
ATOM 2862 C C . ASN B 1 139 ? -1.996 10 7.102 1 98.88 139 ASN B C 1
ATOM 2864 O O . ASN B 1 139 ? -1.859 9.203 8.031 1 98.88 139 ASN B O 1
ATOM 2868 N N . ILE B 1 140 ? -3.188 10.336 6.59 1 98.69 140 ILE B N 1
ATOM 2869 C CA . ILE B 1 140 ? -4.367 9.617 7.062 1 98.69 140 ILE B CA 1
ATOM 2870 C C . ILE B 1 140 ? -4.57 8.352 6.234 1 98.69 140 ILE B C 1
ATOM 2872 O O . ILE B 1 140 ? -4.895 8.422 5.047 1 98.69 140 ILE B O 1
ATOM 2876 N N . ALA B 1 141 ? -4.336 7.262 6.848 1 98.31 141 ALA B N 1
ATOM 2877 C CA . ALA B 1 141 ? -4.602 5.941 6.277 1 98.31 141 ALA B CA 1
ATOM 2878 C C . ALA B 1 141 ? -6.008 5.469 6.625 1 98.31 141 ALA B C 1
ATOM 2880 O O . ALA B 1 141 ? -6.992 6.156 6.336 1 98.31 141 ALA B O 1
ATOM 2881 N N . SER B 1 142 ? -6.156 4.23 7.074 1 97.62 142 SER B N 1
ATOM 2882 C CA . SER B 1 142 ? -7.398 3.586 7.48 1 97.62 142 SER B CA 1
ATOM 2883 C C . SER B 1 142 ? -7.141 2.209 8.078 1 97.62 142 SER B C 1
ATOM 2885 O O . SER B 1 142 ? -6.133 1.571 7.77 1 97.62 142 SER B O 1
ATOM 2887 N N . THR B 1 143 ? -8.078 1.805 8.961 1 95.81 143 THR B N 1
ATOM 2888 C CA . THR B 1 143 ? -8.016 0.424 9.422 1 95.81 143 THR B CA 1
ATOM 2889 C C . THR B 1 143 ? -8.18 -0.546 8.258 1 95.81 143 THR B C 1
ATOM 2891 O O . THR B 1 143 ? -7.887 -1.736 8.383 1 95.81 143 THR B O 1
ATOM 2894 N N . ARG B 1 144 ? -8.594 -0.008 7.109 1 95.19 144 ARG B N 1
ATOM 2895 C CA . ARG B 1 144 ? -8.68 -0.832 5.906 1 95.19 144 ARG B CA 1
ATOM 2896 C C . ARG B 1 144 ? -7.297 -1.237 5.414 1 95.19 144 ARG B C 1
ATOM 2898 O O . ARG B 1 144 ? -7.172 -2.115 4.559 1 95.19 144 ARG B O 1
ATOM 2905 N N . ALA B 1 145 ? -6.277 -0.676 5.961 1 95.94 145 ALA B N 1
ATOM 2906 C CA . ALA B 1 145 ? -4.926 -1.164 5.711 1 95.94 145 ALA B CA 1
ATOM 2907 C C . ALA B 1 145 ? -4.707 -2.531 6.355 1 95.94 145 ALA B C 1
ATOM 2909 O O . ALA B 1 145 ? -3.891 -3.324 5.883 1 95.94 145 ALA B O 1
ATOM 2910 N N . ALA B 1 146 ? -5.473 -2.773 7.406 1 92.12 146 ALA B N 1
ATOM 2911 C CA . ALA B 1 146 ? -5.238 -3.975 8.203 1 92.12 146 ALA B CA 1
ATOM 2912 C C . ALA B 1 146 ? -6.367 -4.984 8.023 1 92.12 146 ALA B C 1
ATOM 2914 O O . ALA B 1 146 ? -6.168 -6.188 8.203 1 92.12 146 ALA B O 1
ATOM 2915 N N . MET B 1 147 ? -7.551 -4.484 7.77 1 92.12 147 MET B N 1
ATOM 2916 C CA . MET B 1 147 ? -8.75 -5.309 7.668 1 92.12 147 MET B CA 1
ATOM 2917 C C . MET B 1 147 ? -9.695 -4.762 6.605 1 92.12 147 MET B C 1
ATOM 2919 O O . MET B 1 147 ? -9.648 -3.574 6.277 1 92.12 147 MET B O 1
ATOM 2923 N N . SER B 1 148 ? -10.484 -5.734 6.016 1 92.88 148 SER B N 1
ATOM 2924 C CA . SER B 1 148 ? -11.352 -5.27 4.934 1 92.88 148 SER B CA 1
ATOM 2925 C C . SER B 1 148 ? -12.727 -5.926 5.008 1 92.88 148 SER B C 1
ATOM 2927 O O . SER B 1 148 ? -12.875 -7.016 5.562 1 92.88 148 SER B O 1
ATOM 2929 N N . GLU B 1 149 ? -13.75 -5.195 4.57 1 90.56 149 GLU B N 1
ATOM 2930 C CA . GLU B 1 149 ? -14.984 -5.785 4.066 1 90.56 149 GLU B CA 1
ATOM 2931 C C . GLU B 1 149 ? -14.906 -6.043 2.564 1 90.56 149 GLU B C 1
ATOM 2933 O O . GLU B 1 149 ? -14.016 -5.516 1.887 1 90.56 149 GLU B O 1
ATOM 2938 N N . PRO B 1 150 ? -15.82 -6.832 2.057 1 93.38 150 PRO B N 1
ATOM 2939 C CA . PRO B 1 150 ? -15.766 -7.098 0.617 1 93.38 150 PRO B CA 1
ATOM 2940 C C . PRO B 1 150 ? -15.867 -5.824 -0.223 1 93.38 150 PRO B C 1
ATOM 2942 O O . PRO B 1 150 ? -16.531 -4.867 0.179 1 93.38 150 PRO B O 1
ATOM 2945 N N . ASN B 1 151 ? -15.125 -5.809 -1.388 1 96 151 ASN B N 1
ATOM 2946 C CA . ASN B 1 151 ? -15.344 -4.875 -2.488 1 96 151 ASN B CA 1
ATOM 2947 C C . ASN B 1 151 ? -14.688 -3.527 -2.219 1 96 151 ASN B C 1
ATOM 2949 O O . ASN B 1 151 ? -15.141 -2.496 -2.717 1 96 151 ASN B O 1
ATOM 2953 N N . GLY B 1 152 ? -13.602 -3.537 -1.39 1 96.81 152 GLY B N 1
ATOM 2954 C CA . GLY B 1 152 ? -12.867 -2.312 -1.104 1 96.81 152 GLY B CA 1
ATOM 2955 C C . GLY B 1 152 ? -11.414 -2.377 -1.519 1 96.81 152 GLY B C 1
ATOM 2956 O O . GLY B 1 152 ? -10.555 -1.764 -0.883 1 96.81 152 GLY B O 1
ATOM 2957 N N . GLU B 1 153 ? -11.07 -3.082 -2.564 1 97.94 153 GLU B N 1
ATOM 2958 C CA . GLU B 1 153 ? -9.703 -3.492 -2.881 1 97.94 153 GLU B CA 1
ATOM 2959 C C . GLU B 1 153 ? -8.828 -2.287 -3.213 1 97.94 153 GLU B C 1
ATOM 2961 O O . GLU B 1 153 ? -7.699 -2.186 -2.732 1 97.94 153 GLU B O 1
ATOM 2966 N N . ALA B 1 154 ? -9.359 -1.413 -4.117 1 98.31 154 ALA B N 1
ATOM 2967 C CA . ALA B 1 154 ? -8.547 -0.251 -4.469 1 98.31 154 ALA B CA 1
ATOM 2968 C C . ALA B 1 154 ? -8.258 0.605 -3.238 1 98.31 154 ALA B C 1
ATOM 2970 O O . ALA B 1 154 ? -7.121 1.037 -3.033 1 98.31 154 ALA B O 1
ATOM 2971 N N . TYR B 1 155 ? -9.258 0.821 -2.461 1 98.06 155 TYR B N 1
ATOM 2972 C CA . TYR B 1 155 ? -9.125 1.621 -1.248 1 98.06 155 TYR B CA 1
ATOM 2973 C C . TYR B 1 155 ? -8.148 0.971 -0.269 1 98.06 155 TYR B C 1
ATOM 2975 O O . TYR B 1 155 ? -7.211 1.614 0.203 1 98.06 155 TYR B O 1
ATOM 2983 N N . ALA B 1 156 ? -8.344 -0.317 0 1 98.12 156 ALA B N 1
ATOM 2984 C CA . ALA B 1 156 ? -7.469 -1.05 0.913 1 98.12 156 ALA B CA 1
ATOM 2985 C C . ALA B 1 156 ? -6.016 -0.986 0.449 1 98.12 156 ALA B C 1
ATOM 2987 O O . ALA B 1 156 ? -5.109 -0.773 1.257 1 98.12 156 ALA B O 1
ATOM 2988 N N . ALA B 1 157 ? -5.82 -1.163 -0.803 1 98.5 157 ALA B N 1
ATOM 2989 C CA . ALA B 1 157 ? -4.473 -1.117 -1.359 1 98.5 157 ALA B CA 1
ATOM 2990 C C . ALA B 1 157 ? -3.811 0.23 -1.083 1 98.5 157 ALA B C 1
ATOM 2992 O O . ALA B 1 157 ? -2.645 0.285 -0.683 1 98.5 157 ALA B O 1
ATOM 2993 N N . THR B 1 158 ? -4.531 1.343 -1.31 1 98.62 158 THR B N 1
ATOM 2994 C CA . THR B 1 158 ? -3.953 2.662 -1.084 1 98.62 158 THR B CA 1
ATOM 2995 C C . THR B 1 158 ? -3.631 2.867 0.394 1 98.62 158 THR B C 1
ATOM 2997 O O . THR B 1 158 ? -2.6 3.447 0.734 1 98.62 158 THR B O 1
ATOM 3000 N N . LYS B 1 159 ? -4.496 2.406 1.235 1 98.62 159 LYS B N 1
ATOM 3001 C CA . LYS B 1 159 ? -4.289 2.648 2.66 1 98.62 159 LYS B CA 1
ATOM 3002 C C . LYS B 1 159 ? -3.143 1.799 3.203 1 98.62 159 LYS B C 1
ATOM 3004 O O . LYS B 1 159 ? -2.375 2.252 4.055 1 98.62 159 LYS B O 1
ATOM 3009 N N . GLY B 1 160 ? -3.035 0.561 2.756 1 98.44 160 GLY B N 1
ATOM 3010 C CA . GLY B 1 160 ? -1.821 -0.187 3.041 1 98.44 160 GLY B CA 1
ATOM 3011 C C . GLY B 1 160 ? -0.571 0.472 2.488 1 98.44 160 GLY B C 1
ATOM 3012 O O . GLY B 1 160 ? 0.468 0.499 3.152 1 98.44 160 GLY B O 1
ATOM 3013 N N . GLY B 1 161 ? -0.644 0.968 1.257 1 98.69 161 GLY B N 1
ATOM 3014 C CA . GLY B 1 161 ? 0.452 1.71 0.652 1 98.69 161 GLY B CA 1
ATOM 3015 C C . GLY B 1 161 ? 0.863 2.928 1.456 1 98.69 161 GLY B C 1
ATOM 3016 O O . GLY B 1 161 ? 2.055 3.211 1.599 1 98.69 161 GLY B O 1
ATOM 3017 N N . ILE B 1 162 ? -0.092 3.639 1.975 1 98.75 162 ILE B N 1
ATOM 3018 C CA . ILE B 1 162 ? 0.168 4.828 2.777 1 98.75 162 ILE B CA 1
ATOM 3019 C C . ILE B 1 162 ? 0.908 4.438 4.055 1 98.75 162 ILE B C 1
ATOM 3021 O O . ILE B 1 162 ? 1.843 5.125 4.473 1 98.75 162 ILE B O 1
ATOM 3025 N N . VAL B 1 163 ? 0.495 3.332 4.719 1 98.5 163 VAL B N 1
ATOM 3026 C CA . VAL B 1 163 ? 1.163 2.881 5.934 1 98.5 163 VAL B CA 1
ATOM 3027 C C . VAL B 1 163 ? 2.639 2.613 5.645 1 98.5 163 VAL B C 1
ATOM 3029 O O . VAL B 1 163 ? 3.516 3.088 6.371 1 98.5 163 VAL B O 1
ATOM 3032 N N . SER B 1 164 ? 2.908 1.922 4.562 1 98.5 164 SER B N 1
ATOM 3033 C CA . SER B 1 164 ? 4.293 1.595 4.234 1 98.5 164 SER B CA 1
ATOM 3034 C C . SER B 1 164 ? 5.051 2.826 3.752 1 98.5 164 SER B C 1
ATOM 3036 O O . SER B 1 164 ? 6.238 2.984 4.047 1 98.5 164 SER B O 1
ATOM 3038 N N . LEU B 1 165 ? 4.402 3.697 2.975 1 98.5 165 LEU B N 1
ATOM 3039 C CA . LEU B 1 165 ? 4.996 4.953 2.535 1 98.5 165 LEU B CA 1
ATOM 3040 C C . LEU B 1 165 ? 5.426 5.801 3.73 1 98.5 165 LEU B C 1
ATOM 3042 O O . LEU B 1 165 ? 6.457 6.473 3.684 1 98.5 165 LEU B O 1
ATOM 3046 N N . THR B 1 166 ? 4.672 5.719 4.785 1 98.56 166 THR B N 1
ATOM 3047 C CA . THR B 1 166 ? 4.898 6.52 5.984 1 98.56 166 THR B CA 1
ATOM 3048 C C . THR B 1 166 ? 6.242 6.172 6.621 1 98.56 166 THR B C 1
ATOM 3050 O O . THR B 1 166 ? 7.074 7.051 6.848 1 98.56 166 THR B O 1
ATOM 3053 N N . HIS B 1 167 ? 6.496 4.871 6.895 1 97 167 HIS B N 1
ATOM 3054 C CA . HIS B 1 167 ? 7.766 4.547 7.539 1 97 167 HIS B CA 1
ATOM 3055 C C . HIS B 1 167 ? 8.938 4.73 6.578 1 97 167 HIS B C 1
ATOM 3057 O O . HIS B 1 167 ? 10.039 5.082 6.996 1 97 167 HIS B O 1
ATOM 3063 N N . ALA B 1 168 ? 8.672 4.547 5.277 1 97.94 168 ALA B N 1
ATOM 3064 C CA . ALA B 1 168 ? 9.727 4.797 4.301 1 97.94 168 ALA B CA 1
ATOM 3065 C C . ALA B 1 168 ? 10.148 6.266 4.305 1 97.94 168 ALA B C 1
ATOM 3067 O O . ALA B 1 168 ? 11.344 6.578 4.328 1 97.94 168 ALA B O 1
ATOM 3068 N N . LEU B 1 169 ? 9.203 7.164 4.262 1 98.5 169 LEU B N 1
ATOM 3069 C CA . LEU B 1 169 ? 9.484 8.594 4.32 1 98.5 169 LEU B CA 1
ATOM 3070 C C . LEU B 1 169 ? 10.172 8.961 5.633 1 98.5 169 LEU B C 1
ATOM 3072 O O . LEU B 1 169 ? 11.086 9.781 5.652 1 98.5 169 LEU B O 1
ATOM 3076 N N . ALA B 1 170 ? 9.695 8.352 6.734 1 97.81 170 ALA B N 1
ATOM 3077 C CA . ALA B 1 170 ? 10.273 8.641 8.039 1 97.81 170 ALA B CA 1
ATOM 3078 C C . ALA B 1 170 ? 11.773 8.352 8.047 1 97.81 170 ALA B C 1
ATOM 3080 O O . ALA B 1 170 ? 12.562 9.148 8.562 1 97.81 170 ALA B O 1
ATOM 3081 N N . VAL B 1 171 ? 12.133 7.215 7.449 1 96.38 171 VAL B N 1
ATOM 3082 C CA . VAL B 1 171 ? 13.531 6.797 7.426 1 96.38 171 VAL B CA 1
ATOM 3083 C C . VAL B 1 171 ? 14.336 7.738 6.531 1 96.38 171 VAL B C 1
ATOM 3085 O O . VAL B 1 171 ? 15.453 8.133 6.883 1 96.38 171 VAL B O 1
ATOM 3088 N N . SER B 1 172 ? 13.781 8.211 5.441 1 97.38 172 SER B N 1
ATOM 3089 C CA . SER B 1 172 ? 14.492 9.039 4.473 1 97.38 172 SER B CA 1
ATOM 3090 C C . SER B 1 172 ? 14.617 10.477 4.957 1 97.38 172 SER B C 1
ATOM 3092 O O . SER B 1 172 ? 15.594 11.164 4.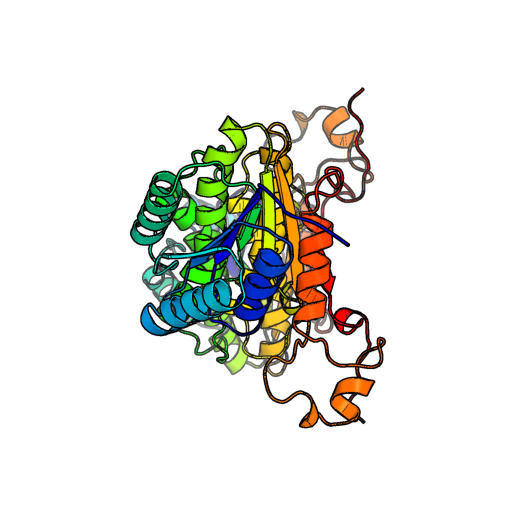645 1 97.38 172 SER B O 1
ATOM 3094 N N . LEU B 1 173 ? 13.648 10.93 5.727 1 97.19 173 LEU B N 1
ATOM 3095 C CA . LEU B 1 173 ? 13.555 12.359 5.992 1 97.19 173 LEU B CA 1
ATOM 3096 C C . LEU B 1 173 ? 13.977 12.68 7.422 1 97.19 173 LEU B C 1
ATOM 3098 O O . LEU B 1 173 ? 14.133 13.844 7.781 1 97.19 173 LEU B O 1
ATOM 3102 N N . GLY B 1 174 ? 14.172 11.656 8.234 1 95.25 174 GLY B N 1
ATOM 3103 C CA . GLY B 1 174 ? 14.492 11.859 9.641 1 95.25 174 GLY B CA 1
ATOM 3104 C C . GLY B 1 174 ? 15.695 12.758 9.852 1 95.25 174 GLY B C 1
ATOM 3105 O O . GLY B 1 174 ? 15.703 13.594 10.766 1 95.25 174 GLY B O 1
ATOM 3106 N N . GLY B 1 175 ? 16.688 12.602 8.984 1 94.19 175 GLY B N 1
ATOM 3107 C CA . GLY B 1 175 ? 17.906 13.375 9.109 1 94.19 175 GLY B CA 1
ATOM 3108 C C . GLY B 1 175 ? 17.703 14.859 8.883 1 94.19 175 GLY B C 1
ATOM 3109 O O . GLY B 1 175 ? 18.578 15.664 9.203 1 94.19 175 GLY B O 1
ATOM 3110 N N . HIS B 1 176 ? 16.531 15.219 8.375 1 95.25 176 HIS B N 1
ATOM 3111 C CA . HIS B 1 176 ? 16.234 16.625 8.102 1 95.25 176 HIS B CA 1
ATOM 3112 C C . HIS B 1 176 ? 15.32 17.203 9.18 1 95.25 176 HIS B C 1
ATOM 3114 O O . HIS B 1 176 ? 14.766 18.297 9.008 1 95.25 176 HIS B O 1
ATOM 3120 N N . GLY B 1 177 ? 15.117 16.422 10.32 1 94.94 177 GLY B N 1
ATOM 3121 C CA . GLY B 1 177 ? 14.258 16.906 11.391 1 94.94 177 GLY B CA 1
ATOM 3122 C C . GLY B 1 177 ? 12.781 16.781 11.062 1 94.94 177 GLY B C 1
ATOM 3123 O O . GLY B 1 177 ? 11.945 17.453 11.664 1 94.94 177 GLY B O 1
ATOM 3124 N N . ILE B 1 178 ? 12.453 15.953 10.07 1 96.88 178 ILE B N 1
ATOM 3125 C CA . ILE B 1 178 ? 11.07 15.773 9.648 1 96.88 178 ILE B CA 1
ATOM 3126 C C . ILE B 1 178 ? 10.547 14.43 10.156 1 96.88 178 ILE B C 1
ATOM 3128 O O . ILE B 1 178 ? 11.148 13.383 9.906 1 96.88 178 ILE B O 1
ATOM 3132 N N . THR B 1 179 ? 9.469 14.477 10.977 1 97.38 179 THR B N 1
ATOM 3133 C CA . THR B 1 179 ? 8.805 13.234 11.336 1 97.38 179 THR B CA 1
ATOM 3134 C C . THR B 1 179 ? 7.664 12.93 10.375 1 97.38 179 THR B C 1
ATOM 3136 O O . THR B 1 179 ? 7.008 13.844 9.867 1 97.38 179 THR B O 1
ATOM 3139 N N . VAL B 1 180 ? 7.504 11.672 10.016 1 98.62 180 VAL B N 1
ATOM 3140 C CA . VAL B 1 180 ? 6.41 11.188 9.18 1 98.62 180 VAL B CA 1
ATOM 3141 C C . VAL B 1 180 ? 5.688 10.039 9.875 1 98.62 180 VAL B C 1
ATOM 3143 O O . VAL B 1 180 ? 6.301 9.016 10.195 1 98.62 180 VAL B O 1
ATOM 3146 N N . ASN B 1 181 ? 4.383 10.234 10.18 1 98.44 181 ASN B N 1
ATOM 3147 C CA . ASN B 1 181 ? 3.529 9.219 10.789 1 98.44 181 ASN B CA 1
ATOM 3148 C C . ASN B 1 181 ? 2.197 9.086 10.055 1 98.44 181 ASN B C 1
ATOM 3150 O O . ASN B 1 181 ? 1.863 9.93 9.211 1 98.44 181 ASN B O 1
ATOM 3154 N N . CYS B 1 182 ? 1.544 8 10.266 1 98.5 182 CYS B N 1
ATOM 3155 C CA . CYS B 1 182 ? 0.183 7.914 9.75 1 98.5 182 CYS B CA 1
ATOM 3156 C C . CYS B 1 182 ? -0.793 7.512 10.844 1 98.5 182 CYS B C 1
ATOM 3158 O O . CYS B 1 182 ? -0.381 7.031 11.906 1 98.5 182 CYS B O 1
ATOM 3160 N N . ILE B 1 183 ? -2.043 7.949 10.703 1 98 183 ILE B N 1
ATOM 3161 C CA . ILE B 1 183 ? -3.178 7.555 11.523 1 98 183 ILE B CA 1
ATOM 3162 C C . ILE B 1 183 ? -4.109 6.648 10.727 1 98 183 ILE B C 1
ATOM 3164 O O . ILE B 1 183 ? -4.383 6.91 9.555 1 98 183 ILE B O 1
ATOM 3168 N N . SER B 1 184 ? -4.512 5.547 11.305 1 98.5 184 SER B N 1
ATOM 3169 C CA . SER B 1 184 ? -5.52 4.668 10.727 1 98.5 184 SER B CA 1
ATOM 3170 C C . SER B 1 184 ? -6.836 4.75 11.492 1 98.5 184 SER B C 1
ATOM 3172 O O . SER B 1 184 ? -7.02 4.055 12.492 1 98.5 184 SER B O 1
ATOM 3174 N N . PRO B 1 185 ? -7.785 5.629 10.938 1 97.56 185 PRO B N 1
ATOM 3175 C CA . PRO B 1 185 ? -9.094 5.707 11.578 1 97.56 185 PRO B CA 1
ATOM 3176 C C . PRO B 1 185 ? -9.945 4.461 11.344 1 97.56 185 PRO B C 1
ATOM 3178 O O . PRO B 1 185 ? -9.891 3.869 10.266 1 97.56 185 PRO B O 1
ATOM 3181 N N . GLY B 1 186 ? -10.641 4.059 12.352 1 96.69 186 GLY B N 1
ATOM 3182 C CA . GLY B 1 186 ? -11.766 3.158 12.148 1 96.69 186 GLY B CA 1
ATOM 3183 C C . GLY B 1 186 ? -13.039 3.877 11.75 1 96.69 186 GLY B C 1
ATOM 3184 O O . GLY B 1 186 ? -13.016 4.766 10.898 1 96.69 186 GLY B O 1
ATOM 3185 N N . TRP B 1 187 ? -14.148 3.412 12.258 1 95.31 187 TRP B N 1
ATOM 3186 C CA . TRP B 1 187 ? -15.414 4.098 12 1 95.31 187 TRP B CA 1
ATOM 3187 C C . TRP B 1 187 ? -15.461 5.441 12.719 1 95.31 187 TRP B C 1
ATOM 3189 O O . TRP B 1 187 ? -15.492 5.496 13.953 1 95.31 187 TRP B O 1
ATOM 3199 N N . ILE B 1 188 ? -15.391 6.5 11.977 1 96.44 188 ILE B N 1
ATOM 3200 C CA . ILE B 1 188 ? -15.555 7.867 12.469 1 96.44 188 ILE B CA 1
ATOM 3201 C C . ILE B 1 188 ? -16.844 8.461 11.922 1 96.44 188 ILE B C 1
ATOM 3203 O O . ILE B 1 188 ? -16.984 8.672 10.711 1 96.44 188 ILE B O 1
ATOM 3207 N N . GLU B 1 189 ? -17.75 8.68 12.719 1 95.56 189 GLU B N 1
ATOM 3208 C CA . GLU B 1 189 ? -19.031 9.25 12.289 1 95.56 189 GLU B CA 1
ATOM 3209 C C . GLU B 1 189 ? -18.938 10.773 12.18 1 95.56 189 GLU B C 1
ATOM 3211 O O . GLU B 1 189 ? -18.562 11.445 13.133 1 95.56 189 GLU B O 1
ATOM 3216 N N . ASN B 1 190 ? -19.234 11.297 10.969 1 91.75 190 ASN B N 1
ATOM 3217 C CA . ASN B 1 190 ? -19.125 12.727 10.727 1 91.75 190 ASN B CA 1
ATOM 3218 C C . ASN B 1 190 ? -20.469 13.352 10.398 1 91.75 190 ASN B C 1
ATOM 3220 O O . ASN B 1 190 ? -20.547 14.523 10.039 1 91.75 190 ASN B O 1
ATOM 3224 N N . GLY B 1 191 ? -21.484 12.555 10.414 1 92.69 191 GLY B N 1
ATOM 3225 C CA . GLY B 1 191 ? -22.844 13.039 10.219 1 92.69 191 GLY B CA 1
ATOM 3226 C C . GLY B 1 191 ? -23.641 13.102 11.508 1 92.69 191 GLY B C 1
ATOM 3227 O O . GLY B 1 191 ? -23.219 13.742 12.477 1 92.69 191 GLY B O 1
ATOM 3228 N N . ASP B 1 192 ? -24.812 12.422 11.484 1 94.56 192 ASP B N 1
ATOM 3229 C CA . ASP B 1 192 ? -25.688 12.414 12.641 1 94.56 192 ASP B CA 1
ATOM 3230 C C . ASP B 1 192 ? -25.312 11.305 13.617 1 94.56 192 ASP B C 1
ATOM 3232 O O . ASP B 1 192 ? -25.859 10.203 13.562 1 94.56 192 ASP B O 1
ATOM 3236 N N . TYR B 1 193 ? -24.5 11.734 14.578 1 94.75 193 TYR B N 1
ATOM 3237 C CA . TYR B 1 193 ? -23.969 10.789 15.562 1 94.75 193 TYR B CA 1
ATOM 3238 C C . TYR B 1 193 ? -25.109 10.172 16.375 1 94.75 193 TYR B C 1
ATOM 3240 O O . TYR B 1 193 ? -25.031 9 16.766 1 94.75 193 TYR B O 1
ATOM 3248 N N . ASP B 1 194 ? -26.141 10.852 16.578 1 95 194 ASP B N 1
ATOM 3249 C CA . ASP B 1 194 ? -27.25 10.406 17.422 1 95 194 ASP B CA 1
ATOM 3250 C C . ASP B 1 194 ? -28.109 9.367 16.703 1 95 194 ASP B C 1
ATOM 3252 O O . ASP B 1 194 ? -28.922 8.688 17.328 1 95 194 ASP B O 1
ATOM 3256 N N . ALA B 1 195 ? -27.891 9.281 15.398 1 96.31 195 ALA B N 1
ATOM 3257 C CA . ALA B 1 195 ? -28.656 8.312 14.609 1 96.31 195 ALA B CA 1
ATOM 3258 C C . ALA B 1 195 ? -28.047 6.918 14.719 1 96.31 195 ALA B C 1
ATOM 3260 O O . ALA B 1 195 ? -28.672 5.93 14.312 1 96.31 195 ALA B O 1
ATOM 3261 N N . LEU B 1 196 ? -26.875 6.816 15.32 1 96.56 196 LEU B N 1
ATOM 3262 C CA . LEU B 1 196 ? -26.203 5.527 15.461 1 96.56 196 LEU B CA 1
ATOM 3263 C C . LEU B 1 196 ? -26.922 4.645 16.469 1 96.56 196 LEU B C 1
ATOM 3265 O O . LEU B 1 196 ? -27.406 5.137 17.5 1 96.56 196 LEU B O 1
ATOM 3269 N N . ARG B 1 197 ? -27.016 3.342 16.156 1 95.88 197 ARG B N 1
ATOM 3270 C CA . ARG B 1 197 ? -27.641 2.363 17.031 1 95.88 197 ARG B CA 1
ATOM 3271 C C . ARG B 1 197 ? -26.719 1.987 18.188 1 95.88 197 ARG B C 1
ATOM 3273 O O . ARG B 1 197 ? -25.5 2.088 18.078 1 95.88 197 ARG B O 1
ATOM 3280 N N . PRO B 1 198 ? -27.25 1.606 19.25 1 94 198 PRO B N 1
ATOM 3281 C CA . PRO B 1 198 ? -26.422 1.122 20.359 1 94 198 PRO B CA 1
ATOM 3282 C C . PRO B 1 198 ? -25.422 0.046 19.922 1 94 198 PRO B C 1
ATOM 3284 O O . PRO B 1 198 ? -24.266 0.06 20.359 1 94 198 PRO B O 1
ATOM 3287 N N . ALA B 1 199 ? -25.859 -0.86 19.078 1 92.75 199 ALA B N 1
ATOM 3288 C CA . ALA B 1 199 ? -25 -1.941 18.609 1 92.75 199 ALA B CA 1
ATOM 3289 C C . ALA B 1 199 ? -23.781 -1.392 17.859 1 92.75 199 ALA B C 1
ATOM 3291 O O . ALA B 1 199 ? -22.703 -1.979 17.906 1 92.75 199 ALA B O 1
ATOM 3292 N N . ASP B 1 200 ? -23.969 -0.312 17.156 1 94.19 200 ASP B N 1
ATOM 3293 C CA . ASP B 1 200 ? -22.859 0.334 16.469 1 94.19 200 ASP B CA 1
ATOM 3294 C C . ASP B 1 200 ? -21.766 0.769 17.438 1 94.19 200 ASP B C 1
ATOM 3296 O O . ASP B 1 200 ? -20.578 0.665 17.141 1 94.19 200 ASP B O 1
ATOM 3300 N N . HIS B 1 201 ? -22.156 1.263 18.562 1 93.81 201 HIS B N 1
ATOM 3301 C CA . HIS B 1 201 ? -21.234 1.691 19.609 1 93.81 201 HIS B CA 1
ATOM 3302 C C . HIS B 1 201 ? -20.609 0.494 20.328 1 93.81 201 HIS B C 1
ATOM 3304 O O . HIS B 1 201 ? -19.391 0.404 20.469 1 93.81 201 HIS B O 1
ATOM 3310 N N . GLU B 1 202 ? -21.422 -0.474 20.672 1 89.88 202 GLU B N 1
ATOM 3311 C CA . GLU B 1 202 ? -21.062 -1.563 21.562 1 89.88 202 GLU B CA 1
ATOM 3312 C C . GLU B 1 202 ? -20.078 -2.521 20.906 1 89.88 202 GLU B C 1
ATOM 3314 O O . GLU B 1 202 ? -19.312 -3.217 21.578 1 89.88 202 GLU B O 1
ATOM 3319 N N . GLN B 1 203 ? -20.078 -2.441 19.609 1 90.19 203 GLN B N 1
ATOM 3320 C CA . GLN B 1 203 ? -19.188 -3.369 18.938 1 90.19 203 GLN B CA 1
ATOM 3321 C C . GLN B 1 203 ? -17.734 -2.91 19.047 1 90.19 203 GLN B C 1
ATOM 3323 O O . GLN B 1 203 ? -16.812 -3.684 18.797 1 90.19 203 GLN B O 1
ATOM 3328 N N . HIS B 1 204 ? -17.531 -1.781 19.484 1 91.75 204 HIS B N 1
ATOM 3329 C CA . HIS B 1 204 ? -16.172 -1.279 19.719 1 91.75 204 HIS B CA 1
ATOM 3330 C C . HIS B 1 204 ? -15.742 -1.53 21.156 1 91.75 204 HIS B C 1
ATOM 3332 O O . HIS B 1 204 ? -16.469 -1.196 22.094 1 91.75 204 HIS B O 1
ATOM 3338 N N . PRO B 1 205 ? -14.562 -2.08 21.422 1 87.12 205 PRO B N 1
ATOM 3339 C CA . PRO B 1 205 ? -14.039 -2.207 22.781 1 87.12 205 PRO B CA 1
ATOM 3340 C C . PRO B 1 205 ? -14.078 -0.892 23.547 1 87.12 205 PRO B C 1
ATOM 3342 O O . PRO B 1 205 ? -14.25 -0.895 24.781 1 87.12 205 PRO B O 1
ATOM 3345 N N . SER B 1 206 ? -13.977 0.246 22.906 1 91.31 206 SER B N 1
ATOM 3346 C CA . SER B 1 206 ? -14.023 1.557 23.547 1 91.31 206 SER B CA 1
ATOM 3347 C C . SER B 1 206 ? -15.438 1.901 24 1 91.31 206 SER B C 1
ATOM 3349 O O . SER B 1 206 ? -15.633 2.848 24.766 1 91.31 206 SER B O 1
ATOM 3351 N N . GLY B 1 207 ? -16.406 1.118 23.438 1 90.12 207 GLY B N 1
ATOM 3352 C CA . GLY B 1 207 ? -17.797 1.33 23.828 1 90.12 207 GLY B CA 1
ATOM 3353 C C . GLY B 1 207 ? -18.484 2.408 23 1 90.12 207 GLY B C 1
ATOM 3354 O O . GLY B 1 207 ? -19.578 2.848 23.344 1 90.12 207 GLY B O 1
ATOM 3355 N N . ARG B 1 208 ? -17.75 2.863 21.953 1 93.75 208 ARG B N 1
ATOM 3356 C CA . ARG B 1 208 ? -18.391 3.893 21.125 1 93.75 208 ARG B CA 1
ATOM 3357 C C . ARG B 1 208 ? -17.75 3.951 19.734 1 93.75 208 ARG B C 1
ATOM 3359 O O . ARG B 1 208 ? -16.594 3.557 19.562 1 93.75 208 ARG B O 1
ATOM 3366 N N . VAL B 1 209 ? -18.609 4.43 18.766 1 95.62 209 VAL B N 1
ATOM 3367 C CA . VAL B 1 209 ? -18.125 4.824 17.453 1 95.62 209 VAL B CA 1
ATOM 3368 C C . VAL B 1 209 ? -17.281 6.094 17.578 1 95.62 209 VAL B C 1
ATOM 3370 O O . VAL B 1 209 ? -17.531 6.938 18.438 1 95.62 209 VAL B O 1
ATOM 3373 N N . GLY B 1 210 ? -16.25 6.246 16.812 1 96.06 210 GLY B N 1
ATOM 3374 C CA . GLY B 1 210 ? -15.367 7.398 16.844 1 96.06 210 GLY B CA 1
ATOM 3375 C C . GLY B 1 210 ? -16 8.664 16.312 1 96.06 210 GLY B C 1
ATOM 3376 O O . GLY B 1 210 ? -16.984 8.602 15.578 1 96.06 210 GLY B O 1
ATOM 3377 N N . LYS B 1 211 ? -15.438 9.773 16.734 1 95.44 211 LYS B N 1
ATOM 3378 C CA . LYS B 1 211 ? -15.766 11.109 16.234 1 95.44 211 LYS B CA 1
ATOM 3379 C C . LYS B 1 211 ? -14.555 11.781 15.609 1 95.44 211 LYS B C 1
ATOM 3381 O O . LYS B 1 211 ? -13.414 11.414 15.906 1 95.44 211 LYS B O 1
ATOM 3386 N N . PRO B 1 212 ? -14.789 12.758 14.727 1 95.69 212 PRO B N 1
ATOM 3387 C CA . PRO B 1 212 ? -13.664 13.438 14.086 1 95.69 212 PRO B CA 1
ATOM 3388 C C . PRO B 1 212 ? -12.672 14.016 15.094 1 95.69 212 PRO B C 1
ATOM 3390 O O . PRO B 1 212 ? -11.469 14.062 14.82 1 95.69 212 PRO B O 1
ATOM 3393 N N . ASP B 1 213 ? -13.094 14.32 16.266 1 94.25 213 ASP B N 1
ATOM 3394 C CA . ASP B 1 213 ? -12.227 14.852 17.312 1 94.25 213 ASP B CA 1
ATOM 3395 C C . ASP B 1 213 ? -11.195 13.805 17.75 1 94.25 213 ASP B C 1
ATOM 3397 O O . ASP B 1 213 ? -10.094 14.156 18.172 1 94.25 213 ASP B O 1
ATOM 3401 N N . ASP B 1 214 ? -11.555 12.594 17.703 1 95.12 214 ASP B N 1
ATOM 3402 C CA . ASP B 1 214 ? -10.617 11.531 18.047 1 95.12 214 ASP B CA 1
ATOM 3403 C C . ASP B 1 214 ? -9.414 11.531 17.094 1 95.12 214 ASP B C 1
ATOM 3405 O O . ASP B 1 214 ? -8.289 11.242 17.516 1 95.12 214 ASP B O 1
ATOM 3409 N N . ILE B 1 215 ? -9.68 11.844 15.828 1 97.12 215 ILE B N 1
ATOM 3410 C CA . ILE B 1 215 ? -8.609 11.922 14.844 1 97.12 215 ILE B CA 1
ATOM 3411 C C . ILE B 1 215 ? -7.812 13.211 15.055 1 97.12 215 ILE B C 1
ATOM 3413 O O . ILE B 1 215 ? -6.582 13.203 14.953 1 97.12 215 ILE B O 1
ATOM 3417 N N . LEU B 1 216 ? -8.5 14.297 15.383 1 96.44 216 LEU B N 1
ATOM 3418 C CA . LEU B 1 216 ? -7.844 15.578 15.633 1 96.44 216 LEU B CA 1
ATOM 3419 C C . LEU B 1 216 ? -6.832 15.453 16.766 1 96.44 216 LEU B C 1
ATOM 3421 O O . LEU B 1 216 ? -5.703 15.93 16.656 1 96.44 216 LEU B O 1
ATOM 3425 N N . LYS B 1 217 ? -7.227 14.781 17.859 1 94.12 217 LYS B N 1
ATOM 3426 C CA . LYS B 1 217 ? -6.34 14.617 19.016 1 94.12 217 LYS B CA 1
ATOM 3427 C C . LYS B 1 217 ? -5.09 13.836 18.625 1 94.12 217 LYS B C 1
ATOM 3429 O O . LYS B 1 217 ? -3.992 14.133 19.109 1 94.12 217 LYS B O 1
ATOM 3434 N N . ALA B 1 218 ? -5.312 12.852 17.812 1 95.44 218 ALA B N 1
ATOM 3435 C CA . ALA B 1 218 ? -4.168 12.078 17.344 1 95.44 218 ALA B CA 1
ATOM 3436 C C . ALA B 1 218 ? -3.234 12.945 16.5 1 95.44 218 ALA B C 1
ATOM 3438 O O . ALA B 1 218 ? -2.012 12.875 16.641 1 95.44 218 ALA B O 1
ATOM 3439 N N . CYS B 1 219 ? -3.783 13.789 15.594 1 97.56 219 CYS B N 1
ATOM 3440 C CA . CYS B 1 219 ? -2.984 14.711 14.797 1 97.56 219 CYS B CA 1
ATOM 3441 C C . CYS B 1 219 ? -2.227 15.688 15.68 1 97.56 219 CYS B C 1
ATOM 3443 O O . CYS B 1 219 ? -1.043 15.945 15.461 1 97.56 219 CYS B O 1
ATOM 3445 N N . PHE B 1 220 ? -2.916 16.203 16.719 1 96.62 220 PHE B N 1
ATOM 3446 C CA . PHE B 1 220 ? -2.279 17.141 17.641 1 96.62 220 PHE B CA 1
ATOM 3447 C C . PHE B 1 220 ? -1.076 16.484 18.312 1 96.62 220 PHE B C 1
ATOM 3449 O O . PHE B 1 220 ? -0.009 17.109 18.406 1 96.62 220 PHE B O 1
ATOM 3456 N N . TYR B 1 221 ? -1.271 15.32 18.781 1 93.75 221 TYR B N 1
ATOM 3457 C CA . TYR B 1 221 ? -0.18 14.602 19.438 1 93.75 221 TYR B CA 1
ATOM 3458 C C . TYR B 1 221 ? 1.006 14.438 18.484 1 93.75 221 TYR B C 1
ATOM 3460 O O . TYR B 1 221 ? 2.141 14.758 18.844 1 93.75 221 TYR B O 1
ATOM 3468 N N . LEU B 1 222 ? 0.727 14.031 17.25 1 96.5 222 LEU B N 1
ATOM 3469 C CA . LEU B 1 222 ? 1.793 13.672 16.328 1 96.5 222 LEU B CA 1
ATOM 3470 C C . LEU B 1 222 ? 2.479 14.914 15.773 1 96.5 222 LEU B C 1
ATOM 3472 O O . LEU B 1 222 ? 3.615 14.844 15.305 1 96.5 222 LEU B O 1
ATOM 3476 N N . THR B 1 223 ? 1.802 16.094 15.82 1 97.12 223 THR B N 1
ATOM 3477 C CA . THR B 1 223 ? 2.363 17.281 15.188 1 97.12 223 THR B CA 1
ATOM 3478 C C . THR B 1 223 ? 2.721 18.344 16.234 1 97.12 223 THR B C 1
ATOM 3480 O O . THR B 1 223 ? 3.172 19.438 15.891 1 97.12 223 THR B O 1
ATOM 3483 N N . GLY B 1 224 ? 2.434 18.031 17.469 1 92.19 224 GLY B N 1
ATOM 3484 C CA . GLY B 1 224 ? 2.715 18.969 18.547 1 92.19 224 GLY B CA 1
ATOM 3485 C C . GLY B 1 224 ? 4.188 19.312 18.656 1 92.19 224 GLY B C 1
ATOM 3486 O O . GLY B 1 224 ? 5.051 18.453 18.469 1 92.19 224 GLY B O 1
ATOM 3487 N N . ALA B 1 225 ? 4.355 20.562 19.047 1 86.75 225 ALA B N 1
ATOM 3488 C CA . ALA B 1 225 ? 5.727 21.016 19.266 1 86.75 225 ALA B CA 1
ATOM 3489 C C . ALA B 1 225 ? 6.418 20.172 20.328 1 86.75 225 ALA B C 1
ATOM 3491 O O . ALA B 1 225 ? 5.828 19.859 21.375 1 86.75 225 ALA B O 1
ATOM 3492 N N . GLY B 1 226 ? 7.59 19.672 20.094 1 81.31 226 GLY B N 1
ATOM 3493 C CA . GLY B 1 226 ? 8.367 18.922 21.062 1 81.31 226 GLY B CA 1
ATOM 3494 C C . GLY B 1 226 ? 8.219 17.422 20.906 1 81.31 226 GLY B C 1
ATOM 3495 O O . GLY B 1 226 ? 9.016 16.656 21.453 1 81.31 226 GLY B O 1
ATOM 3496 N N . ASN B 1 227 ? 7.125 16.984 20.25 1 84.88 227 ASN B N 1
ATOM 3497 C CA . ASN B 1 227 ? 6.98 15.547 20 1 84.88 227 ASN B CA 1
ATOM 3498 C C . ASN B 1 227 ? 7.762 15.117 18.766 1 84.88 227 ASN B C 1
ATOM 3500 O O . ASN B 1 227 ? 7.172 14.812 17.719 1 84.88 227 ASN B O 1
ATOM 3504 N N . ASP B 1 228 ? 9.008 15.109 18.953 1 87.94 228 ASP B N 1
ATOM 3505 C CA . ASP B 1 228 ? 9.867 14.938 17.797 1 87.94 228 ASP B CA 1
ATOM 3506 C C . ASP B 1 228 ? 10.516 13.555 17.781 1 87.94 228 ASP B C 1
ATOM 3508 O O . ASP B 1 228 ? 11.414 13.289 16.984 1 87.94 228 ASP B O 1
ATOM 3512 N N . PHE B 1 229 ? 9.977 12.688 18.688 1 88.81 229 PHE B N 1
ATOM 3513 C CA . PHE B 1 229 ? 10.617 11.383 18.797 1 88.81 229 PHE B CA 1
ATOM 3514 C C . PHE B 1 229 ? 9.812 10.312 18.062 1 88.81 229 PHE B C 1
ATOM 3516 O O . PHE B 1 229 ? 10.359 9.281 17.672 1 88.81 229 PHE B O 1
ATOM 3523 N N . VAL B 1 230 ? 8.531 10.469 17.891 1 92.5 230 VAL B N 1
ATOM 3524 C CA . VAL B 1 230 ? 7.668 9.477 17.25 1 92.5 230 VAL B CA 1
ATOM 3525 C C . VAL B 1 230 ? 7.66 9.695 15.742 1 92.5 230 VAL B C 1
ATOM 3527 O O . VAL B 1 230 ? 7.223 10.742 15.258 1 92.5 230 VAL B O 1
ATOM 3530 N N . THR B 1 231 ? 8.195 8.734 15.039 1 96 231 THR B N 1
ATOM 3531 C CA . THR B 1 231 ? 8.211 8.797 13.586 1 96 231 THR B CA 1
ATOM 3532 C C . THR B 1 231 ? 8.102 7.398 12.984 1 96 231 THR B C 1
ATOM 3534 O O . THR B 1 231 ? 8.508 6.418 13.609 1 96 231 THR B O 1
ATOM 3537 N N . GLY B 1 232 ? 7.41 7.262 11.828 1 96.88 232 GLY B N 1
ATOM 3538 C CA . GLY B 1 232 ? 7.352 6.039 11.047 1 96.88 232 GLY B CA 1
ATOM 3539 C C . GLY B 1 232 ? 6.242 5.102 11.484 1 96.88 232 GLY B C 1
ATOM 3540 O O . GLY B 1 232 ? 6.141 3.977 10.992 1 96.88 232 GLY B O 1
ATOM 3541 N N . ILE B 1 233 ? 5.359 5.543 12.414 1 93 233 ILE B N 1
ATOM 3542 C CA . ILE B 1 233 ? 4.418 4.586 12.984 1 93 233 ILE B CA 1
ATOM 3543 C C . ILE B 1 233 ? 3.049 4.754 12.328 1 93 233 ILE B C 1
ATOM 3545 O O . ILE B 1 233 ? 2.797 5.75 11.648 1 93 233 ILE B O 1
ATOM 3549 N N . ASN B 1 234 ? 2.246 3.709 12.383 1 97.06 234 ASN B N 1
ATOM 3550 C CA . ASN B 1 234 ? 0.807 3.746 12.148 1 97.06 234 ASN B CA 1
ATOM 3551 C C . ASN B 1 234 ? 0.025 3.762 13.453 1 97.06 234 ASN B C 1
ATOM 3553 O O . ASN B 1 234 ? 0.011 2.771 14.188 1 97.06 234 ASN B O 1
ATOM 3557 N N . LEU B 1 235 ? -0.561 4.918 13.742 1 93.38 235 LEU B N 1
ATOM 3558 C CA . LEU B 1 235 ? -1.402 5.043 14.922 1 93.38 235 LEU B CA 1
ATOM 3559 C C . LEU B 1 235 ? -2.846 4.66 14.609 1 93.38 235 LEU B C 1
ATOM 3561 O O . LEU B 1 235 ? -3.564 5.422 13.961 1 93.38 235 LEU B O 1
ATOM 3565 N N . THR B 1 236 ? -3.258 3.496 15.086 1 95.62 236 THR B N 1
ATOM 3566 C CA . THR B 1 236 ? -4.617 3.033 14.836 1 95.62 236 THR B CA 1
ATOM 3567 C C . THR B 1 236 ? -5.594 3.674 15.82 1 95.62 236 THR B C 1
ATOM 3569 O O . THR B 1 236 ? -5.41 3.586 17.031 1 95.62 236 THR B O 1
ATOM 3572 N N . VAL B 1 237 ? -6.559 4.391 15.328 1 94.81 237 VAL B N 1
ATOM 3573 C CA . VAL B 1 237 ? -7.598 5.051 16.109 1 94.81 237 VAL B CA 1
ATOM 3574 C C . VAL B 1 237 ? -8.969 4.508 15.711 1 94.81 237 VAL B C 1
ATOM 3576 O O . VAL B 1 237 ? -9.664 5.102 14.883 1 94.81 237 VAL B O 1
ATOM 3579 N N . ASP B 1 238 ? -9.328 3.373 16.359 1 95.69 238 ASP B N 1
ATOM 3580 C CA . ASP B 1 238 ? -10.516 2.678 15.867 1 95.69 238 ASP B CA 1
ATOM 3581 C C . ASP B 1 238 ? -11.344 2.113 17.016 1 95.69 238 ASP B C 1
ATOM 3583 O O . ASP B 1 238 ? -12.109 1.168 16.828 1 95.69 238 ASP B O 1
ATOM 3587 N N . GLY B 1 239 ? -11.148 2.609 18.203 1 91.69 239 GLY B N 1
ATOM 3588 C CA . GLY B 1 239 ? -11.875 2.1 19.359 1 91.69 239 GLY B CA 1
ATOM 3589 C C . GLY B 1 239 ? -11.625 0.628 19.625 1 91.69 239 GLY B C 1
ATOM 3590 O O . GLY B 1 239 ? -12.453 -0.055 20.219 1 91.69 239 GLY B O 1
ATOM 3591 N N . GLY B 1 240 ? -10.625 0.08 19.078 1 88.5 240 GLY B N 1
ATOM 3592 C CA . GLY B 1 240 ? -10.227 -1.299 19.312 1 88.5 240 GLY B CA 1
ATOM 3593 C C . GLY B 1 240 ? -10.797 -2.264 18.281 1 88.5 240 GLY B C 1
ATOM 3594 O O . GLY B 1 240 ? -10.602 -3.477 18.391 1 88.5 240 GLY B O 1
ATOM 3595 N N . MET B 1 241 ? -11.414 -1.776 17.219 1 89.12 241 MET B N 1
ATOM 3596 C CA . MET B 1 241 ? -12.203 -2.6 16.312 1 89.12 241 MET B CA 1
ATOM 3597 C C . MET B 1 241 ? -11.32 -3.621 15.602 1 89.12 241 MET B C 1
ATOM 3599 O O . MET B 1 241 ? -11.719 -4.773 15.422 1 89.12 241 MET B O 1
ATOM 3603 N N . THR B 1 242 ? -10.086 -3.277 15.227 1 90.75 242 THR B N 1
ATOM 3604 C CA . THR B 1 242 ? -9.258 -4.18 14.445 1 90.75 242 THR B CA 1
ATOM 3605 C C . THR B 1 242 ? -8.727 -5.316 15.312 1 90.75 242 THR B C 1
ATOM 3607 O O . THR B 1 242 ? -8.172 -6.293 14.797 1 90.75 242 THR B O 1
ATOM 3610 N N . HIS B 1 243 ? -9.031 -5.199 16.609 1 80.62 243 HIS B N 1
ATOM 3611 C CA . HIS B 1 243 ? -8.531 -6.234 17.516 1 80.62 243 HIS B CA 1
ATOM 3612 C C . HIS B 1 243 ? -9.68 -7.074 18.062 1 80.62 243 HIS B C 1
ATOM 3614 O O . HIS B 1 243 ? -9.453 -8.031 18.812 1 80.62 243 HIS B O 1
ATOM 3620 N N . ARG B 1 244 ? -10.844 -6.652 17.672 1 79.88 244 ARG B N 1
ATOM 3621 C CA . ARG B 1 244 ? -12.023 -7.348 18.188 1 79.88 244 ARG B CA 1
ATOM 3622 C C . ARG B 1 244 ? -12.383 -8.531 17.297 1 79.88 244 ARG B C 1
ATOM 3624 O O . ARG B 1 244 ? -12.484 -8.391 16.078 1 79.88 244 ARG B O 1
ATOM 3631 N N . MET B 1 245 ? -12.562 -9.688 17.938 1 72.56 245 MET B N 1
ATOM 3632 C CA . MET B 1 245 ? -13.148 -10.805 17.219 1 72.56 245 MET B CA 1
ATOM 3633 C C . MET B 1 245 ? -14.664 -10.648 17.109 1 72.56 245 MET B C 1
ATOM 3635 O O . MET B 1 245 ? -15.336 -10.383 18.109 1 72.56 245 MET B O 1
ATOM 3639 N N . ILE B 1 246 ? -15.242 -10.602 15.875 1 74.12 246 ILE B N 1
ATOM 3640 C CA . ILE B 1 246 ? -16.672 -10.414 15.688 1 74.12 246 ILE B CA 1
ATOM 3641 C C . ILE B 1 246 ? -17.281 -11.68 15.086 1 74.12 246 ILE B C 1
ATOM 3643 O O . ILE B 1 246 ? -16.859 -12.141 14.023 1 74.12 246 ILE B O 1
ATOM 3647 N N . TYR B 1 247 ? -18.188 -12.336 15.867 1 71.75 247 TYR B N 1
ATOM 3648 C CA . TYR B 1 247 ? -19 -13.445 15.383 1 71.75 247 TYR B CA 1
ATOM 3649 C C . TYR B 1 247 ? -20.453 -13.023 15.234 1 71.75 247 TYR B C 1
ATOM 3651 O O . TYR B 1 247 ? -20.984 -12.266 16.062 1 71.75 247 TYR B O 1
ATOM 3659 N N . GLU B 1 248 ? -20.984 -13.211 14.008 1 73.19 248 GLU B N 1
ATOM 3660 C CA . GLU B 1 248 ? -22.406 -12.922 13.82 1 73.19 248 GLU B CA 1
ATOM 3661 C C . GLU B 1 248 ? -23.266 -13.82 14.703 1 73.19 248 GLU B C 1
ATOM 3663 O O . GLU B 1 248 ? -22.969 -15 14.875 1 73.19 248 GLU B O 1
ATOM 3668 N N . GLU B 1 249 ? -24.203 -13.266 15.492 1 66.06 249 GLU B N 1
ATOM 3669 C CA . GLU B 1 249 ? -25.156 -14.055 16.266 1 66.06 249 GLU B CA 1
ATOM 3670 C C . GLU B 1 249 ? -26.219 -14.68 15.352 1 66.06 249 GLU B C 1
ATOM 3672 O O . GLU B 1 249 ? -26.578 -14.094 14.328 1 66.06 249 GLU B O 1
#

Foldseek 3Di:
DFAQAQAEEEFEPLLDLLNVVLQLLNQVSHYQYEYEEQDPVSQVVSQVVSVVVVGHYHYDYFDLLDLVRLVVSLVVVVVVPDAHAEYEADDADFDFAAPVPQDPVNLSSRCSRLAVSLVSNCVSNLVRLLVVLAHEYEYEAACLCVDDDGRGVSNNVSRVNLLQVFLVCQVVRVRSHYAGEYEHEAAEDRPPQVPDDQCQQCLACLSGGHHSVLVSVVSSCRRGPPNSPDHSYYHYHYSCNSVDDDDDD/DFAQAQAEEEFEPLLDLLNVVLQLLNQVSHYQYEYEEQDPVSQVVSQVVSVVVVGHYHYDYADLLDLVRLVVSLVVVVVVPDAHAEYEADDADFDFAAPVPQDPVNLSSRCSRLAVSLVSNCVSNLVRLLVVLAHEYEYEAACLCVDDDGRGVSNNVSRVNLLQVFLVCQVVRVRSHYAGEYEHEAAEDRPPQVPDDQCQQCLACLSGGHHSVLVSVVSSCRRGPPNSPDHSYYHYHYSCNSVDDDDDD

Radius of gyration: 23.51 Å; Cα contacts (8 Å, |Δi|>4): 1142; chains: 2; bounding box: 59×68×51 Å

Secondary structure (DSSP, 8-state):
----TT-EEEEESTTSHHHHHHHHHHHHTT-EEEEE-S-HHHHHHHHHHHHHTT-EEEE----TT-HHHHHHHHHHHHHT-S---EEEE---------TTT--HHHHHHHHIIIIIHHHHHHHHHHHHHHHHT-EEEEEE--GGGT---TT-HHHHHHHHHHHHHHHHHHHHHGGGTEEEEEEEE--B--S-GGGS-HHHHHTSTTSS-B-HHHHHHHHHHHHSTT--S--S-EEEESTTGGG------/----TT-EEEEESTTSHHHHHHHHHHHHTT-EEEEE-S-HHHHHHHHHHHHHTT-EEEE----TT-HHHHHHHHHHHHHT-S---EEEE---------TTT--HHHHHHHIIIIIIHHHHHHHHHHHHHHHHT-EEEEEE--GGGT---TT-HHHHHHHHHHHHHHHHHHHHHGGGTEEEEEEEE--B--S-GGGS-HHHHHTSTTSS-B-HHHHHHHHHHHHSTT--S--S-EEEESTTGGG------

Organism: NCBI:txid582686